Protein AF-0000000067235284 (afdb_homodimer)

Nearest PDB structures (foldseek):
  8w0r-assembly1_A  TM=9.542E-01  e=2.509E-15  Homo sapiens
  6oht-assembly1_A  TM=9.502E-01  e=1.059E-13  Homo sapiens
  8w0r-assembly1_A  TM=9.568E-01  e=3.722E-15  Homo sapiens
  6oht-assembly1_A  TM=9.506E-01  e=4.409E-14  Homo sapiens

InterPro domains:
  IPR007905 Emopamil-binding protein [PTHR14207] (1-215)
  IPR033118 EXPERA domain [PF05241] (91-200)
  IPR033118 EXPERA domain [PS51751] (54-198)

Sequence (436 aa):
MAKHPYFPLDLELPGFVPNIIPYETILTVFFGSSALVVIFMFLLTGRFKYLSSVERLWAGWWMVTGIIHFVIEGTVVANANFYKDTTGNILNEIWKEYAKADSRYATRDAFIVQMEGVTAFIWGPICFAIVYGILHRKAWRFTAMLLVSLGQLYGDVLYYLTCFHIGVEKHTRPEPLYFWGYFVGANAIWIVVPVTCIIYCARHVNSAVAATGKVKSHMAKHPYFPLDLELPGFVPNIIPYETILTVFFGSSALVVIFMFLLTGRFKYLSSVERLWAGWWMVTGIIHFVIEGTVVANANFYKDTTGNILNEIWKEYAKADSRYATRDAFIVQMEGVTAFIWGPICFAIVYGILHRKAWRFTAMLLVSLGQLYGDVLYYLTCFHIGVEKHTRPEPLYFWGYFVGANAIWIVVPVTCIIYCARHVNSAVAATGKVKSH

Organism: Chlamydomonas reinhardtii (NCBI:txid3055)

Radius of gyration: 24.0 Å; Cα contacts (8 Å, |Δi|>4): 581; chains: 2; bounding box: 70×70×41 Å

Secondary structure (DSSP, 8-state):
-PPP-PSSTT---TT----SS-HHHHHHHHHHHHHHHHHHHHHHHTT-TT--HHHHHHHHHHHHHHHIIIIIIHHHHH-TTGGG--S--HHHHHHHHHTTT-TTTTTT-HHHHHHHHHIIIIIHHHHHHHHHHHHTT-TTHHHHHHHHHHHHHHHHHHHHHHHHHH-GGGTS--SHIIIIIIIIIIHHHHHHHHHHHHHHHHHHHHHHHHHHHHHHT-/-PPP-PSSTT---TT----SS-HHHHHHHHHHHHHHHHHHHHHHHTT-TT--HHHHHHHHHHHHHHHIIIIIIHHHHH-TTGGG--S--HHHHHHHHHTTT-TTTTTT-HHHHHHHHHIIIIIHHHHHHHHHHHHTT-TTHHHHHHHHHHHHHHHHHHHHHHHHHH-GGGTS--SHIIIIIIIIIIHHHHHHHHHHHHHHHHHHHHHHHHHHHHHTT-

Solvent-accessible surface area (backbone atoms only — not comparable to full-atom values): 22177 Å² total; per-residue (Å²): 129,64,81,70,86,36,29,43,79,83,62,88,60,88,66,42,41,75,76,76,64,56,68,69,56,50,49,46,52,55,52,48,51,44,49,49,46,30,52,50,35,43,58,58,43,64,72,44,84,84,59,51,73,67,55,32,51,48,37,14,50,28,46,39,48,16,47,44,23,37,54,56,39,30,44,57,56,74,35,79,60,38,45,46,52,84,80,59,50,65,69,38,44,46,49,51,57,50,22,29,22,36,20,48,67,68,71,56,33,42,60,59,43,48,54,36,39,48,39,12,69,51,46,8,59,49,22,52,53,40,32,53,19,59,78,66,64,41,46,52,28,44,58,53,48,36,51,46,23,48,52,46,28,52,53,48,50,50,52,52,48,27,38,59,65,75,36,53,73,54,27,25,34,81,53,60,62,31,32,52,43,44,48,44,48,65,46,44,55,42,44,53,52,26,52,53,46,34,54,56,32,45,53,55,50,26,50,24,38,44,60,54,59,62,56,71,76,108,130,65,81,70,85,34,29,42,79,83,63,86,59,88,66,42,41,76,75,75,63,58,69,69,58,49,50,47,50,55,53,48,50,46,50,50,46,30,52,49,35,43,58,57,43,64,72,43,88,85,59,51,72,67,54,32,51,49,38,15,50,29,45,38,49,16,48,44,23,38,53,57,39,31,44,56,54,74,36,79,59,38,46,46,50,86,80,60,50,65,70,38,46,45,49,52,57,50,21,29,23,36,20,47,66,69,72,56,33,43,60,59,42,46,53,37,40,47,40,12,70,50,44,8,59,48,21,52,54,38,32,53,20,58,78,65,64,40,46,52,28,44,57,52,49,37,52,45,22,48,52,46,27,52,52,48,49,50,55,53,48,27,38,60,64,76,36,52,72,54,25,24,36,81,54,59,62,30,31,52,42,44,50,45,47,64,46,45,53,43,44,53,53,25,51,52,47,35,54,56,32,46,53,55,50,25,49,24,39,45,60,54,60,60,58,72,75,106

Foldseek 3Di:
DDQALWFPSPDDDPLFDAAPDDVVVLVCVLVVVLVVQLVVLLVVLVVQVVADPVLSNLLSVLVSQLCCLAPLLVCLLVDLNLRNDPPNDSSSSNCSVLQQAFVCSNVVPPLSSVLSVCSRPPLNVLSVVLSVCSSVVPPCNLVSLLVSLVSLQVSLVCVVVVCVVVDSNRTHDPDCCSHVVRVPNVSVCSNPVSVVSNVVSCVVVVVVVVVVVVVVVD/DDQALWFPSPDDDPLFDAAPDDVVVLVCVLVVVLVVQLVVLLVVLVVQPVADPVLSNLLSVLRSQLCCLAPLLVCLLVDLNLRNDPPNDSSSSNCSVLQQLFVCSNVVPPLSSVLSVCSRPPLNVLSVVLSVCSSVVPPCNLVSLLVSLVSLQVSLVCVVVVCVVVDSNRTHDPDCCSHVVRVPNVSVCSNPPSVVSNVVSCVVVVVVVVVVVVVVVD

pLDDT: mean 95.55, std 8.22, range [36.69, 98.94]

Structure (mmCIF, N/CA/C/O backbone):
data_AF-0000000067235284-model_v1
#
loop_
_entity.id
_entity.type
_entity.pdbx_description
1 polymer 'EXPERA domain-containing protein'
#
loop_
_atom_site.group_PDB
_atom_site.id
_atom_site.type_symbol
_atom_site.label_atom_id
_atom_site.label_alt_id
_atom_site.label_comp_id
_atom_site.label_asym_id
_atom_site.label_entity_id
_atom_site.label_seq_id
_atom_site.pdbx_PDB_ins_code
_atom_site.Cartn_x
_atom_site.Cartn_y
_atom_site.Cartn_z
_atom_site.occupancy
_atom_site.B_iso_or_equiv
_atom_site.auth_seq_id
_atom_site.auth_comp_id
_atom_site.auth_asym_id
_atom_site.auth_atom_id
_atom_site.pdbx_PDB_model_num
ATOM 1 N N . MET A 1 1 ? 2.615 -37.188 -13.602 1 55.91 1 MET A N 1
ATOM 2 C CA . MET A 1 1 ? 2.166 -35.969 -12.914 1 55.91 1 MET A CA 1
ATOM 3 C C . MET A 1 1 ? 1.512 -35 -13.891 1 55.91 1 MET A C 1
ATOM 5 O O . MET A 1 1 ? 1.953 -34.875 -15.039 1 55.91 1 MET A O 1
ATOM 9 N N . ALA A 1 2 ? 0.292 -34.531 -13.547 1 69.56 2 ALA A N 1
ATOM 10 C CA . ALA A 1 2 ? -0.451 -33.719 -14.508 1 69.56 2 ALA A CA 1
ATOM 11 C C . ALA A 1 2 ? 0.281 -32.438 -14.812 1 69.56 2 ALA A C 1
ATOM 13 O O . ALA A 1 2 ? 0.866 -31.812 -13.922 1 69.56 2 ALA A O 1
ATOM 14 N N . LYS A 1 3 ? 0.324 -32.156 -16 1 88.62 3 LYS A N 1
ATOM 15 C CA . LYS A 1 3 ? 0.87 -30.875 -16.438 1 88.62 3 LYS A CA 1
ATOM 16 C C . LYS A 1 3 ? 0.008 -29.703 -15.961 1 88.62 3 LYS A C 1
ATOM 18 O O . LYS A 1 3 ? -1.219 -29.75 -16.078 1 88.62 3 LYS A O 1
ATOM 23 N N . HIS A 1 4 ? 0.563 -28.812 -15.312 1 93.31 4 HIS A N 1
ATOM 24 C CA . HIS A 1 4 ? -0.187 -27.672 -14.789 1 93.31 4 HIS A CA 1
ATOM 25 C C . HIS A 1 4 ? -0.547 -26.688 -15.906 1 93.31 4 HIS A C 1
ATOM 27 O O . HIS A 1 4 ? 0.115 -26.656 -16.938 1 93.31 4 HIS A O 1
ATOM 33 N N . PRO A 1 5 ? -1.598 -25.953 -15.727 1 95.06 5 PRO A N 1
ATOM 34 C CA . PRO A 1 5 ? -2.066 -25.016 -16.75 1 95.06 5 PRO A CA 1
ATOM 35 C C . PRO A 1 5 ? -1.488 -23.609 -16.578 1 95.06 5 PRO A C 1
ATOM 37 O O . PRO A 1 5 ? -1.899 -22.688 -17.281 1 95.06 5 PRO A O 1
ATOM 40 N N . TYR A 1 6 ? -0.539 -23.375 -15.711 1 95.69 6 TYR A N 1
ATOM 41 C CA . TYR A 1 6 ? -0.061 -22.047 -15.367 1 95.69 6 TYR A CA 1
ATOM 42 C C . TYR A 1 6 ? 1.092 -21.625 -16.266 1 95.69 6 TYR A C 1
ATOM 44 O O . TYR A 1 6 ? 1.742 -22.469 -16.891 1 95.69 6 TYR A O 1
ATOM 52 N N . PHE A 1 7 ? 1.291 -20.297 -16.438 1 94.69 7 PHE A N 1
ATOM 53 C CA . PHE A 1 7 ? 2.424 -19.75 -17.172 1 94.69 7 PHE A CA 1
ATOM 54 C C . PHE A 1 7 ? 3.549 -19.359 -16.219 1 94.69 7 PHE A C 1
ATOM 56 O O . PHE A 1 7 ? 3.295 -18.859 -15.117 1 94.69 7 PHE A O 1
ATOM 63 N N . PRO A 1 8 ? 4.742 -19.5 -16.656 1 93.25 8 PRO A N 1
ATOM 64 C CA . PRO A 1 8 ? 5.121 -20.156 -17.922 1 93.25 8 PRO A CA 1
ATOM 65 C C . PRO A 1 8 ? 4.875 -21.656 -17.891 1 93.25 8 PRO A C 1
ATOM 67 O O . PRO A 1 8 ? 4.809 -22.266 -16.812 1 93.25 8 PRO A O 1
ATOM 70 N N . LEU A 1 9 ? 4.891 -22.219 -19.031 1 92.81 9 LEU A N 1
ATOM 71 C CA . LEU A 1 9 ? 4.477 -23.609 -19.156 1 92.81 9 LEU A CA 1
ATOM 72 C C . LEU A 1 9 ? 5.539 -24.547 -18.578 1 92.81 9 LEU A C 1
ATOM 74 O O . LEU A 1 9 ? 5.25 -25.703 -18.266 1 92.81 9 LEU A O 1
ATOM 78 N N . ASP A 1 10 ? 6.762 -24.109 -18.375 1 92 10 ASP A N 1
ATOM 79 C CA . ASP A 1 10 ? 7.844 -24.938 -17.844 1 92 10 ASP A CA 1
ATOM 80 C C . ASP A 1 10 ? 8 -24.75 -16.344 1 92 10 ASP A C 1
ATOM 82 O O . ASP A 1 10 ? 8.969 -25.219 -15.75 1 92 10 ASP A O 1
ATOM 86 N N . LEU A 1 11 ? 7.031 -24.016 -15.789 1 92.06 11 LEU A N 1
ATOM 87 C CA . LEU A 1 11 ? 7.027 -23.828 -14.344 1 92.06 11 LEU A CA 1
ATOM 88 C C . LEU A 1 11 ? 7.008 -25.172 -13.617 1 92.06 11 LEU A C 1
ATOM 90 O O . LEU A 1 11 ? 6.285 -26.094 -14.016 1 92.06 11 LEU A O 1
ATOM 94 N N . GLU A 1 12 ? 7.812 -25.344 -12.562 1 91.81 12 GLU A N 1
ATOM 95 C CA . GLU A 1 12 ? 7.836 -26.562 -11.766 1 91.81 12 GLU A CA 1
ATOM 96 C C . GLU A 1 12 ? 6.891 -26.469 -10.57 1 91.81 12 GLU A C 1
ATOM 98 O O . GLU A 1 12 ? 7.113 -25.656 -9.664 1 91.81 12 GLU A O 1
ATOM 103 N N . LEU A 1 13 ? 5.914 -27.219 -10.594 1 94.19 13 LEU A N 1
ATOM 104 C CA . LEU A 1 13 ? 4.938 -27.297 -9.508 1 94.19 13 LEU A CA 1
ATOM 105 C C . LEU A 1 13 ? 4.652 -28.75 -9.148 1 94.19 13 LEU A C 1
ATOM 107 O O . LEU A 1 13 ? 3.576 -29.281 -9.461 1 94.19 13 LEU A O 1
ATOM 111 N N . PRO A 1 14 ? 5.609 -29.328 -8.453 1 93.44 14 PRO A N 1
ATOM 112 C CA . PRO A 1 14 ? 5.438 -30.734 -8.117 1 93.44 14 PRO A CA 1
ATOM 113 C C . PRO A 1 14 ? 4.172 -31 -7.301 1 93.44 14 PRO A C 1
ATOM 115 O O . PRO A 1 14 ? 3.873 -30.266 -6.363 1 93.44 14 PRO A O 1
ATOM 118 N N . GLY A 1 15 ? 3.434 -31.984 -7.707 1 95.12 15 GLY A N 1
ATOM 119 C CA . GLY A 1 15 ? 2.258 -32.406 -6.965 1 95.12 15 GLY A CA 1
ATOM 120 C C . GLY A 1 15 ? 0.993 -31.672 -7.383 1 95.12 15 GLY A C 1
ATOM 121 O O . GLY A 1 15 ? -0.044 -31.797 -6.727 1 95.12 15 GLY A O 1
ATOM 122 N N . PHE A 1 16 ? 1.082 -31 -8.469 1 96.62 16 PHE A N 1
ATOM 123 C CA . PHE A 1 16 ? -0.088 -30.281 -8.953 1 96.62 16 PHE A CA 1
ATOM 124 C C . PHE A 1 16 ? -1.24 -31.25 -9.227 1 96.62 16 PHE A C 1
ATOM 126 O O . PHE A 1 16 ? -1.045 -32.312 -9.82 1 96.62 16 PHE A O 1
ATOM 133 N N . VAL A 1 17 ? -2.445 -30.812 -8.773 1 97.19 17 VAL A N 1
ATOM 134 C CA . VAL A 1 17 ? -3.697 -31.516 -9.031 1 97.19 17 VAL A CA 1
ATOM 135 C C . VAL A 1 17 ? -4.664 -30.594 -9.766 1 97.19 17 VAL A C 1
ATOM 137 O O . VAL A 1 17 ? -4.973 -29.5 -9.289 1 97.19 17 VAL A O 1
ATOM 140 N N . PRO A 1 18 ? -5.137 -31.062 -10.953 1 96.31 18 PRO A N 1
ATOM 141 C CA . PRO A 1 18 ? -6.086 -30.219 -11.695 1 96.31 18 PRO A CA 1
ATOM 142 C C . PRO A 1 18 ? -7.391 -30 -10.938 1 96.31 18 PRO A C 1
ATOM 144 O O . PRO A 1 18 ? -7.715 -30.75 -10.016 1 96.31 18 PRO A O 1
ATOM 147 N N . ASN A 1 19 ? -8.125 -28.969 -11.359 1 97.31 19 ASN A N 1
ATOM 148 C CA . ASN A 1 19 ? -9.438 -28.672 -10.789 1 97.31 19 ASN A CA 1
ATOM 149 C C . ASN A 1 19 ? -10.375 -29.875 -10.914 1 97.31 19 ASN A C 1
ATOM 151 O O . ASN A 1 19 ? -10.508 -30.453 -11.992 1 97.31 19 ASN A O 1
ATOM 155 N N . ILE A 1 20 ? -10.977 -30.156 -9.844 1 96.62 20 ILE A N 1
ATOM 156 C CA . ILE A 1 20 ? -12.008 -31.188 -9.805 1 96.62 20 ILE A CA 1
ATOM 157 C C . ILE A 1 20 ? -13.367 -30.578 -10.156 1 96.62 20 ILE A C 1
ATOM 159 O O . ILE A 1 20 ? -14.156 -31.188 -10.883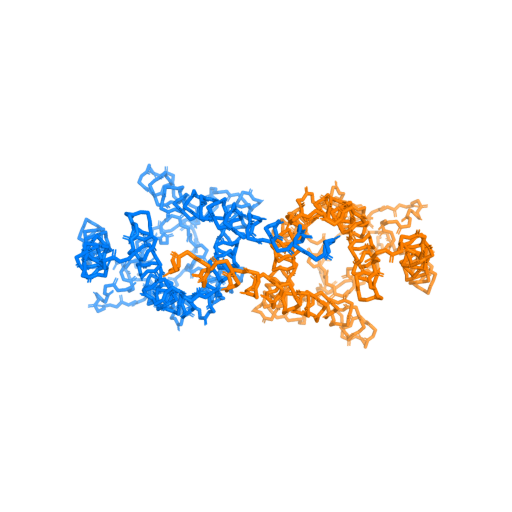 1 96.62 20 ILE A O 1
ATOM 163 N N . ILE A 1 21 ? -13.594 -29.422 -9.664 1 97.5 21 ILE A N 1
ATOM 164 C CA . ILE A 1 21 ? -14.828 -28.672 -9.898 1 97.5 21 ILE A CA 1
ATOM 165 C C . ILE A 1 21 ? -14.695 -27.844 -11.18 1 97.5 21 ILE A C 1
ATOM 167 O O . ILE A 1 21 ? -13.688 -27.172 -11.383 1 97.5 21 ILE A O 1
ATOM 171 N N . PRO A 1 22 ? -15.719 -27.969 -12.094 1 97.5 22 PRO A N 1
ATOM 172 C CA . PRO A 1 22 ? -15.664 -27.141 -13.305 1 97.5 22 PRO A CA 1
ATOM 173 C C . PRO A 1 22 ? -15.594 -25.656 -13 1 97.5 22 PRO A C 1
ATOM 175 O O . PRO A 1 22 ? -16.156 -25.203 -12 1 97.5 22 PRO A O 1
ATOM 178 N N . TYR A 1 23 ? -14.914 -24.859 -13.906 1 96.44 23 TYR A N 1
ATOM 179 C CA . TYR A 1 23 ? -14.688 -23.453 -13.625 1 96.44 23 TYR A CA 1
ATOM 180 C C . TYR A 1 23 ? -16.016 -22.688 -13.57 1 96.44 23 TYR A C 1
ATOM 182 O O . TYR A 1 23 ? -16.141 -21.719 -12.82 1 96.44 23 TYR A O 1
ATOM 190 N N . GLU A 1 24 ? -17.047 -23.141 -14.32 1 97.62 24 GLU A N 1
ATOM 191 C CA . GLU A 1 24 ? -18.344 -22.484 -14.281 1 97.62 24 GLU A CA 1
ATOM 192 C C . GLU A 1 24 ? -18.953 -22.562 -12.883 1 97.62 24 GLU A C 1
ATOM 194 O O . GLU A 1 24 ? -19.562 -21.594 -12.414 1 97.62 24 GLU A O 1
ATOM 199 N N . THR A 1 25 ? -18.828 -23.703 -12.312 1 98.25 25 THR A N 1
ATOM 200 C CA . THR A 1 25 ? -19.344 -23.891 -10.961 1 98.25 25 THR A CA 1
ATOM 201 C C . THR A 1 25 ? -18.562 -23.031 -9.969 1 98.25 25 THR A C 1
ATOM 203 O O . THR A 1 25 ? -19.156 -22.438 -9.062 1 98.25 25 THR A O 1
ATOM 206 N N . ILE A 1 26 ? -17.297 -22.953 -10.102 1 98.19 26 ILE A N 1
ATOM 207 C CA . ILE A 1 26 ? -16.453 -22.141 -9.234 1 98.19 26 ILE A CA 1
ATOM 208 C C . ILE A 1 26 ? -16.891 -20.688 -9.312 1 98.19 26 ILE A C 1
ATOM 210 O O . ILE A 1 26 ? -17.078 -20.031 -8.281 1 98.19 26 ILE A O 1
ATOM 214 N N . LEU A 1 27 ? -17.109 -20.188 -10.492 1 97.69 27 LEU A N 1
ATOM 215 C CA . LEU A 1 27 ? -17.516 -18.797 -10.703 1 97.69 27 LEU A CA 1
ATOM 216 C C . LEU A 1 27 ? -18.906 -18.547 -10.125 1 97.69 27 LEU A C 1
ATOM 218 O O . LEU A 1 27 ? -19.141 -17.516 -9.516 1 97.69 27 LEU A O 1
ATOM 222 N N . THR A 1 28 ? -19.75 -19.516 -10.32 1 98.12 28 THR A N 1
ATOM 223 C CA . THR A 1 28 ? -21.109 -19.391 -9.805 1 98.12 28 THR A CA 1
ATOM 224 C C . THR A 1 28 ? -21.094 -19.312 -8.281 1 98.12 28 THR A C 1
ATOM 226 O O . THR A 1 28 ? -21.828 -18.516 -7.688 1 98.12 28 THR A O 1
ATOM 229 N N . VAL A 1 29 ? -20.344 -20.141 -7.707 1 97.88 29 VAL A N 1
ATOM 230 C CA . VAL A 1 29 ? -20.266 -20.141 -6.25 1 97.88 29 VAL A CA 1
ATOM 231 C C . VAL A 1 29 ? -19.672 -18.812 -5.77 1 97.88 29 VAL A C 1
ATOM 233 O O . VAL A 1 29 ? -20.203 -18.188 -4.848 1 97.88 29 VAL A O 1
ATOM 236 N N . PHE A 1 30 ? -18.594 -18.375 -6.375 1 97.56 30 PHE A N 1
ATOM 237 C CA . PHE A 1 30 ? -17.922 -17.141 -5.961 1 97.56 30 PHE A CA 1
ATOM 238 C C . PHE A 1 30 ? -18.844 -15.938 -6.141 1 97.56 30 PHE A C 1
ATOM 240 O O . PHE A 1 30 ? -19.109 -15.211 -5.184 1 97.56 30 PHE A O 1
ATOM 247 N N . PHE A 1 31 ? -19.344 -15.742 -7.285 1 97 31 PHE A N 1
ATOM 248 C CA . PHE A 1 31 ? -20.141 -14.562 -7.598 1 97 31 PHE A CA 1
ATOM 249 C C . PHE A 1 31 ? -21.531 -14.68 -6.988 1 97 31 PHE A C 1
ATOM 251 O O . PHE A 1 31 ? -22.109 -13.68 -6.562 1 97 31 PHE A O 1
ATOM 258 N N . GLY A 1 32 ? -22.031 -15.883 -7 1 97.81 32 GLY A N 1
ATOM 259 C CA . GLY A 1 32 ? -23.328 -16.094 -6.387 1 97.81 32 GLY A CA 1
ATOM 260 C C . GLY A 1 32 ? -23.344 -15.812 -4.895 1 97.81 32 GLY A C 1
ATOM 261 O O . GLY A 1 32 ? -24.234 -15.133 -4.395 1 97.81 32 GLY A O 1
ATOM 262 N N . SER A 1 33 ? -22.344 -16.312 -4.199 1 97.94 33 SER A N 1
ATOM 263 C CA . SER A 1 33 ? -22.25 -16.062 -2.764 1 97.94 33 SER A CA 1
ATOM 264 C C . SER A 1 33 ? -22.016 -14.586 -2.477 1 97.94 33 SER A C 1
ATOM 266 O O . SER A 1 33 ? -22.578 -14.039 -1.519 1 97.94 33 SER A O 1
ATOM 268 N N . SER A 1 34 ? -21.203 -13.945 -3.24 1 97.38 34 SER A N 1
ATOM 269 C CA . SER A 1 34 ? -20.969 -12.516 -3.08 1 97.38 34 SER A CA 1
ATOM 270 C C . SER A 1 34 ? -22.25 -11.719 -3.275 1 97.38 34 SER A C 1
ATOM 272 O O . SER A 1 34 ? -22.562 -10.82 -2.49 1 97.38 34 SER A O 1
ATOM 274 N N . ALA A 1 35 ? -22.969 -12.062 -4.309 1 97.31 35 ALA A N 1
ATOM 275 C CA . ALA A 1 35 ? -24.234 -11.398 -4.582 1 97.31 35 ALA A CA 1
ATOM 276 C C . ALA A 1 35 ? -25.219 -11.609 -3.443 1 97.31 35 ALA A C 1
ATOM 278 O O . ALA A 1 35 ? -25.953 -10.688 -3.062 1 97.31 35 ALA A O 1
ATOM 279 N N . LEU A 1 36 ? -25.266 -12.789 -2.936 1 97.88 36 LEU A N 1
ATOM 280 C CA . LEU A 1 36 ? -26.172 -13.102 -1.834 1 97.88 36 LEU A CA 1
ATOM 281 C C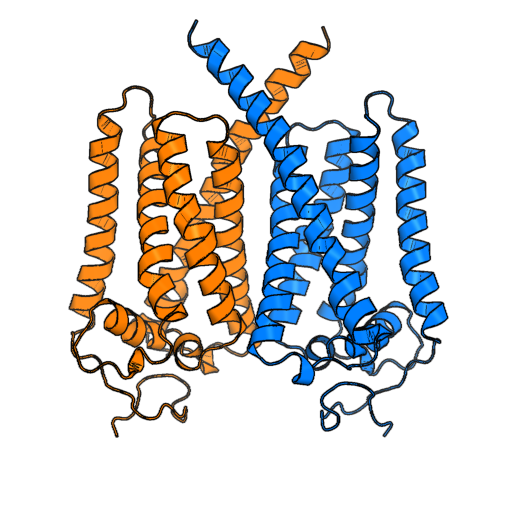 . LEU A 1 36 ? -25.828 -12.273 -0.602 1 97.88 36 LEU A C 1
ATOM 283 O O . LEU A 1 36 ? -26.734 -11.82 0.114 1 97.88 36 LEU A O 1
ATOM 287 N N . VAL A 1 37 ? -24.547 -12.07 -0.333 1 98 37 VAL A N 1
ATOM 288 C CA . VAL A 1 37 ? -24.125 -11.258 0.801 1 98 37 VAL A CA 1
ATOM 289 C C . VAL A 1 37 ? -24.594 -9.82 0.609 1 98 37 VAL A C 1
ATOM 291 O O . VAL A 1 37 ? -25.109 -9.195 1.541 1 98 37 VAL A O 1
ATOM 294 N N . VAL A 1 38 ? -24.438 -9.312 -0.538 1 96.5 38 VAL A N 1
ATOM 295 C CA . VAL A 1 38 ? -24.844 -7.938 -0.824 1 96.5 38 VAL A CA 1
ATOM 296 C C . VAL A 1 38 ? -26.344 -7.797 -0.671 1 96.5 38 VAL A C 1
ATOM 298 O O . VAL A 1 38 ? -26.828 -6.828 -0.081 1 96.5 38 VAL A O 1
ATOM 301 N N . ILE A 1 39 ? -27.078 -8.773 -1.23 1 96.38 39 ILE A N 1
ATOM 302 C CA . ILE A 1 39 ? -28.531 -8.758 -1.136 1 96.38 39 ILE A CA 1
ATOM 303 C C . ILE A 1 39 ? -28.953 -8.82 0.331 1 96.38 39 ILE A C 1
ATOM 305 O O . ILE A 1 39 ? -29.828 -8.07 0.766 1 96.38 39 ILE A O 1
ATOM 309 N N . PHE A 1 40 ? -28.344 -9.688 1.059 1 97.56 40 PHE A N 1
ATOM 310 C CA . PHE A 1 40 ? -28.625 -9.82 2.482 1 97.56 40 PHE A CA 1
ATOM 311 C C . PHE A 1 40 ? -28.391 -8.5 3.205 1 97.56 40 PHE A C 1
ATOM 313 O O . PHE A 1 40 ? -29.219 -8.047 3.994 1 97.56 40 PHE A O 1
ATOM 320 N N . MET A 1 41 ? -27.266 -7.871 2.932 1 97.56 41 MET A N 1
ATOM 321 C CA . MET A 1 41 ? -26.922 -6.617 3.592 1 97.56 41 MET A CA 1
ATOM 322 C C . MET A 1 41 ? -27.891 -5.512 3.199 1 97.56 41 MET A C 1
ATOM 324 O O . MET A 1 41 ? -28.266 -4.672 4.027 1 97.56 41 MET A O 1
ATOM 328 N N . PHE A 1 42 ? -28.281 -5.578 1.969 1 94.88 42 PHE A N 1
ATOM 329 C CA . PHE A 1 42 ? -29.234 -4.57 1.517 1 94.88 42 PHE A CA 1
ATOM 330 C C . PHE A 1 42 ? -30.562 -4.727 2.24 1 94.88 42 PHE A C 1
ATOM 332 O O . PHE A 1 42 ? -31.172 -3.732 2.639 1 94.88 42 PHE A O 1
ATOM 339 N N . LEU A 1 43 ? -31.047 -5.93 2.469 1 95.5 43 LEU A N 1
ATOM 340 C CA . LEU A 1 43 ? -32.281 -6.191 3.205 1 95.5 43 LEU A CA 1
ATOM 341 C C . LEU A 1 43 ? -32.125 -5.84 4.68 1 95.5 43 LEU A C 1
ATOM 343 O O . LEU A 1 43 ? -33 -5.23 5.277 1 95.5 43 LEU A O 1
ATOM 347 N N . LEU A 1 44 ? -31.031 -6.215 5.215 1 96.38 44 LEU A N 1
ATOM 348 C CA . LEU A 1 44 ? -30.75 -5.938 6.621 1 96.38 44 LEU A CA 1
ATOM 349 C C . LEU A 1 44 ? -30.719 -4.434 6.883 1 96.38 44 LEU A C 1
ATOM 351 O O . LEU A 1 44 ? -31.328 -3.955 7.848 1 96.38 44 LEU A O 1
ATOM 355 N N . THR A 1 45 ? -30.047 -3.721 6.023 1 96.12 45 THR A N 1
ATOM 356 C CA . THR A 1 45 ? -29.859 -2.291 6.246 1 96.12 45 THR A CA 1
ATOM 357 C C . THR A 1 45 ? -31.156 -1.525 5.988 1 96.12 45 THR A C 1
ATOM 359 O O . THR A 1 45 ? -31.297 -0.375 6.41 1 96.12 45 THR A O 1
ATOM 362 N N . GLY A 1 46 ? -32.094 -2.137 5.293 1 93.31 46 GLY A N 1
ATOM 363 C CA . GLY A 1 46 ? -33.406 -1.547 5.105 1 93.31 46 GLY A CA 1
ATOM 364 C C . GLY A 1 46 ? -34.156 -1.344 6.406 1 93.31 46 GLY A C 1
ATOM 365 O O . GLY A 1 46 ? -35.094 -0.526 6.477 1 93.31 46 GLY A O 1
ATOM 366 N N . ARG A 1 47 ? -33.719 -1.977 7.391 1 91.81 47 ARG A N 1
ATOM 367 C CA . ARG A 1 47 ? -34.375 -1.873 8.703 1 91.81 47 ARG A CA 1
ATOM 368 C C . ARG A 1 47 ? -33.844 -0.663 9.469 1 91.81 47 ARG A C 1
ATOM 370 O O . ARG A 1 47 ? -34.406 -0.278 10.492 1 91.81 47 ARG A O 1
ATOM 377 N N . PHE A 1 48 ? -32.812 -0.138 9.016 1 90.62 48 PHE A N 1
ATOM 378 C CA . PHE A 1 48 ? -32.219 1.039 9.641 1 90.62 48 PHE A CA 1
ATOM 379 C C . PHE A 1 48 ? -32.688 2.312 8.945 1 90.62 48 PHE A C 1
ATOM 381 O O . PHE A 1 48 ? -32.219 2.641 7.852 1 90.62 48 PHE A O 1
ATOM 388 N N . LYS A 1 49 ? -33.594 3.041 9.508 1 86.62 49 LYS A N 1
ATOM 389 C CA . LYS A 1 49 ? -34.312 4.148 8.883 1 86.62 49 LYS A CA 1
ATOM 390 C C . LYS A 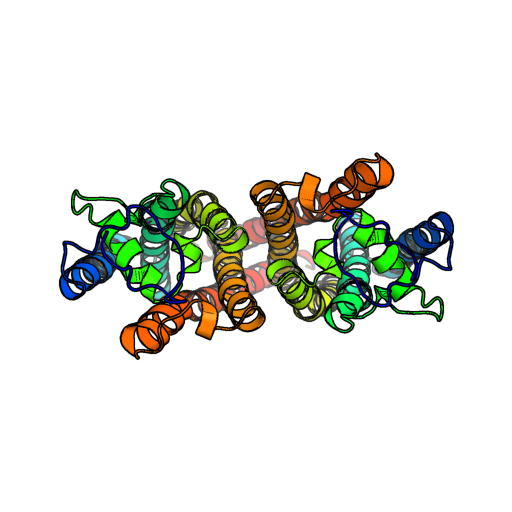1 49 ? -33.406 5.355 8.688 1 86.62 49 LYS A C 1
ATOM 392 O O . LYS A 1 49 ? -33.719 6.246 7.891 1 86.62 49 LYS A O 1
ATOM 397 N N . TYR A 1 50 ? -32.281 5.355 9.195 1 90.25 50 TYR A N 1
ATOM 398 C CA . TYR A 1 50 ? -31.438 6.543 9.133 1 90.25 50 TYR A CA 1
ATOM 399 C C . TYR A 1 50 ? -30.391 6.402 8.031 1 90.25 50 TYR A C 1
ATOM 401 O O . TYR A 1 50 ? -29.703 7.371 7.695 1 90.25 50 TYR A O 1
ATOM 409 N N . LEU A 1 51 ? -30.297 5.281 7.352 1 94.56 51 LEU A N 1
ATOM 410 C CA . LEU A 1 51 ? -29.266 5.059 6.348 1 94.56 51 LEU A CA 1
ATOM 411 C C . LEU A 1 51 ? -29.766 5.422 4.957 1 94.56 51 LEU A C 1
ATOM 413 O O . LEU A 1 51 ? -30.875 5.031 4.57 1 94.56 51 LEU A O 1
ATOM 417 N N . SER A 1 52 ? -29 6.168 4.246 1 94.56 52 SER A N 1
ATOM 418 C CA . SER A 1 52 ? -29.281 6.441 2.84 1 94.56 52 SER A CA 1
ATOM 419 C C . SER A 1 52 ? -29 5.219 1.975 1 94.56 52 SER A C 1
ATOM 421 O O . SER A 1 52 ? -28.359 4.266 2.428 1 94.56 52 SER A O 1
ATOM 423 N N . SER A 1 53 ? -29.438 5.238 0.705 1 94.12 53 SER A N 1
ATOM 424 C CA . SER A 1 53 ? -29.203 4.137 -0.223 1 94.12 53 SER A CA 1
ATOM 425 C C . SER A 1 53 ? -27.703 3.93 -0.457 1 94.12 53 SER A C 1
ATOM 427 O O . SER A 1 53 ? -27.25 2.793 -0.587 1 94.12 53 SER A O 1
ATOM 429 N N . VAL A 1 54 ? -27.016 5.047 -0.528 1 95.88 54 VAL A N 1
ATOM 430 C CA . VAL A 1 54 ? -25.578 4.973 -0.767 1 95.88 54 VAL A CA 1
ATOM 431 C C . VAL A 1 54 ? -24.891 4.316 0.427 1 95.88 54 VAL A C 1
ATOM 433 O O . VAL A 1 54 ? -24 3.469 0.254 1 95.88 54 VAL A O 1
ATOM 436 N N . GLU A 1 55 ? -25.297 4.68 1.554 1 97 55 GLU A N 1
ATOM 437 C CA . GLU A 1 55 ? -24.719 4.082 2.756 1 97 55 GLU A CA 1
ATOM 438 C C . GLU A 1 55 ? -25.031 2.588 2.826 1 97 55 GLU A C 1
ATOM 440 O O . GLU A 1 55 ? -24.203 1.798 3.281 1 97 55 GLU A O 1
ATOM 445 N N . ARG A 1 56 ? -26.219 2.236 2.42 1 96.88 56 ARG A N 1
ATOM 446 C CA . ARG A 1 56 ? -26.594 0.831 2.398 1 96.88 56 ARG A CA 1
ATOM 447 C C . ARG A 1 56 ? -25.75 0.042 1.412 1 96.88 56 ARG A C 1
ATOM 449 O O . ARG A 1 56 ? -25.344 -1.09 1.693 1 96.88 56 ARG A O 1
ATOM 456 N N . LEU A 1 57 ? -25.469 0.617 0.292 1 96.25 57 LEU A N 1
ATOM 457 C CA . LEU A 1 57 ? -24.609 -0.019 -0.693 1 96.25 57 LEU A CA 1
ATOM 458 C C . LEU A 1 57 ? -23.188 -0.174 -0.149 1 96.25 57 LEU A C 1
ATOM 460 O O . LEU A 1 57 ? -22.547 -1.204 -0.365 1 96.25 57 LEU A O 1
ATOM 464 N N . TRP A 1 58 ? -22.734 0.868 0.552 1 98.06 58 TRP A N 1
ATOM 465 C CA . TRP A 1 58 ? -21.406 0.78 1.162 1 98.06 58 TRP A CA 1
ATOM 466 C C . TRP A 1 58 ? -21.359 -0.352 2.184 1 98.06 58 TRP A C 1
ATOM 468 O O . TRP A 1 58 ? -20.375 -1.092 2.248 1 98.06 58 TRP A O 1
ATOM 478 N N . ALA A 1 59 ? -22.375 -0.462 2.967 1 98.31 59 ALA A N 1
ATOM 479 C CA . ALA A 1 59 ? -22.422 -1.552 3.938 1 98.31 59 ALA A CA 1
ATOM 480 C C . ALA A 1 59 ? -22.297 -2.906 3.246 1 98.31 59 ALA A C 1
ATOM 482 O O . ALA A 1 59 ? -21.578 -3.793 3.725 1 98.31 59 ALA A O 1
ATOM 483 N N . GLY A 1 60 ? -22.969 -3.047 2.152 1 98.19 60 GLY A N 1
ATOM 484 C CA . GLY A 1 60 ? -22.875 -4.273 1.373 1 98.19 60 GLY A CA 1
ATOM 485 C C . GLY A 1 60 ? -21.484 -4.527 0.835 1 98.19 60 GLY A C 1
ATOM 486 O O . GLY A 1 60 ? -20.969 -5.648 0.909 1 98.19 60 GLY A O 1
ATOM 487 N N . TRP A 1 61 ? -20.844 -3.523 0.3 1 98.19 61 TRP A N 1
ATOM 488 C CA . TRP A 1 61 ? -19.484 -3.625 -0.226 1 98.19 61 TRP A CA 1
ATOM 489 C C . TRP A 1 61 ? -18.516 -4.07 0.86 1 98.19 61 TRP A C 1
ATOM 491 O O . TRP A 1 61 ? -17.703 -4.98 0.646 1 98.19 61 TRP A O 1
ATOM 501 N N . TRP A 1 62 ? -18.609 -3.455 1.971 1 98.88 62 TRP A N 1
ATOM 502 C CA . TRP A 1 62 ? -17.641 -3.719 3.039 1 98.88 62 TRP A CA 1
ATOM 503 C C . TRP A 1 62 ? -17.844 -5.121 3.607 1 98.88 62 TRP A C 1
ATOM 505 O O . TRP A 1 62 ? -16.875 -5.777 3.994 1 98.88 62 TRP A O 1
ATOM 515 N N . MET A 1 63 ? -19.078 -5.539 3.648 1 98.81 63 MET A N 1
ATOM 516 C CA . MET A 1 63 ? -19.297 -6.906 4.113 1 98.81 63 MET A CA 1
ATOM 517 C C . MET A 1 63 ? -18.719 -7.918 3.135 1 98.81 63 MET A C 1
ATOM 519 O O . MET A 1 63 ? -17.969 -8.812 3.537 1 98.81 63 MET A O 1
ATOM 523 N N . VAL A 1 64 ? -19.031 -7.738 1.925 1 98.44 64 VAL A N 1
ATOM 524 C CA . VAL A 1 64 ? -18.562 -8.695 0.92 1 98.44 64 VAL A CA 1
ATOM 525 C C . VAL A 1 64 ? -17.047 -8.648 0.817 1 98.44 64 VAL A C 1
ATOM 527 O O . VAL A 1 64 ? -16.391 -9.695 0.736 1 98.44 64 VAL A O 1
ATOM 530 N N . THR A 1 65 ? -16.516 -7.508 0.81 1 98.31 65 THR A N 1
ATOM 531 C CA . THR A 1 65 ? -15.062 -7.375 0.694 1 98.31 65 THR A CA 1
ATOM 532 C C . THR A 1 65 ? -14.375 -7.938 1.932 1 98.31 65 THR A C 1
ATOM 534 O O . THR A 1 65 ? -13.297 -8.539 1.829 1 98.31 65 THR A O 1
ATOM 537 N N . GLY A 1 66 ? -14.953 -7.699 3.09 1 98.75 66 GLY A N 1
ATOM 538 C CA . GLY A 1 66 ? -14.406 -8.312 4.289 1 98.75 66 GLY A CA 1
ATOM 539 C C . GLY A 1 66 ? -14.344 -9.828 4.211 1 98.75 66 GLY A C 1
ATOM 540 O O . GLY A 1 66 ? -13.328 -10.422 4.574 1 98.75 66 GLY A O 1
ATOM 541 N N . ILE A 1 67 ? -15.383 -10.414 3.711 1 98.75 67 ILE A N 1
ATOM 542 C CA . ILE A 1 67 ? -15.453 -11.867 3.592 1 98.75 67 ILE A CA 1
ATOM 543 C C . ILE A 1 67 ? -14.445 -12.352 2.549 1 98.75 67 ILE A C 1
ATOM 545 O O . ILE A 1 67 ? -13.711 -13.312 2.785 1 98.75 67 ILE A O 1
ATOM 549 N N . ILE A 1 68 ? -14.391 -11.703 1.465 1 98.5 68 ILE A N 1
ATOM 550 C CA . ILE A 1 68 ? -13.461 -12.094 0.412 1 98.5 68 ILE A CA 1
ATOM 551 C C . ILE A 1 68 ? -12.023 -12.008 0.934 1 98.5 68 ILE A C 1
ATOM 553 O O . ILE A 1 68 ? -11.242 -12.945 0.775 1 98.5 68 ILE A O 1
ATOM 557 N N . HIS A 1 69 ? -11.664 -10.906 1.579 1 98.69 69 HIS A N 1
ATOM 558 C CA . HIS A 1 69 ? -10.305 -10.711 2.086 1 98.69 69 HIS A CA 1
ATOM 559 C C . HIS A 1 69 ? -9.969 -11.742 3.158 1 98.69 69 HIS A C 1
ATOM 561 O O . HIS A 1 69 ? -8.969 -12.453 3.049 1 98.69 69 HIS A O 1
ATOM 567 N N . PHE A 1 70 ? -10.836 -11.867 4.074 1 98.69 70 PHE A N 1
ATOM 568 C CA . PHE A 1 70 ? -10.516 -12.664 5.254 1 98.69 70 PHE A CA 1
ATOM 569 C C . PHE A 1 70 ? -10.57 -14.148 4.934 1 98.69 70 PHE A C 1
ATOM 571 O O . PHE A 1 70 ? -9.672 -14.906 5.305 1 98.69 70 PHE A O 1
ATOM 578 N N . VAL A 1 71 ? -11.555 -14.57 4.188 1 98.19 71 VAL A N 1
ATOM 579 C CA . VAL A 1 71 ? -11.773 -16 3.971 1 98.19 71 VAL A CA 1
ATOM 580 C C . VAL A 1 71 ? -11.055 -16.453 2.699 1 98.19 71 VAL A C 1
ATOM 582 O O . VAL A 1 71 ? -10.156 -17.281 2.752 1 98.19 71 VAL A O 1
ATOM 585 N N . ILE A 1 72 ? -11.375 -15.844 1.584 1 97.94 72 ILE A N 1
ATOM 586 C CA . ILE A 1 72 ? -10.836 -16.312 0.311 1 97.94 72 ILE A CA 1
ATOM 587 C C . ILE A 1 72 ? -9.344 -15.977 0.233 1 97.94 72 ILE A C 1
ATOM 589 O O . ILE A 1 72 ? -8.516 -16.875 0.055 1 97.94 72 ILE A O 1
ATOM 593 N N . GLU A 1 73 ? -9.008 -14.773 0.444 1 97.94 73 GLU A N 1
ATOM 594 C CA . GLU A 1 73 ? -7.602 -14.383 0.332 1 97.94 73 GLU A CA 1
ATOM 595 C C . GLU A 1 73 ? -6.789 -14.898 1.513 1 97.94 73 GLU A C 1
ATOM 597 O O . GLU A 1 73 ? -5.609 -15.234 1.364 1 97.94 73 GLU A O 1
ATOM 602 N N . GLY A 1 74 ? -7.434 -14.969 2.674 1 98.44 74 GLY A N 1
ATOM 603 C CA . GLY A 1 74 ? -6.758 -15.594 3.797 1 98.44 74 GLY A CA 1
ATOM 604 C C . GLY A 1 74 ? -6.344 -17.031 3.52 1 98.44 74 GLY A C 1
ATOM 605 O O . GLY A 1 74 ? -5.328 -17.5 4.031 1 98.44 74 GLY A O 1
ATOM 606 N N . THR A 1 75 ? -7.059 -17.734 2.693 1 98.12 75 THR A N 1
ATOM 607 C CA . THR A 1 75 ? -6.805 -19.125 2.389 1 98.12 75 THR A CA 1
ATOM 608 C C . THR A 1 75 ? -5.504 -19.281 1.605 1 98.12 75 THR A C 1
ATOM 610 O O . THR A 1 75 ? -4.684 -20.156 1.923 1 98.12 75 THR A O 1
ATOM 613 N N . VAL A 1 76 ? -5.301 -18.453 0.643 1 97.25 76 VAL A N 1
ATOM 614 C CA . VAL A 1 76 ? -4.105 -18.609 -0.18 1 97.25 76 VAL A CA 1
ATOM 615 C C . VAL A 1 76 ? -2.871 -18.203 0.62 1 97.25 76 VAL A C 1
ATOM 617 O O . VAL A 1 76 ? -1.782 -18.75 0.409 1 97.25 76 VAL A O 1
ATOM 620 N N . VAL A 1 77 ? -3.045 -17.25 1.518 1 98.06 77 VAL A N 1
ATOM 621 C CA . VAL A 1 77 ? -1.929 -16.844 2.367 1 98.06 77 VAL A CA 1
ATOM 622 C C . VAL A 1 77 ? -1.569 -17.984 3.32 1 98.06 77 VAL A C 1
ATOM 624 O O . VAL A 1 77 ? -0.393 -18.312 3.488 1 98.06 77 VAL A O 1
ATOM 627 N N . ALA A 1 78 ? -2.535 -18.672 3.834 1 97.31 78 ALA A N 1
ATOM 628 C CA . ALA A 1 78 ? -2.342 -19.688 4.875 1 97.31 78 ALA A CA 1
ATOM 629 C C . ALA A 1 78 ? -1.946 -21.031 4.273 1 97.31 78 ALA A C 1
ATOM 631 O O . ALA A 1 78 ? -1.337 -21.859 4.945 1 97.31 78 ALA A O 1
ATOM 632 N N . ASN A 1 79 ? -2.328 -21.25 3.033 1 97.31 79 ASN A N 1
ATOM 633 C CA . ASN A 1 79 ? -2.109 -22.547 2.418 1 97.31 79 ASN A CA 1
ATOM 634 C C . ASN A 1 79 ? -1.283 -22.438 1.139 1 97.31 79 ASN A C 1
ATOM 636 O O . ASN A 1 79 ? -1.838 -22.281 0.048 1 97.31 79 ASN A O 1
ATOM 640 N N . ALA A 1 80 ? -0.034 -22.734 1.244 1 94.12 80 ALA A N 1
ATOM 641 C CA . ALA A 1 80 ? 0.889 -22.625 0.116 1 94.12 80 ALA A CA 1
ATOM 642 C C . ALA A 1 80 ? 0.703 -23.797 -0.845 1 94.12 80 ALA A C 1
ATOM 644 O O . ALA A 1 80 ? 1.147 -23.75 -1.994 1 94.12 80 ALA A O 1
ATOM 645 N N . ASN A 1 81 ? 0.066 -24.844 -0.426 1 95.75 81 ASN A N 1
ATOM 646 C CA . ASN A 1 81 ? -0.059 -26.062 -1.222 1 95.75 81 ASN A CA 1
ATOM 647 C C . ASN A 1 81 ? -1.484 -26.25 -1.731 1 95.75 81 ASN A C 1
ATOM 649 O O . ASN A 1 81 ? -1.935 -27.375 -1.918 1 95.75 81 ASN A O 1
ATOM 653 N N . PHE A 1 82 ? -2.145 -25.109 -1.853 1 97.06 82 PHE A N 1
ATOM 654 C CA . PHE A 1 82 ? -3.533 -25.203 -2.285 1 97.06 82 PHE A CA 1
ATOM 655 C C . PHE A 1 82 ? -3.645 -26 -3.582 1 97.06 82 PHE A C 1
ATOM 657 O O . PHE A 1 82 ? -4.633 -26.703 -3.805 1 97.06 82 PHE A O 1
ATOM 664 N N . TYR A 1 83 ? -2.68 -25.922 -4.535 1 96.5 83 TYR 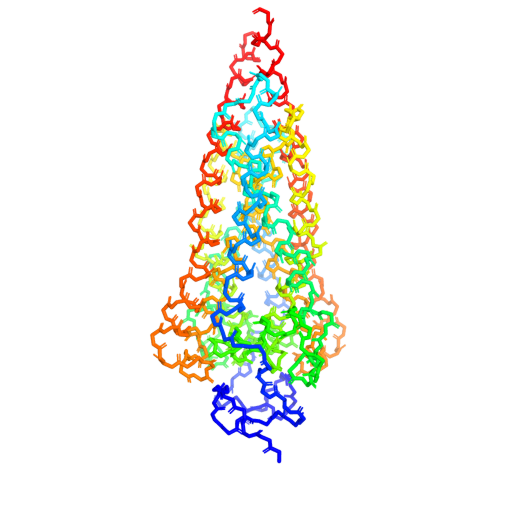A N 1
ATOM 665 C CA . TYR A 1 83 ? -2.754 -26.516 -5.867 1 96.5 83 TYR A CA 1
ATOM 666 C C . TYR A 1 83 ? -2.596 -28.031 -5.801 1 96.5 83 TYR A C 1
ATOM 668 O O . TYR A 1 83 ? -2.83 -28.719 -6.789 1 96.5 83 TYR A O 1
ATOM 676 N N . LYS A 1 84 ? -2.264 -28.547 -4.609 1 96.88 84 LYS A N 1
ATOM 677 C CA . LYS A 1 84 ? -2.098 -29.984 -4.426 1 96.88 84 LYS A CA 1
ATOM 678 C C . LYS A 1 84 ? -3.373 -30.625 -3.883 1 96.88 84 LYS A C 1
ATOM 680 O O . LYS A 1 84 ? -3.451 -31.844 -3.742 1 96.88 84 LYS A O 1
ATOM 685 N N . ASP A 1 85 ? -4.312 -29.828 -3.588 1 97.19 85 ASP A N 1
ATOM 686 C CA . ASP A 1 85 ? -5.527 -30.297 -2.93 1 97.19 85 ASP A CA 1
ATOM 687 C C . ASP A 1 85 ? -6.281 -31.281 -3.818 1 97.19 85 ASP A C 1
ATOM 689 O O . ASP A 1 85 ? -6.547 -31 -4.988 1 97.19 85 ASP A O 1
ATOM 693 N N . THR A 1 86 ? -6.641 -32.469 -3.285 1 96.88 86 THR A N 1
ATOM 694 C CA . THR A 1 86 ? -7.34 -33.531 -4.027 1 96.88 86 THR A CA 1
ATOM 695 C C . THR A 1 86 ? -8.789 -33.625 -3.564 1 96.88 86 THR A C 1
ATOM 697 O O . THR A 1 86 ? -9.531 -34.5 -4.031 1 96.88 86 THR A O 1
ATOM 700 N N . THR A 1 87 ? -9.25 -32.781 -2.686 1 96.75 87 THR A N 1
ATOM 701 C CA . THR A 1 87 ? -10.523 -33 -2.012 1 96.75 87 THR A CA 1
ATOM 702 C C . THR A 1 87 ? -11.641 -32.219 -2.732 1 96.75 87 THR A C 1
ATOM 704 O O . THR A 1 87 ? -12.82 -32.5 -2.508 1 96.75 87 THR A O 1
ATOM 707 N N . GLY A 1 88 ? -11.289 -31.281 -3.514 1 96.62 88 GLY A N 1
ATOM 708 C CA . GLY A 1 88 ? -12.297 -30.438 -4.129 1 96.62 88 GLY A CA 1
ATOM 709 C C . GLY A 1 88 ? -12.766 -29.312 -3.221 1 96.62 88 GLY A C 1
ATOM 710 O O . GLY A 1 88 ? -13.875 -28.812 -3.381 1 96.62 88 GLY A O 1
ATOM 711 N N . ASN A 1 89 ? -12 -29.031 -2.244 1 97.62 89 ASN A N 1
ATOM 712 C CA . ASN A 1 89 ? -12.305 -27.875 -1.396 1 97.62 89 ASN A CA 1
ATOM 713 C C . ASN A 1 89 ? -12.492 -26.609 -2.219 1 97.62 89 ASN A C 1
ATOM 715 O O . ASN A 1 89 ? -11.586 -26.188 -2.947 1 97.62 89 ASN A O 1
ATOM 719 N N . ILE A 1 90 ? -13.625 -25.984 -2.084 1 98.25 90 ILE A N 1
ATOM 720 C CA . ILE A 1 90 ? -14.031 -24.891 -2.969 1 98.25 90 ILE A CA 1
ATOM 721 C C . ILE A 1 90 ? -13.039 -23.734 -2.867 1 98.25 90 ILE A C 1
ATOM 723 O O . ILE A 1 90 ? -12.758 -23.062 -3.861 1 98.25 90 ILE A O 1
ATOM 727 N N . LEU A 1 91 ? -12.492 -23.469 -1.74 1 98.38 91 LEU A N 1
ATOM 728 C CA . LEU A 1 91 ? -11.539 -22.375 -1.566 1 98.38 91 LEU A CA 1
ATOM 729 C C . LEU A 1 91 ? -10.25 -22.656 -2.326 1 98.38 91 LEU A C 1
ATOM 731 O O . LEU A 1 91 ? -9.711 -21.766 -2.988 1 98.38 91 LEU A O 1
ATOM 735 N N . ASN A 1 92 ? -9.758 -23.859 -2.25 1 98.25 92 ASN A N 1
ATOM 736 C CA . ASN A 1 92 ? -8.562 -24.234 -3 1 98.25 92 ASN A CA 1
ATOM 737 C C . ASN A 1 92 ? -8.836 -24.266 -4.5 1 98.25 92 ASN A C 1
ATOM 739 O O . ASN A 1 92 ? -7.973 -23.891 -5.301 1 98.25 92 ASN A O 1
ATOM 743 N N . GLU A 1 93 ? -10.062 -24.719 -4.852 1 98.5 93 GLU A N 1
ATOM 744 C CA . GLU A 1 93 ? -10.438 -24.766 -6.258 1 98.5 93 GLU A CA 1
ATOM 745 C C . GLU A 1 93 ? -10.484 -23.375 -6.871 1 98.5 93 GLU A C 1
ATOM 747 O O . GLU A 1 93 ? -10.117 -23.188 -8.031 1 98.5 93 GLU A O 1
ATOM 752 N N . ILE A 1 94 ? -10.914 -22.438 -6.074 1 98.31 94 ILE A N 1
ATOM 753 C CA . ILE A 1 94 ? -10.945 -21.047 -6.523 1 98.31 94 ILE A CA 1
ATOM 754 C C . ILE A 1 94 ? -9.531 -20.578 -6.852 1 98.31 94 ILE A C 1
ATOM 756 O O . ILE A 1 94 ? -9.297 -19.969 -7.898 1 98.31 94 ILE A O 1
ATOM 760 N N . TRP A 1 95 ? -8.602 -20.906 -6.059 1 98.12 95 TRP A N 1
ATOM 761 C CA . TRP A 1 95 ? -7.242 -20.406 -6.246 1 98.12 95 TRP A CA 1
ATOM 762 C C . TRP A 1 95 ? -6.531 -21.172 -7.359 1 98.12 95 TRP A C 1
ATOM 764 O O . TRP A 1 95 ? -5.711 -20.594 -8.086 1 98.12 95 TRP A O 1
ATOM 774 N N . LYS A 1 96 ? -6.836 -22.484 -7.504 1 97.81 96 LYS A N 1
ATOM 775 C CA . LYS A 1 96 ? -6.32 -23.203 -8.664 1 97.81 96 LYS A CA 1
ATOM 776 C C . LYS A 1 96 ? -6.785 -22.547 -9.969 1 97.81 96 LYS A C 1
ATOM 778 O O . LYS A 1 96 ? -6.004 -22.406 -10.914 1 97.81 96 LYS A O 1
ATOM 783 N N . GLU A 1 97 ? -8.008 -22.188 -9.961 1 97.94 97 GLU A N 1
ATOM 784 C CA . GLU A 1 97 ? -8.578 -21.531 -11.141 1 97.94 97 GLU A CA 1
ATOM 785 C C . GLU A 1 97 ? -7.992 -20.141 -11.352 1 97.94 97 GLU A C 1
ATOM 787 O O . GLU A 1 97 ? -7.562 -19.812 -12.453 1 97.94 97 GLU A O 1
ATOM 792 N N . TYR A 1 98 ? -7.891 -19.391 -10.297 1 97.69 98 TYR A N 1
ATOM 793 C CA . TYR A 1 98 ? -7.461 -18 -10.398 1 97.69 98 TYR A CA 1
ATOM 794 C C . TYR A 1 98 ? -5.977 -17.922 -10.734 1 97.69 98 TYR A C 1
ATOM 796 O O . TYR A 1 98 ? -5.535 -16.969 -11.391 1 97.69 98 TYR A O 1
ATOM 804 N N . ALA A 1 99 ? -5.227 -18.875 -10.336 1 97.56 99 ALA A N 1
ATOM 805 C CA . ALA A 1 99 ? -3.787 -18.875 -10.594 1 97.56 99 ALA A CA 1
ATOM 806 C C . ALA A 1 99 ? -3.492 -19 -12.086 1 97.56 99 ALA A C 1
ATOM 808 O O . ALA A 1 99 ? -2.369 -18.75 -12.523 1 97.56 99 ALA A O 1
ATOM 809 N N . LYS A 1 100 ? -4.484 -19.328 -12.852 1 97.19 100 LYS A N 1
ATOM 810 C CA . LYS A 1 100 ? -4.344 -19.312 -14.305 1 97.19 100 LYS A CA 1
ATOM 811 C C . LYS A 1 100 ? -4.172 -17.891 -14.82 1 97.19 100 LYS A C 1
ATOM 813 O O . LYS A 1 100 ? -3.553 -17.672 -15.867 1 97.19 100 LYS A O 1
ATOM 818 N N . ALA A 1 101 ? -4.719 -16.969 -14.086 1 96.94 101 ALA A N 1
ATOM 819 C CA . ALA A 1 101 ? -4.605 -15.562 -14.445 1 96.94 101 ALA A CA 1
ATOM 820 C C . ALA A 1 101 ? -3.289 -14.977 -13.945 1 96.94 101 ALA A C 1
ATOM 822 O O . ALA A 1 101 ? -2.77 -14.023 -14.531 1 96.94 101 ALA A O 1
ATOM 823 N N . ASP A 1 102 ? -2.795 -15.555 -12.867 1 97.56 102 ASP A N 1
ATOM 824 C CA . ASP A 1 102 ? -1.552 -15.062 -12.281 1 97.56 102 ASP A CA 1
ATOM 825 C C . ASP A 1 102 ? -0.854 -16.156 -11.477 1 97.56 102 ASP A C 1
ATOM 827 O O . ASP A 1 102 ? -1.175 -16.375 -10.305 1 97.56 102 ASP A O 1
ATOM 831 N N . SER A 1 103 ? 0.126 -16.734 -12.055 1 97.19 103 SER A N 1
ATOM 832 C CA . SER A 1 103 ? 0.805 -17.891 -11.477 1 97.19 103 SER A CA 1
ATOM 833 C C . SER A 1 103 ? 1.68 -17.484 -10.289 1 97.19 103 SER A C 1
ATOM 835 O O . SER A 1 103 ? 2.186 -18.344 -9.562 1 97.19 103 SER A O 1
ATOM 837 N N . ARG A 1 104 ? 1.851 -16.188 -10.023 1 97.19 104 ARG A N 1
ATOM 838 C CA . ARG A 1 104 ? 2.611 -15.703 -8.875 1 97.19 104 ARG A CA 1
ATOM 839 C C . ARG A 1 104 ? 1.981 -16.172 -7.57 1 97.19 104 ARG A C 1
ATOM 841 O O . ARG A 1 104 ? 2.662 -16.281 -6.547 1 97.19 104 ARG A O 1
ATOM 848 N N . TYR A 1 105 ? 0.667 -16.5 -7.605 1 97.69 105 TYR A N 1
ATOM 849 C CA . TYR A 1 105 ? 0.015 -17.078 -6.438 1 97.69 105 TYR A CA 1
ATOM 850 C C . TYR A 1 105 ? 0.516 -18.5 -6.184 1 97.69 105 TYR A C 1
ATOM 852 O O . TYR A 1 105 ? 0.778 -18.875 -5.039 1 97.69 105 TYR A O 1
ATOM 860 N N . ALA A 1 106 ? 0.69 -19.234 -7.23 1 95.94 106 ALA A N 1
ATOM 861 C CA . ALA A 1 106 ? 1.127 -20.625 -7.113 1 95.94 106 ALA A CA 1
ATOM 862 C C . ALA A 1 106 ? 2.605 -20.703 -6.742 1 95.94 106 ALA A C 1
ATOM 864 O O . ALA A 1 106 ? 3.018 -21.594 -6 1 95.94 106 ALA A O 1
ATOM 865 N N . THR A 1 107 ? 3.389 -19.797 -7.262 1 95.12 107 THR A N 1
ATOM 866 C CA . THR A 1 107 ? 4.828 -19.844 -7.035 1 95.12 107 THR A CA 1
ATOM 867 C C . THR A 1 107 ? 5.188 -19.141 -5.727 1 95.12 107 THR A C 1
ATOM 869 O O . THR A 1 107 ? 6.363 -19.062 -5.359 1 95.12 107 THR A O 1
ATOM 872 N N . ARG A 1 108 ? 4.199 -18.516 -5.051 1 96.5 108 ARG A N 1
ATOM 873 C CA . ARG A 1 108 ? 4.383 -17.844 -3.764 1 96.5 108 ARG A CA 1
ATOM 874 C C . ARG A 1 108 ? 5.316 -16.656 -3.895 1 96.5 108 ARG A C 1
ATOM 876 O O . ARG A 1 108 ? 6.273 -16.516 -3.129 1 96.5 108 ARG A O 1
ATOM 883 N N . ASP A 1 109 ? 5.031 -15.906 -4.898 1 97.12 109 ASP A N 1
ATOM 884 C CA . ASP A 1 109 ? 5.754 -14.648 -5.055 1 97.12 109 ASP A CA 1
ATOM 885 C C . ASP A 1 109 ? 5.727 -13.836 -3.762 1 97.12 109 ASP A C 1
ATOM 887 O O . ASP A 1 109 ? 4.676 -13.688 -3.137 1 97.12 109 ASP A O 1
ATOM 891 N N . ALA A 1 110 ? 6.848 -13.273 -3.365 1 97.69 110 ALA A N 1
ATOM 892 C CA . ALA A 1 110 ? 6.996 -12.633 -2.059 1 97.69 110 ALA A CA 1
ATOM 893 C C . ALA A 1 110 ? 6.047 -11.445 -1.916 1 97.69 110 ALA A C 1
ATOM 895 O O . ALA A 1 110 ? 5.383 -11.297 -0.888 1 97.69 110 ALA A O 1
ATOM 896 N N . PHE A 1 111 ? 6.004 -10.578 -2.926 1 98.56 111 PHE A N 1
ATOM 897 C CA . PHE A 1 111 ? 5.125 -9.414 -2.846 1 98.56 111 PHE A CA 1
ATOM 898 C C . PHE A 1 111 ? 3.664 -9.844 -2.793 1 98.56 111 PHE A C 1
ATOM 900 O O . PHE A 1 111 ? 2.896 -9.352 -1.963 1 98.56 111 PHE A O 1
ATOM 907 N N . ILE A 1 112 ? 3.248 -10.742 -3.641 1 98.38 112 ILE A N 1
ATOM 908 C CA . ILE A 1 112 ? 1.854 -11.156 -3.756 1 98.38 112 ILE A CA 1
ATOM 909 C C . ILE A 1 112 ? 1.381 -11.742 -2.428 1 98.38 112 ILE A C 1
ATOM 911 O O . ILE A 1 112 ? 0.343 -11.336 -1.897 1 98.38 112 ILE A O 1
ATOM 915 N N . VAL A 1 113 ? 2.176 -12.633 -1.879 1 98.06 113 VAL A N 1
ATOM 916 C CA . VAL A 1 113 ? 1.763 -13.336 -0.667 1 98.06 113 VAL A CA 1
ATOM 917 C C . VAL A 1 113 ? 1.688 -12.352 0.498 1 98.06 113 VAL A C 1
ATOM 919 O O . VAL A 1 113 ? 0.752 -12.398 1.302 1 98.06 113 VAL A O 1
ATOM 922 N N . GLN A 1 114 ? 2.623 -11.484 0.568 1 98.62 114 GLN A N 1
ATOM 923 C CA . GLN A 1 114 ? 2.643 -10.555 1.694 1 98.62 114 GLN A CA 1
ATOM 924 C C . GLN A 1 114 ? 1.555 -9.492 1.555 1 98.62 114 GLN A C 1
ATOM 926 O O . GLN A 1 114 ? 0.919 -9.117 2.541 1 98.62 114 GLN A O 1
ATOM 931 N N . MET A 1 115 ? 1.371 -8.953 0.349 1 98.69 115 MET A N 1
ATOM 932 C CA . MET A 1 115 ? 0.272 -8.023 0.1 1 98.69 115 MET A CA 1
ATOM 933 C C . MET A 1 115 ? -1.07 -8.672 0.425 1 98.69 115 MET A C 1
ATOM 935 O O . MET A 1 115 ? -1.919 -8.055 1.073 1 98.69 115 MET A O 1
ATOM 939 N N . GLU A 1 116 ? -1.265 -9.945 0.047 1 98.56 116 GLU A N 1
ATOM 940 C CA . GLU A 1 116 ? -2.48 -10.68 0.386 1 98.56 116 GLU A CA 1
ATOM 941 C C . GLU A 1 116 ? -2.604 -10.883 1.895 1 98.56 116 GLU A C 1
ATOM 943 O O . GLU A 1 116 ? -3.711 -10.883 2.438 1 98.56 116 GLU A O 1
ATOM 948 N N . GLY A 1 117 ? -1.485 -11.086 2.488 1 98.69 117 GLY A N 1
ATOM 949 C CA . GLY A 1 117 ? -1.5 -11.242 3.936 1 98.69 117 GLY A CA 1
ATOM 950 C C . GLY A 1 117 ? -2.037 -10.016 4.656 1 98.69 117 GLY A C 1
ATOM 951 O O . GLY A 1 117 ? -2.908 -10.133 5.52 1 98.69 117 GLY A O 1
ATOM 952 N N . VAL A 1 118 ? -1.501 -8.859 4.309 1 98.81 118 VAL A N 1
ATOM 953 C CA . VAL A 1 118 ? -1.977 -7.613 4.906 1 98.81 118 VAL A CA 1
ATOM 954 C C . VAL A 1 118 ? -3.457 -7.418 4.586 1 98.81 118 VAL A C 1
ATOM 956 O O . VAL A 1 118 ? -4.242 -7.047 5.461 1 98.81 118 VAL A O 1
ATOM 959 N N . THR A 1 119 ? -3.824 -7.66 3.363 1 98.75 119 THR A N 1
ATOM 960 C CA . THR A 1 119 ? -5.207 -7.512 2.93 1 98.75 119 THR A CA 1
ATOM 961 C C . THR A 1 119 ? -6.129 -8.422 3.732 1 98.75 119 THR A C 1
ATOM 963 O O . THR A 1 119 ? -7.156 -7.98 4.25 1 98.75 119 THR A O 1
ATOM 966 N N . ALA A 1 120 ? -5.742 -9.641 3.893 1 98.69 120 ALA A N 1
ATOM 967 C CA . ALA A 1 120 ? -6.582 -10.656 4.523 1 98.69 120 ALA A CA 1
ATOM 968 C C . ALA A 1 120 ? -6.711 -10.406 6.023 1 98.69 120 ALA A C 1
ATOM 970 O O . ALA A 1 120 ? -7.805 -10.5 6.582 1 98.69 120 ALA A O 1
ATOM 971 N N . PHE A 1 121 ? -5.648 -9.977 6.656 1 98.56 121 PHE A N 1
ATOM 972 C CA . PHE A 1 121 ? -5.66 -10.086 8.109 1 98.56 121 PHE A CA 1
ATOM 973 C C . PHE A 1 121 ? -5.684 -8.703 8.75 1 98.56 121 PHE A C 1
ATOM 975 O O . PHE A 1 121 ? -5.855 -8.578 9.969 1 98.56 121 PHE A O 1
ATOM 982 N N . ILE A 1 122 ? -5.441 -7.66 7.949 1 98.69 122 ILE A N 1
ATOM 983 C CA . ILE A 1 122 ? -5.582 -6.309 8.484 1 98.69 122 ILE A CA 1
ATOM 984 C C . ILE A 1 122 ? -6.812 -5.641 7.879 1 98.69 122 ILE A C 1
ATOM 986 O O . ILE A 1 122 ? -7.777 -5.34 8.594 1 98.69 122 ILE A O 1
ATOM 990 N N . TRP A 1 123 ? -6.867 -5.5 6.523 1 98.56 123 TRP A N 1
ATOM 991 C CA . TRP A 1 123 ? -8.023 -4.871 5.895 1 98.56 123 TRP A CA 1
ATOM 992 C C . TRP A 1 123 ? -9.289 -5.703 6.117 1 98.56 123 TRP A C 1
ATOM 994 O O . TRP A 1 123 ? -10.359 -5.156 6.379 1 98.56 123 TRP A O 1
ATOM 1004 N N . GLY A 1 124 ? -9.156 -7.062 5.965 1 98.62 124 GLY A N 1
ATOM 1005 C CA . GLY A 1 124 ? -10.297 -7.961 6.094 1 98.62 124 GLY A CA 1
ATOM 1006 C C . GLY A 1 124 ? -11.094 -7.73 7.359 1 98.62 124 GLY A C 1
ATOM 1007 O O . GLY A 1 124 ? -12.258 -7.328 7.301 1 98.62 124 GLY A O 1
ATOM 1008 N N . PRO A 1 125 ? -10.469 -7.891 8.5 1 98.75 125 PRO A N 1
ATOM 1009 C CA . PRO A 1 125 ? -11.188 -7.699 9.766 1 98.75 125 PRO A CA 1
ATOM 1010 C C . PRO A 1 125 ? -11.727 -6.277 9.922 1 98.75 125 PRO A C 1
ATOM 1012 O O . PRO A 1 125 ? -12.812 -6.086 10.477 1 98.75 125 PRO A O 1
ATOM 1015 N N . ILE A 1 126 ? -11.039 -5.27 9.484 1 98.88 126 ILE A N 1
ATOM 1016 C CA . ILE A 1 126 ? -11.469 -3.885 9.648 1 98.88 126 ILE A CA 1
ATOM 1017 C C . ILE A 1 126 ? -12.734 -3.633 8.844 1 98.88 126 ILE A C 1
ATOM 1019 O O . ILE A 1 126 ? -13.562 -2.803 9.219 1 98.88 126 ILE A O 1
ATOM 1023 N N . CYS A 1 127 ? -12.922 -4.379 7.738 1 98.88 127 CYS A N 1
ATOM 1024 C CA . CYS A 1 127 ? -14.125 -4.234 6.93 1 98.88 127 CYS A CA 1
ATOM 1025 C C . CYS A 1 127 ? -15.375 -4.527 7.75 1 98.88 127 CYS A C 1
ATOM 1027 O O . CYS A 1 127 ? -16.391 -3.85 7.602 1 98.88 127 CYS A O 1
ATOM 1029 N N . PHE A 1 128 ? -15.312 -5.504 8.602 1 98.81 128 PHE A N 1
ATOM 1030 C CA . PHE A 1 128 ? -16.469 -5.828 9.445 1 98.81 128 PHE A CA 1
ATOM 1031 C C . PHE A 1 128 ? -16.719 -4.719 10.453 1 98.81 128 PHE A C 1
ATOM 1033 O O . PHE A 1 128 ? -17.875 -4.406 10.766 1 98.81 128 PHE A O 1
ATOM 1040 N N . ALA A 1 129 ? -15.648 -4.152 11 1 98.88 129 ALA A N 1
ATOM 1041 C CA . ALA A 1 129 ? -15.797 -3.002 11.891 1 98.88 129 ALA A CA 1
ATOM 1042 C C . ALA A 1 129 ? -16.453 -1.828 11.164 1 98.88 129 ALA A C 1
ATOM 1044 O O . ALA A 1 129 ? -17.266 -1.109 11.742 1 98.88 129 ALA A O 1
ATOM 1045 N N . ILE A 1 130 ? -16.094 -1.627 9.945 1 98.88 130 ILE A N 1
ATOM 1046 C CA . ILE A 1 130 ? -16.656 -0.542 9.148 1 98.88 130 ILE A CA 1
ATOM 1047 C C . ILE A 1 130 ? -18.156 -0.749 8.984 1 98.88 130 ILE A C 1
ATOM 1049 O O . ILE A 1 130 ? -18.938 0.204 9.086 1 98.88 130 ILE A O 1
ATOM 1053 N N . VAL A 1 131 ? -18.547 -1.978 8.672 1 98.69 131 VAL A N 1
ATOM 1054 C CA . VAL A 1 131 ? -19.984 -2.266 8.578 1 98.69 131 VAL A CA 1
ATOM 1055 C C . VAL A 1 131 ? -20.672 -1.846 9.867 1 98.69 131 VAL A C 1
ATOM 1057 O O . VAL A 1 131 ? -21.719 -1.18 9.828 1 98.69 131 VAL A O 1
ATOM 1060 N N . TYR A 1 132 ? -20.125 -2.227 11.008 1 98.31 132 TYR A N 1
ATOM 1061 C CA . TYR A 1 132 ? -20.672 -1.812 12.297 1 98.31 132 TYR A CA 1
ATOM 1062 C C . TYR A 1 132 ? -20.75 -0.293 12.391 1 98.31 132 TYR A C 1
ATOM 1064 O O . TYR A 1 132 ? -21.75 0.258 12.852 1 98.31 132 TYR A O 1
ATOM 1072 N N . GLY A 1 133 ? -19.672 0.358 11.969 1 98.12 133 GLY A N 1
ATOM 1073 C CA . GLY A 1 133 ? -19.641 1.812 11.992 1 98.12 133 GLY A CA 1
ATOM 1074 C C . GLY A 1 133 ? -20.719 2.447 11.141 1 98.12 133 GLY A C 1
ATOM 1075 O O . GLY A 1 133 ? -21.312 3.457 11.523 1 98.12 133 GLY A O 1
ATOM 1076 N N . ILE A 1 134 ? -20.938 1.921 10.008 1 98 134 ILE A N 1
ATOM 1077 C CA . ILE A 1 134 ? -21.969 2.439 9.109 1 98 134 ILE A CA 1
ATOM 1078 C C . ILE A 1 134 ? -23.344 2.246 9.734 1 98 134 ILE A C 1
ATOM 1080 O O . ILE A 1 134 ? -24.141 3.184 9.797 1 98 134 ILE A O 1
ATOM 1084 N N . LEU A 1 135 ? -23.641 1.029 10.258 1 96.81 135 LEU A N 1
ATOM 1085 C CA . LEU A 1 135 ? -24.953 0.688 10.797 1 96.81 135 LEU A CA 1
ATOM 1086 C C . LEU A 1 135 ? -25.281 1.562 12.008 1 96.81 135 LEU A C 1
ATOM 1088 O O . LEU A 1 135 ? -26.453 1.891 12.234 1 96.81 135 LEU A O 1
ATOM 1092 N N . HIS A 1 136 ? -24.281 1.989 12.727 1 95.62 136 HIS A N 1
ATOM 1093 C CA . HIS A 1 136 ? -24.531 2.746 13.953 1 95.62 136 HIS A CA 1
ATOM 1094 C C . HIS A 1 136 ? -24.078 4.191 13.805 1 95.62 136 HIS A C 1
ATOM 1096 O O . HIS A 1 136 ? -23.938 4.91 14.797 1 95.62 136 HIS A O 1
ATOM 1102 N N . ARG A 1 137 ? -23.688 4.531 12.68 1 95.38 137 ARG A N 1
ATOM 1103 C CA . ARG A 1 137 ? -23.328 5.895 12.312 1 95.38 137 ARG A CA 1
ATOM 1104 C C . ARG A 1 137 ? -22.219 6.438 13.211 1 95.38 137 ARG A C 1
ATOM 1106 O O . ARG A 1 137 ? -22.328 7.543 13.734 1 95.38 137 ARG A O 1
ATOM 1113 N N . LYS A 1 138 ? -21.25 5.594 13.367 1 97.69 138 LYS A N 1
ATOM 1114 C CA . LYS A 1 138 ? -20.094 6.02 14.148 1 97.69 138 LYS A CA 1
ATOM 1115 C C . LYS A 1 138 ? -19.281 7.078 13.414 1 97.69 138 LYS A C 1
ATOM 1117 O O . LYS A 1 138 ? -19.141 7.016 12.188 1 97.69 138 LYS A O 1
ATOM 1122 N N . ALA A 1 139 ? -18.75 8.031 14.148 1 98.06 139 ALA A N 1
ATOM 1123 C CA . ALA A 1 139 ? -18 9.141 13.555 1 98.06 139 ALA A CA 1
ATOM 1124 C C . ALA A 1 139 ? -16.766 8.633 12.82 1 98.06 139 ALA A C 1
ATOM 1126 O O . ALA A 1 139 ? -16.359 9.219 11.812 1 98.06 139 ALA A O 1
ATOM 1127 N N . TRP A 1 140 ? -16.203 7.562 13.242 1 98.62 140 TRP A N 1
ATOM 1128 C CA . TRP A 1 140 ? -14.93 7.094 12.734 1 98.62 140 TRP A CA 1
ATOM 1129 C C . TRP A 1 140 ? -15.109 6.297 11.445 1 98.62 140 TRP A C 1
ATOM 1131 O O . TRP A 1 140 ? -14.125 5.859 10.836 1 98.62 140 TRP A O 1
ATOM 1141 N N . ARG A 1 141 ? -16.312 6.086 10.992 1 98.5 141 ARG A N 1
ATOM 1142 C CA . ARG A 1 141 ? -16.547 5.203 9.852 1 98.5 141 ARG A CA 1
ATOM 1143 C C . ARG A 1 141 ? -15.891 5.754 8.586 1 98.5 141 ARG A C 1
ATOM 1145 O O . ARG A 1 141 ? -15.359 4.992 7.781 1 98.5 141 ARG A O 1
ATOM 1152 N N . PHE A 1 142 ? -15.906 7.094 8.438 1 98.75 142 PHE A N 1
ATOM 1153 C CA . PHE A 1 142 ? -15.32 7.695 7.242 1 98.75 142 PHE A CA 1
ATOM 1154 C C . PHE A 1 142 ? -13.805 7.547 7.242 1 98.75 142 PHE A C 1
ATOM 1156 O O . PHE A 1 142 ? -13.203 7.262 6.207 1 98.75 142 PHE A O 1
ATOM 1163 N N . THR A 1 143 ? -13.219 7.742 8.422 1 98.88 143 THR A N 1
ATOM 1164 C CA . THR A 1 143 ? -11.773 7.578 8.531 1 98.88 143 THR A CA 1
ATOM 1165 C C . THR A 1 143 ? -11.367 6.145 8.211 1 98.88 143 THR A C 1
ATOM 1167 O O . THR A 1 143 ? -10.422 5.914 7.449 1 98.88 143 THR A O 1
ATOM 1170 N N . ALA A 1 144 ? -12.07 5.207 8.75 1 98.88 144 ALA A N 1
ATOM 1171 C CA . ALA A 1 144 ? -11.773 3.799 8.516 1 98.88 144 ALA A CA 1
ATOM 1172 C C . ALA A 1 144 ? -11.969 3.439 7.043 1 98.88 144 ALA A C 1
ATOM 1174 O O . ALA A 1 144 ? -11.141 2.742 6.453 1 98.88 144 ALA A O 1
ATOM 1175 N N . MET A 1 145 ? -13.047 3.924 6.461 1 98.94 145 MET A N 1
ATOM 1176 C CA . MET A 1 145 ? -13.32 3.648 5.055 1 98.94 145 MET A CA 1
ATOM 1177 C C . MET A 1 145 ? -12.25 4.262 4.16 1 98.94 145 MET A C 1
ATOM 1179 O O . MET A 1 145 ? -11.836 3.652 3.174 1 98.94 145 MET A O 1
ATOM 1183 N N . LEU A 1 146 ? -11.789 5.473 4.484 1 98.94 146 LEU A N 1
ATOM 1184 C CA . LEU A 1 146 ? -10.719 6.117 3.73 1 98.94 146 LEU A CA 1
ATOM 1185 C C . LEU A 1 146 ? -9.453 5.266 3.75 1 98.94 146 LEU A C 1
ATOM 1187 O O . LEU A 1 146 ? -8.867 4.996 2.699 1 98.94 146 LEU A O 1
ATOM 1191 N N . LEU A 1 147 ? -9.109 4.793 4.895 1 98.94 147 LEU A N 1
ATOM 1192 C CA . LEU A 1 147 ? -7.84 4.094 5.078 1 98.94 147 LEU A CA 1
ATOM 1193 C C . LEU A 1 147 ? -7.871 2.723 4.41 1 98.94 147 LEU A C 1
ATOM 1195 O O . LEU A 1 147 ? -6.961 2.373 3.658 1 98.94 147 LEU A O 1
ATOM 1199 N N . VAL A 1 148 ? -8.906 1.971 4.621 1 98.94 148 VAL A N 1
ATOM 1200 C CA . VAL A 1 148 ? -8.977 0.629 4.051 1 98.94 148 VAL A CA 1
ATOM 1201 C C . VAL A 1 148 ? -9.117 0.72 2.535 1 98.94 148 VAL A C 1
ATOM 1203 O O . VAL A 1 148 ? -8.555 -0.097 1.802 1 98.94 148 VAL A O 1
ATOM 1206 N N . SER A 1 149 ? -9.883 1.715 2.059 1 98.94 149 SER A N 1
ATOM 1207 C CA . SER A 1 149 ? -10.016 1.904 0.618 1 98.94 149 SER A CA 1
ATOM 1208 C C . SER A 1 149 ? -8.664 2.197 -0.024 1 98.94 149 SER A C 1
ATOM 1210 O O . SER A 1 149 ? -8.336 1.642 -1.075 1 98.94 149 SER A O 1
ATOM 1212 N N . LEU A 1 150 ? -7.887 3.049 0.573 1 98.94 150 LEU A N 1
ATOM 1213 C CA . LEU A 1 150 ? -6.562 3.307 0.018 1 98.94 150 LEU A CA 1
ATOM 1214 C C . LEU A 1 150 ? -5.699 2.053 0.066 1 98.94 150 LEU A C 1
ATOM 1216 O O . LEU A 1 150 ? -4.918 1.796 -0.854 1 98.94 150 LEU A O 1
ATOM 1220 N N . GLY A 1 151 ? -5.797 1.355 1.18 1 98.75 151 GLY A N 1
ATOM 1221 C CA . GLY A 1 151 ? -5.078 0.095 1.255 1 98.75 151 GLY A CA 1
ATOM 1222 C C . GLY A 1 151 ? -5.402 -0.847 0.111 1 98.75 151 GLY A C 1
ATOM 1223 O O . GLY A 1 151 ? -4.5 -1.427 -0.498 1 98.75 151 GLY A O 1
ATOM 1224 N N . GLN A 1 152 ? -6.676 -1.004 -0.172 1 98.69 152 GLN A N 1
ATOM 1225 C CA . GLN A 1 152 ? -7.117 -1.859 -1.27 1 98.69 152 GLN A CA 1
ATOM 1226 C C . GLN A 1 152 ? -6.613 -1.333 -2.611 1 98.69 152 GLN A C 1
ATOM 1228 O O . GLN A 1 152 ? -6.074 -2.092 -3.418 1 98.69 152 GLN A O 1
ATOM 1233 N N . LEU A 1 153 ? -6.797 -0.045 -2.777 1 98.81 153 LEU A N 1
ATOM 1234 C CA . LEU A 1 153 ? -6.406 0.603 -4.023 1 98.81 153 LEU A CA 1
ATOM 1235 C C . LEU A 1 153 ? -4.906 0.472 -4.258 1 98.81 153 LEU A C 1
ATOM 1237 O O . LEU A 1 153 ? -4.473 0.061 -5.336 1 98.81 153 LEU A O 1
ATOM 1241 N N . TYR A 1 154 ? -4.121 0.792 -3.271 1 98.88 154 TYR A N 1
ATOM 1242 C CA . TYR A 1 154 ? -2.666 0.789 -3.381 1 98.88 154 TYR A CA 1
ATOM 1243 C C . TYR A 1 154 ? -2.141 -0.62 -3.625 1 98.88 154 TYR A C 1
ATOM 1245 O O . TYR A 1 154 ? -1.268 -0.826 -4.469 1 98.88 154 TYR A O 1
ATOM 1253 N N . GLY A 1 155 ? -2.676 -1.612 -2.891 1 98.5 155 GLY A N 1
ATOM 1254 C CA . GLY A 1 155 ? -2.299 -2.996 -3.135 1 98.5 155 GLY A CA 1
ATOM 1255 C C . GLY A 1 155 ? -2.553 -3.439 -4.562 1 98.5 155 GLY A C 1
ATOM 1256 O O . GLY A 1 155 ? -1.711 -4.102 -5.172 1 98.5 155 GLY A O 1
ATOM 1257 N N . ASP A 1 156 ? -3.682 -3.061 -5.082 1 98.5 156 ASP A N 1
ATOM 1258 C CA . ASP A 1 156 ? -4.055 -3.463 -6.434 1 98.5 156 ASP A CA 1
ATOM 1259 C C . ASP A 1 156 ? -3.195 -2.754 -7.477 1 98.5 156 ASP A C 1
ATOM 1261 O O . ASP A 1 156 ? -2.83 -3.348 -8.492 1 98.5 156 ASP A O 1
ATOM 1265 N N . VAL A 1 157 ? -2.881 -1.501 -7.23 1 98.69 157 VAL A N 1
ATOM 1266 C CA . VAL A 1 157 ? -2.01 -0.755 -8.133 1 98.69 157 VAL A CA 1
ATOM 1267 C C . VAL A 1 157 ? -0.636 -1.421 -8.188 1 98.69 157 VAL A C 1
ATOM 1269 O O . VAL A 1 157 ? -0.098 -1.65 -9.273 1 98.69 157 VAL A O 1
ATOM 1272 N N . LEU A 1 158 ? -0.092 -1.755 -7.074 1 98.75 158 LEU A N 1
ATOM 1273 C CA . LEU A 1 158 ? 1.206 -2.42 -7.039 1 98.75 158 LEU A CA 1
ATOM 1274 C C . LEU A 1 158 ? 1.123 -3.805 -7.672 1 98.75 158 LEU A C 1
ATOM 1276 O O . LEU A 1 158 ? 2.082 -4.266 -8.297 1 98.75 158 LEU A O 1
ATOM 1280 N N . TYR A 1 159 ? -0.058 -4.484 -7.477 1 98.38 159 TYR A N 1
ATOM 1281 C CA . TYR A 1 159 ? -0.29 -5.781 -8.102 1 98.38 159 TYR A CA 1
ATOM 1282 C C . TYR A 1 159 ? -0.115 -5.695 -9.617 1 98.38 159 TYR A C 1
ATOM 1284 O O . TYR A 1 159 ? 0.65 -6.465 -10.203 1 98.38 159 TYR A O 1
ATOM 1292 N N . TYR A 1 160 ? -0.741 -4.715 -10.211 1 98.25 160 TYR A N 1
ATOM 1293 C CA . TYR A 1 160 ? -0.647 -4.523 -11.656 1 98.25 160 TYR A CA 1
ATOM 1294 C C . TYR A 1 160 ? 0.752 -4.07 -12.055 1 98.25 160 TYR A C 1
ATOM 1296 O O . TYR A 1 160 ? 1.34 -4.613 -12.992 1 98.25 160 TYR A O 1
ATOM 1304 N N . LEU A 1 161 ? 1.316 -3.125 -11.359 1 98.25 161 LEU A N 1
ATOM 1305 C CA . LEU A 1 161 ? 2.582 -2.514 -11.75 1 98.25 161 LEU A CA 1
ATOM 1306 C C . LEU A 1 161 ? 3.717 -3.531 -11.695 1 98.25 161 LEU A C 1
ATOM 1308 O O . LEU A 1 161 ? 4.602 -3.527 -12.547 1 98.25 161 LEU A O 1
ATOM 1312 N N . THR A 1 162 ? 3.695 -4.379 -10.695 1 98.19 162 THR A N 1
ATOM 1313 C CA . THR A 1 162 ? 4.762 -5.367 -10.586 1 98.19 162 THR A CA 1
ATOM 1314 C C . THR A 1 162 ? 4.652 -6.41 -11.695 1 98.19 162 THR A C 1
ATOM 1316 O O . THR A 1 162 ? 5.664 -6.867 -12.227 1 98.19 162 THR A O 1
ATOM 1319 N N . CYS A 1 163 ? 3.434 -6.758 -12.031 1 97 163 CYS A N 1
ATOM 1320 C CA . CYS A 1 163 ? 3.242 -7.688 -13.141 1 97 163 CYS A CA 1
ATOM 1321 C C . CYS A 1 163 ? 3.746 -7.086 -14.445 1 97 163 CYS A C 1
ATOM 1323 O O . CYS A 1 163 ? 4.422 -7.762 -15.227 1 97 163 CYS A O 1
ATOM 1325 N N . PHE A 1 164 ? 3.463 -5.836 -14.656 1 96.25 164 PHE A N 1
ATOM 1326 C CA . PHE A 1 164 ? 3.93 -5.152 -15.852 1 96.25 164 PHE A CA 1
ATOM 1327 C C . PHE A 1 164 ? 5.449 -5.051 -15.859 1 96.25 164 PHE A C 1
ATOM 1329 O O . PHE A 1 164 ? 6.082 -5.207 -16.906 1 96.25 164 PHE A O 1
ATOM 1336 N N . HIS A 1 165 ? 6.035 -4.875 -14.75 1 96.69 165 HIS A N 1
ATOM 1337 C CA . HIS A 1 165 ? 7.48 -4.758 -14.602 1 96.69 165 HIS A CA 1
ATOM 1338 C C . HIS A 1 165 ? 8.18 -6.062 -14.977 1 96.69 165 HIS A C 1
ATOM 1340 O O . HIS A 1 165 ? 9.188 -6.051 -15.688 1 96.69 165 HIS A O 1
ATOM 1346 N N . ILE A 1 166 ? 7.617 -7.137 -14.531 1 95.56 166 ILE A N 1
ATOM 1347 C CA . ILE A 1 166 ? 8.234 -8.445 -14.727 1 95.56 166 ILE A CA 1
ATOM 1348 C C . ILE A 1 166 ? 7.926 -8.945 -16.141 1 95.56 166 ILE A C 1
ATOM 1350 O O . ILE A 1 166 ? 8.75 -9.617 -16.75 1 95.56 166 ILE A O 1
ATOM 1354 N N . GLY A 1 167 ? 6.746 -8.547 -16.656 1 95.62 167 GLY A N 1
ATOM 1355 C CA . GLY A 1 167 ? 6.227 -9.047 -17.922 1 95.62 167 GLY A CA 1
ATOM 1356 C C . GLY A 1 167 ? 4.973 -9.883 -17.766 1 95.62 167 GLY A C 1
ATOM 1357 O O . GLY A 1 167 ? 5.027 -11 -17.234 1 95.62 167 GLY A O 1
ATOM 1358 N N . VAL A 1 168 ? 3.91 -9.43 -18.188 1 93.5 168 VAL A N 1
ATOM 1359 C CA . VAL A 1 168 ? 2.588 -10.023 -18.016 1 93.5 168 VAL A CA 1
ATOM 1360 C C . VAL A 1 168 ? 2.568 -11.43 -18.609 1 93.5 168 VAL A C 1
ATOM 1362 O O . VAL A 1 168 ? 1.942 -12.336 -18.047 1 93.5 168 VAL A O 1
ATOM 1365 N N . GLU A 1 169 ? 3.287 -11.625 -19.656 1 92.44 169 GLU A N 1
ATOM 1366 C CA . GLU A 1 169 ? 3.268 -12.891 -20.391 1 92.44 169 GLU A CA 1
ATOM 1367 C C . GLU A 1 169 ? 3.975 -13.992 -19.609 1 92.44 169 GLU A C 1
ATOM 1369 O O . GLU A 1 169 ? 3.793 -15.18 -19.891 1 92.44 169 GLU A O 1
ATOM 1374 N N . LYS A 1 170 ? 4.719 -13.57 -18.641 1 93.69 170 LYS A N 1
ATOM 1375 C CA . LYS A 1 170 ? 5.496 -14.547 -17.875 1 93.69 170 LYS A CA 1
ATOM 1376 C C . LYS A 1 170 ? 4.621 -15.266 -16.859 1 93.69 170 LYS A C 1
ATOM 1378 O O . LYS A 1 170 ? 4.953 -16.359 -16.422 1 93.69 170 LYS A O 1
ATOM 1383 N N . HIS A 1 171 ? 3.461 -14.609 -16.5 1 94 171 HIS A N 1
ATOM 1384 C CA . HIS A 1 171 ? 2.748 -15.18 -15.359 1 94 171 HIS A CA 1
ATOM 1385 C C . HIS A 1 171 ? 1.262 -15.336 -15.664 1 94 171 HIS A C 1
ATOM 1387 O O . HIS A 1 171 ? 0.517 -15.898 -14.859 1 94 171 HIS A O 1
ATOM 1393 N N . THR A 1 172 ? 0.833 -14.859 -16.797 1 95.5 172 THR A N 1
ATOM 1394 C CA . THR A 1 172 ? -0.596 -14.82 -17.078 1 95.5 172 THR A CA 1
ATOM 1395 C C . THR A 1 172 ? -0.905 -15.57 -18.375 1 95.5 172 THR A C 1
ATOM 1397 O O . THR A 1 172 ? -0.218 -15.391 -19.375 1 95.5 172 THR A O 1
ATOM 1400 N N . ARG A 1 173 ? -1.945 -16.344 -18.344 1 95.62 173 ARG A N 1
ATOM 1401 C CA . ARG A 1 173 ? -2.447 -16.953 -19.578 1 95.62 173 ARG A CA 1
ATOM 1402 C C . ARG A 1 173 ? -3.113 -15.922 -20.469 1 95.62 173 ARG A C 1
ATOM 1404 O O . ARG A 1 173 ? -3.812 -15.031 -20 1 95.62 173 ARG A O 1
ATOM 1411 N N . PRO A 1 174 ? -2.979 -16.109 -21.797 1 94.19 174 PRO A N 1
ATOM 1412 C CA . PRO A 1 174 ? -3.412 -15.055 -22.719 1 94.19 174 PRO A CA 1
ATOM 1413 C C . PRO A 1 174 ? -4.898 -15.148 -23.062 1 94.19 174 PRO A C 1
ATOM 1415 O O . PRO A 1 174 ? -5.465 -14.211 -23.625 1 94.19 174 PRO A O 1
ATOM 1418 N N . GLU A 1 175 ? -5.516 -16.312 -22.812 1 96.06 175 GLU A N 1
ATOM 1419 C CA . GLU A 1 175 ? -6.918 -16.469 -23.188 1 96.06 175 GLU A CA 1
ATOM 1420 C C . GLU A 1 175 ? -7.789 -15.383 -22.562 1 96.06 175 GLU A C 1
ATOM 1422 O O . GLU A 1 175 ? -7.574 -14.992 -21.422 1 96.06 175 GLU A O 1
ATOM 1427 N N . PRO A 1 176 ? -8.797 -14.945 -23.203 1 96.69 176 PRO A N 1
ATOM 1428 C CA . PRO A 1 176 ? -9.609 -13.797 -22.781 1 96.69 176 PRO A CA 1
ATOM 1429 C C . PRO A 1 176 ? -10.195 -13.977 -21.391 1 96.69 176 PRO A C 1
ATOM 1431 O O . PRO A 1 176 ? -10.227 -13.023 -20.609 1 96.69 176 PRO A O 1
ATOM 1434 N N . LEU A 1 177 ? -10.617 -15.109 -21.047 1 96 177 LEU A N 1
ATOM 1435 C CA . LEU A 1 177 ? -11.188 -15.32 -19.719 1 96 177 LEU A CA 1
ATOM 1436 C C . LEU A 1 177 ? -10.156 -15.055 -18.641 1 96 177 LEU A C 1
ATOM 1438 O O . LEU A 1 177 ? -10.445 -14.367 -17.656 1 96 177 LEU A O 1
ATOM 1442 N N . TYR A 1 178 ? -8.984 -15.57 -18.844 1 96.44 178 TYR A N 1
ATOM 1443 C CA . TYR A 1 178 ? -7.969 -15.5 -17.797 1 96.44 178 TYR A CA 1
ATOM 1444 C C . TYR A 1 178 ? -7.344 -14.109 -17.75 1 96.44 178 TYR A C 1
ATOM 1446 O O . TYR A 1 178 ? -7.207 -13.531 -16.672 1 96.44 178 TYR A O 1
ATOM 1454 N N . PHE A 1 179 ? -7.047 -13.594 -18.922 1 96.56 179 PHE A N 1
ATOM 1455 C CA . PHE A 1 179 ? -6.371 -12.297 -18.922 1 96.56 179 PHE A CA 1
ATOM 1456 C C . PHE A 1 179 ? -7.367 -11.172 -18.672 1 96.56 179 PHE A C 1
ATOM 1458 O O . PHE A 1 179 ? -7.262 -10.445 -17.688 1 96.56 179 PHE A O 1
ATOM 1465 N N . TRP A 1 180 ? -8.391 -10.984 -19.453 1 97 180 TRP A N 1
ATOM 1466 C CA . TRP A 1 180 ? -9.312 -9.859 -19.359 1 97 180 TRP A CA 1
ATOM 1467 C C . TRP A 1 180 ? -10.328 -10.086 -18.25 1 97 180 TRP A C 1
ATOM 1469 O O . TRP A 1 180 ? -10.703 -9.141 -17.547 1 97 180 TRP A O 1
ATOM 1479 N N . GLY A 1 181 ? -10.766 -11.281 -18.141 1 96.56 181 GLY A N 1
ATOM 1480 C CA . GLY A 1 181 ? -11.766 -11.594 -17.125 1 96.56 181 GLY A CA 1
ATOM 1481 C C . GLY A 1 181 ? -11.211 -11.602 -15.719 1 96.56 181 GLY A C 1
ATOM 1482 O O . GLY A 1 181 ? -11.648 -10.828 -14.867 1 96.56 181 GLY A O 1
ATOM 1483 N N . TYR A 1 182 ? -10.219 -12.461 -15.5 1 96.56 182 TYR A N 1
ATOM 1484 C CA . TYR A 1 182 ? -9.688 -12.656 -14.156 1 96.56 182 TYR A CA 1
ATOM 1485 C C . TYR A 1 182 ? -8.641 -11.602 -13.828 1 96.56 182 TYR A C 1
ATOM 1487 O O . TYR A 1 182 ? -8.805 -10.828 -12.883 1 96.56 182 TYR A O 1
ATOM 1495 N N . PHE A 1 183 ? -7.625 -11.539 -14.602 1 97.44 183 PHE A N 1
ATOM 1496 C CA . PHE A 1 183 ? -6.48 -10.695 -14.289 1 97.44 183 PHE A CA 1
ATOM 1497 C C . PHE A 1 183 ? -6.875 -9.219 -14.289 1 97.44 183 PHE A C 1
ATOM 1499 O O . PHE A 1 183 ? -6.582 -8.5 -13.336 1 97.44 183 PHE A O 1
ATOM 1506 N N . VAL A 1 184 ? -7.555 -8.734 -15.305 1 97.25 184 VAL A N 1
ATOM 1507 C CA . VAL A 1 184 ? -7.902 -7.324 -15.414 1 97.25 184 VAL A CA 1
ATOM 1508 C C . VAL A 1 184 ? -9.234 -7.062 -14.719 1 97.25 184 VAL A C 1
ATOM 1510 O O . VAL A 1 184 ? -9.312 -6.234 -13.805 1 97.25 184 VAL A O 1
ATOM 1513 N N . GLY A 1 185 ? -10.273 -7.773 -15.102 1 96.19 185 GLY A N 1
ATOM 1514 C CA . GLY A 1 185 ? -11.641 -7.492 -14.68 1 96.19 185 GLY A CA 1
ATOM 1515 C C . GLY A 1 185 ? -11.867 -7.727 -13.203 1 96.19 185 GLY A C 1
ATOM 1516 O O . GLY A 1 185 ? -12.398 -6.859 -12.5 1 96.19 185 GLY A O 1
ATOM 1517 N N . ALA A 1 186 ? -11.508 -8.859 -12.711 1 93.88 186 ALA A N 1
ATOM 1518 C CA . ALA A 1 186 ? -11.766 -9.219 -11.32 1 93.88 186 ALA A CA 1
ATOM 1519 C C . ALA A 1 186 ? -10.969 -8.328 -10.367 1 93.88 186 ALA A C 1
ATOM 1521 O O . ALA A 1 186 ? -11.367 -8.133 -9.219 1 93.88 186 ALA A O 1
ATOM 1522 N N . ASN A 1 187 ? -9.891 -7.773 -10.852 1 96.44 187 ASN A N 1
ATOM 1523 C CA . ASN A 1 187 ? -9.062 -6.91 -10.016 1 96.44 187 ASN A CA 1
ATOM 1524 C C . ASN A 1 187 ? -9.438 -5.441 -10.188 1 96.44 187 ASN A C 1
ATOM 1526 O O . ASN A 1 187 ? -9.289 -4.645 -9.258 1 96.44 187 ASN A O 1
ATOM 1530 N N . ALA A 1 188 ? -9.992 -5.062 -11.305 1 97.44 188 ALA A N 1
ATOM 1531 C CA . ALA A 1 188 ? -10.312 -3.67 -11.609 1 97.44 188 ALA A CA 1
ATOM 1532 C C . ALA A 1 188 ? -11.352 -3.125 -10.641 1 97.44 188 ALA A C 1
ATOM 1534 O O . ALA A 1 188 ? -11.367 -1.928 -10.344 1 97.44 188 ALA A O 1
ATOM 1535 N N . ILE A 1 189 ? -12.18 -4.008 -10.141 1 96.31 189 ILE A N 1
ATOM 1536 C CA . ILE A 1 189 ? -13.219 -3.598 -9.195 1 96.31 189 ILE A CA 1
ATOM 1537 C C . ILE A 1 189 ? -12.562 -3.002 -7.945 1 96.31 189 ILE A C 1
ATOM 1539 O O . ILE A 1 189 ? -13.109 -2.074 -7.34 1 96.31 189 ILE A O 1
ATOM 1543 N N . TRP A 1 190 ? -11.367 -3.453 -7.586 1 97.25 190 TRP A N 1
ATOM 1544 C CA . TRP A 1 190 ? -10.648 -2.986 -6.402 1 97.25 190 TRP A CA 1
ATOM 1545 C C . TRP A 1 190 ? -9.898 -1.689 -6.695 1 97.25 190 TRP A C 1
ATOM 1547 O O . TRP A 1 190 ? -9.219 -1.146 -5.82 1 97.25 190 TRP A O 1
ATOM 1557 N N . ILE A 1 191 ? -9.984 -1.207 -7.848 1 98.31 191 ILE A N 1
ATOM 1558 C CA . ILE A 1 191 ? -9.523 0.132 -8.195 1 98.31 191 ILE A CA 1
ATOM 1559 C C . ILE A 1 191 ? -10.703 1.103 -8.195 1 98.31 191 ILE A C 1
ATOM 1561 O O . ILE A 1 191 ? -10.656 2.143 -7.531 1 98.31 191 ILE A O 1
ATOM 1565 N N . VAL A 1 192 ? -11.75 0.726 -8.82 1 98.5 192 VAL A N 1
ATOM 1566 C CA . VAL A 1 192 ? -12.867 1.625 -9.086 1 98.5 192 VAL A CA 1
ATOM 1567 C C . VAL A 1 192 ? -13.617 1.912 -7.789 1 98.5 192 VAL A C 1
ATOM 1569 O O . VAL A 1 192 ? -13.82 3.072 -7.422 1 98.5 192 VAL A O 1
ATOM 1572 N N . VAL A 1 193 ? -14 0.898 -7.098 1 98.5 193 VAL A N 1
ATOM 1573 C CA . VAL A 1 193 ? -14.883 1.072 -5.945 1 98.5 193 VAL A CA 1
ATOM 1574 C C . VAL A 1 193 ? -14.133 1.795 -4.828 1 98.5 193 VAL A C 1
ATOM 1576 O O . VAL A 1 193 ? -14.641 2.76 -4.254 1 98.5 193 VAL A O 1
ATOM 1579 N N . PRO A 1 194 ? -12.906 1.422 -4.508 1 98.81 194 PRO A N 1
ATOM 1580 C CA . PRO A 1 194 ? -12.164 2.154 -3.473 1 98.81 194 PRO A CA 1
ATOM 1581 C C . PRO A 1 194 ? -11.953 3.623 -3.832 1 98.81 194 PRO A C 1
ATOM 1583 O O . PRO A 1 194 ? -12.008 4.492 -2.955 1 98.81 194 PRO A O 1
ATOM 1586 N N . VAL A 1 195 ? -11.703 3.896 -5.086 1 98.88 195 VAL A N 1
ATOM 1587 C CA . VAL A 1 195 ? -11.539 5.285 -5.5 1 98.88 195 VAL A CA 1
ATOM 1588 C C . VAL A 1 195 ? -12.828 6.059 -5.23 1 98.88 195 VAL A C 1
ATOM 1590 O O . VAL A 1 195 ? -12.797 7.168 -4.691 1 98.88 195 VAL A O 1
ATOM 1593 N N . THR A 1 196 ? -13.945 5.461 -5.609 1 98.75 196 THR A N 1
ATOM 1594 C CA . THR A 1 196 ? -15.242 6.094 -5.371 1 98.75 196 THR A CA 1
ATOM 1595 C C . THR A 1 196 ? -15.484 6.27 -3.875 1 98.75 196 THR A C 1
ATOM 1597 O O . THR A 1 196 ? -16.047 7.281 -3.449 1 98.75 196 THR A O 1
ATOM 1600 N N . CYS A 1 197 ? -15.102 5.312 -3.102 1 98.81 197 CYS A N 1
ATOM 1601 C CA . CYS A 1 197 ? -15.258 5.395 -1.653 1 98.81 197 CYS A CA 1
ATOM 1602 C C . CYS A 1 197 ? -14.414 6.523 -1.075 1 98.81 197 CYS A C 1
ATOM 1604 O O . CYS A 1 197 ? -14.867 7.262 -0.198 1 98.81 197 CYS A O 1
ATOM 1606 N N . ILE A 1 198 ? -13.211 6.648 -1.526 1 98.88 198 ILE A N 1
ATOM 1607 C CA . ILE A 1 198 ? -12.312 7.695 -1.058 1 98.88 198 ILE A CA 1
ATOM 1608 C C . ILE A 1 198 ? -12.914 9.07 -1.353 1 98.88 198 ILE A C 1
ATOM 1610 O O . ILE A 1 198 ? -12.938 9.945 -0.485 1 98.88 198 ILE A O 1
ATOM 1614 N N . ILE A 1 199 ? -13.445 9.242 -2.52 1 98.81 199 ILE A N 1
ATOM 1615 C CA . ILE A 1 199 ? -14.062 10.516 -2.898 1 98.81 199 ILE A CA 1
ATOM 1616 C C . ILE A 1 199 ? -15.273 10.789 -2.01 1 98.81 199 ILE A C 1
ATOM 1618 O O . ILE A 1 199 ? -15.422 11.891 -1.484 1 98.81 199 ILE A O 1
ATOM 1622 N N . TYR A 1 200 ? -16.109 9.789 -1.833 1 98.62 200 TYR A N 1
ATOM 1623 C CA . TYR A 1 200 ? -17.297 9.891 -0.997 1 98.62 200 TYR A CA 1
ATOM 1624 C C . TYR A 1 200 ? -16.938 10.312 0.422 1 98.62 200 TYR A C 1
ATOM 1626 O O . TYR A 1 200 ? -17.5 11.266 0.958 1 98.62 200 TYR A O 1
ATOM 1634 N N . CYS A 1 201 ? -15.992 9.625 0.988 1 98.81 201 CYS A N 1
ATOM 1635 C CA . CYS A 1 201 ? -15.617 9.867 2.375 1 98.81 201 CYS A CA 1
ATOM 1636 C C . CYS A 1 201 ? -14.898 11.203 2.52 1 98.81 201 CYS A C 1
ATOM 1638 O O . CYS A 1 201 ? -15.102 11.922 3.498 1 98.81 201 CYS A O 1
ATOM 1640 N N . ALA A 1 202 ? -14.031 11.516 1.562 1 98.81 202 ALA A N 1
ATOM 1641 C CA . ALA A 1 202 ? -13.305 12.781 1.602 1 98.81 202 ALA A CA 1
ATOM 1642 C C . ALA A 1 202 ? -14.273 13.961 1.595 1 98.81 202 ALA A C 1
ATOM 1644 O O . ALA A 1 202 ? -14.07 14.938 2.32 1 98.81 202 ALA A O 1
ATOM 1645 N N . ARG A 1 203 ? -15.258 13.914 0.809 1 98.56 203 ARG A N 1
ATOM 1646 C CA . ARG A 1 203 ? -16.234 15 0.741 1 98.56 203 ARG A CA 1
ATOM 1647 C C . ARG A 1 203 ? -16.938 15.188 2.08 1 98.56 203 ARG A C 1
ATOM 1649 O O . ARG A 1 203 ? -17.109 16.312 2.543 1 98.56 203 ARG A O 1
ATOM 1656 N N . HIS A 1 204 ? -17.328 14.133 2.707 1 97.81 204 HIS A N 1
ATOM 1657 C CA . HIS A 1 204 ? -18.016 14.203 3.992 1 97.81 204 HIS A CA 1
ATOM 1658 C C . HIS A 1 204 ? -17.094 14.734 5.082 1 97.81 204 HIS A C 1
ATOM 1660 O O . HIS A 1 204 ? -17.484 15.609 5.863 1 97.81 204 HIS A O 1
ATOM 1666 N N . VAL A 1 205 ? -15.906 14.195 5.098 1 98.44 205 VAL A N 1
ATOM 1667 C CA . VAL A 1 205 ? -14.93 14.57 6.113 1 98.44 205 VAL A CA 1
ATOM 1668 C C . VAL A 1 205 ? -14.555 16.047 5.949 1 98.44 205 VAL A C 1
ATOM 1670 O O . VAL A 1 205 ? -14.555 16.797 6.922 1 98.44 205 VAL A O 1
ATOM 1673 N N . ASN A 1 206 ? -14.234 16.406 4.707 1 98.56 206 ASN A N 1
ATOM 1674 C CA . ASN A 1 206 ? -13.82 17.797 4.457 1 98.56 206 ASN A CA 1
ATOM 1675 C C . ASN A 1 206 ? -14.93 18.781 4.793 1 98.56 206 ASN A C 1
ATOM 1677 O O . ASN A 1 206 ? -14.664 19.859 5.336 1 98.56 206 ASN A O 1
ATOM 1681 N N . SER A 1 207 ? -16.141 18.453 4.496 1 98.12 207 SER A N 1
ATOM 1682 C CA . SER A 1 207 ? -17.281 19.297 4.84 1 98.12 207 SER A CA 1
ATOM 1683 C C . SER A 1 207 ? -17.438 19.438 6.352 1 98.12 207 SER A C 1
ATOM 1685 O O . SER A 1 207 ? -17.688 20.531 6.855 1 98.12 207 SER A O 1
ATOM 1687 N N . ALA A 1 208 ? -17.312 18.359 7.035 1 97.75 208 ALA A N 1
ATOM 1688 C CA . ALA A 1 208 ? -17.438 18.391 8.492 1 97.75 208 ALA A CA 1
ATOM 1689 C C . ALA A 1 208 ? -16.344 19.25 9.117 1 97.75 208 ALA A C 1
ATOM 1691 O O . ALA A 1 208 ? -16.609 20.047 10.023 1 97.75 208 ALA A O 1
ATOM 1692 N N . VAL A 1 209 ? -15.117 19.062 8.656 1 97.69 209 VAL A N 1
ATOM 1693 C CA . VAL A 1 209 ? -13.984 19.828 9.172 1 97.69 209 VAL A CA 1
ATOM 1694 C C . VAL A 1 209 ? -14.18 21.312 8.875 1 97.69 209 VAL A C 1
ATOM 1696 O O . VAL A 1 209 ? -13.93 22.156 9.734 1 97.69 209 VAL A O 1
ATOM 1699 N N . ALA A 1 210 ? -14.641 21.625 7.688 1 97 210 ALA A N 1
ATOM 1700 C CA . ALA A 1 210 ? -14.898 23.016 7.312 1 97 210 ALA A CA 1
ATOM 1701 C C . ALA A 1 210 ? -15.977 23.625 8.203 1 97 210 ALA A C 1
ATOM 1703 O O . ALA A 1 210 ? -15.883 24.797 8.578 1 97 210 ALA A O 1
ATOM 1704 N N . ALA A 1 211 ? -16.938 22.891 8.5 1 94.69 211 ALA A N 1
ATOM 1705 C CA . ALA A 1 211 ? -18.062 23.359 9.312 1 94.69 211 ALA A CA 1
ATOM 1706 C C . ALA A 1 211 ? -17.594 23.672 10.734 1 94.69 211 ALA A C 1
ATOM 1708 O O . ALA A 1 211 ? -18.125 24.594 11.375 1 94.69 211 ALA A O 1
ATOM 1709 N N . THR A 1 212 ? -16.672 22.984 11.266 1 89.94 212 THR A N 1
ATOM 1710 C CA . THR A 1 212 ? -16.203 23.172 12.633 1 89.94 212 THR A CA 1
ATOM 1711 C C . THR A 1 212 ? -15.195 24.312 12.695 1 89.94 212 THR A C 1
ATOM 1713 O O . THR A 1 212 ? -15.008 24.938 13.75 1 89.94 212 THR A O 1
ATOM 1716 N N . GLY A 1 213 ? -14.336 24.625 11.727 1 78.75 213 GLY A N 1
ATOM 1717 C CA . GLY A 1 213 ? -13.406 25.75 11.68 1 78.75 213 GLY A CA 1
ATOM 1718 C C . GLY A 1 213 ? -14.094 27.094 11.609 1 78.75 213 GLY A C 1
ATOM 1719 O O . GLY A 1 213 ? -13.562 28.094 12.117 1 78.75 213 GLY A O 1
ATOM 1720 N N . LYS A 1 214 ? -15.164 27.281 11.039 1 67.12 214 LYS A N 1
ATOM 1721 C CA . LYS A 1 214 ? -15.953 28.5 10.969 1 67.12 214 LYS A CA 1
ATOM 1722 C C . LYS A 1 214 ? -16.547 28.875 12.328 1 67.12 214 LYS A C 1
ATOM 1724 O O . LYS A 1 214 ? -16.656 30.047 12.656 1 67.12 214 LYS A O 1
ATOM 1729 N N . VAL A 1 215 ? -16.812 27.969 13.078 1 51.81 215 VAL A N 1
ATOM 1730 C CA . VAL A 1 215 ? -17.438 28.281 14.359 1 51.81 215 VAL A CA 1
ATOM 1731 C C . VAL A 1 215 ? -16.391 28.828 15.328 1 51.81 215 VAL A C 1
ATOM 1733 O O . VAL A 1 215 ? -16.688 29.688 16.156 1 51.81 215 VAL A O 1
ATOM 1736 N N . LYS A 1 216 ? -15.164 28.453 15.328 1 52.06 216 LYS A N 1
ATOM 1737 C CA . LYS A 1 216 ? -14.211 28.906 16.344 1 52.06 216 LYS A CA 1
ATOM 1738 C C . LYS A 1 216 ? -13.734 30.328 16.062 1 52.06 216 LYS A C 1
ATOM 1740 O O . LYS A 1 216 ? -13.078 30.938 16.906 1 52.06 216 LYS A O 1
ATOM 1745 N N . SER A 1 217 ? -13.906 30.922 14.938 1 43.06 217 SER A N 1
ATOM 1746 C CA . SER A 1 217 ? -13.5 32.312 14.742 1 43.06 217 SER A CA 1
ATOM 1747 C C . SER A 1 217 ? -14.57 33.281 15.234 1 43.06 217 SER A C 1
ATOM 1749 O O . SER A 1 217 ? -14.383 34.5 15.172 1 43.06 217 SER A O 1
ATOM 1751 N N . HIS A 1 218 ? -15.766 32.875 15.625 1 37.56 218 HIS A N 1
ATOM 1752 C CA . HIS A 1 218 ? -16.594 33.906 16.234 1 37.56 218 HIS A CA 1
ATOM 1753 C C . HIS A 1 218 ? -16.422 33.938 17.75 1 37.56 218 HIS A C 1
ATOM 1755 O O . HIS A 1 218 ? -16.312 32.906 18.391 1 37.56 218 HIS A O 1
ATOM 1761 N N . MET B 1 1 ? 37.188 -5.211 -13.195 1 55.5 1 MET B N 1
ATOM 1762 C CA . MET B 1 1 ? 35.938 -4.605 -12.742 1 55.5 1 MET B CA 1
ATOM 1763 C C . MET B 1 1 ? 35.781 -4.738 -11.234 1 55.5 1 MET B C 1
ATOM 1765 O O . MET B 1 1 ? 36.156 -5.758 -10.656 1 55.5 1 MET B O 1
ATOM 1769 N N . ALA B 1 2 ? 35.531 -3.596 -10.547 1 69.19 2 ALA B N 1
ATOM 1770 C CA . ALA B 1 2 ? 35.531 -3.631 -9.086 1 69.19 2 ALA B CA 1
ATOM 1771 C C . ALA B 1 2 ? 34.438 -4.555 -8.555 1 69.19 2 ALA B C 1
ATOM 1773 O O . ALA B 1 2 ? 33.312 -4.602 -9.109 1 69.19 2 ALA B O 1
ATOM 1774 N N . LYS B 1 3 ? 34.812 -5.297 -7.66 1 88.56 3 LYS B N 1
ATOM 1775 C CA . LYS B 1 3 ? 33.844 -6.141 -6.949 1 88.56 3 LYS B CA 1
ATOM 1776 C C . LYS B 1 3 ? 32.844 -5.297 -6.176 1 88.56 3 LYS B C 1
ATOM 1778 O O . LYS B 1 3 ? 33.219 -4.348 -5.484 1 88.56 3 LYS B O 1
ATOM 1783 N N . HIS B 1 4 ? 31.625 -5.496 -6.391 1 93.19 4 HIS B N 1
ATOM 1784 C CA . HIS B 1 4 ? 30.594 -4.715 -5.715 1 93.19 4 HIS B CA 1
ATOM 1785 C C . HIS B 1 4 ? 30.438 -5.152 -4.262 1 93.19 4 HIS B C 1
ATOM 1787 O O . HIS B 1 4 ? 30.797 -6.281 -3.906 1 93.19 4 HIS B O 1
ATOM 1793 N N . PRO B 1 5 ? 29.969 -4.277 -3.43 1 94.94 5 PRO B N 1
ATOM 1794 C CA . PRO B 1 5 ? 29.828 -4.574 -2.002 1 94.94 5 PRO B CA 1
ATOM 1795 C C . PRO B 1 5 ? 28.453 -5.113 -1.641 1 94.94 5 PRO B C 1
ATOM 1797 O O . PRO B 1 5 ? 28.141 -5.277 -0.458 1 94.94 5 PRO B O 1
ATOM 1800 N N . TYR B 1 6 ? 27.609 -5.438 -2.578 1 95.5 6 TYR B N 1
ATOM 1801 C CA . TYR B 1 6 ? 26.219 -5.789 -2.318 1 95.5 6 TYR B CA 1
ATOM 1802 C C . TYR B 1 6 ? 26.062 -7.289 -2.098 1 95.5 6 TYR B C 1
ATOM 1804 O O . TYR B 1 6 ? 26.922 -8.07 -2.516 1 95.5 6 TYR B O 1
ATOM 1812 N N . PHE B 1 7 ? 25 -7.688 -1.354 1 94.5 7 PHE B N 1
ATOM 1813 C CA . PHE B 1 7 ? 24.672 -9.094 -1.159 1 94.5 7 PHE B CA 1
ATOM 1814 C C . PHE B 1 7 ? 23.594 -9.531 -2.148 1 94.5 7 PHE B C 1
ATOM 1816 O O . PHE B 1 7 ? 22.672 -8.773 -2.451 1 94.5 7 PHE B O 1
ATOM 1823 N N . PRO B 1 8 ? 23.656 -10.75 -2.545 1 92.94 8 PRO B N 1
ATOM 1824 C CA . PRO B 1 8 ? 24.75 -11.68 -2.289 1 92.94 8 PRO B CA 1
ATOM 1825 C C . PRO B 1 8 ? 26.031 -11.289 -3.018 1 92.94 8 PRO B C 1
ATOM 1827 O O . PRO B 1 8 ? 25.984 -10.57 -4.02 1 92.94 8 PRO B O 1
ATOM 1830 N N . LEU B 1 9 ? 27.094 -11.867 -2.576 1 92.62 9 LEU B N 1
ATOM 1831 C CA . LEU B 1 9 ? 28.391 -11.43 -3.062 1 92.62 9 LEU B CA 1
ATOM 1832 C C . LEU B 1 9 ? 28.625 -11.883 -4.5 1 92.62 9 LEU B C 1
ATOM 1834 O O . LEU B 1 9 ? 29.484 -11.344 -5.199 1 92.62 9 LEU B O 1
ATOM 1838 N N . ASP B 1 10 ? 27.875 -12.828 -5.02 1 91.81 10 ASP B N 1
ATOM 1839 C CA . ASP B 1 10 ? 28.031 -13.328 -6.379 1 91.81 10 ASP B CA 1
ATOM 1840 C C . ASP B 1 10 ? 27.062 -12.641 -7.34 1 91.81 10 ASP B C 1
ATOM 1842 O O . ASP B 1 10 ? 26.938 -13.047 -8.492 1 91.81 10 ASP B O 1
ATOM 1846 N N . LEU B 1 11 ? 26.406 -11.625 -6.809 1 91.88 11 LEU B N 1
ATOM 1847 C CA . LEU B 1 11 ? 25.5 -10.836 -7.645 1 91.88 11 LEU B CA 1
ATOM 1848 C C . LEU B 1 11 ? 26.234 -10.266 -8.852 1 91.88 11 LEU B C 1
ATOM 1850 O O . LEU B 1 11 ? 27.375 -9.789 -8.727 1 91.88 11 LEU B O 1
ATOM 1854 N N . GLU B 1 12 ? 25.656 -10.328 -10.047 1 91.62 12 GLU B N 1
ATOM 1855 C CA . GLU B 1 12 ? 26.234 -9.758 -11.258 1 91.62 12 GLU B CA 1
ATOM 1856 C C . GLU B 1 12 ? 25.766 -8.32 -11.484 1 91.62 12 GLU B C 1
ATOM 1858 O O . GLU B 1 12 ? 24.594 -8.086 -11.742 1 91.62 12 GLU B O 1
ATOM 1863 N N . LEU B 1 13 ? 26.625 -7.453 -11.367 1 94.06 13 LEU B N 1
ATOM 1864 C CA . LEU B 1 13 ? 26.375 -6.035 -11.594 1 94.06 13 LEU B CA 1
ATOM 1865 C C . LEU B 1 13 ? 27.453 -5.426 -12.484 1 94.06 13 LEU B C 1
ATOM 1867 O O . LEU B 1 13 ? 28.281 -4.648 -12.008 1 94.06 13 LEU B O 1
ATOM 1871 N N . PRO B 1 14 ? 27.344 -5.738 -13.758 1 93.38 14 PRO B N 1
ATOM 1872 C CA . PRO B 1 14 ? 28.375 -5.246 -14.664 1 93.38 14 PRO B CA 1
ATOM 1873 C C . PRO B 1 14 ? 28.469 -3.723 -14.688 1 93.38 14 PRO B C 1
ATOM 1875 O O . PRO B 1 14 ? 27.438 -3.041 -14.734 1 93.38 14 PRO B O 1
ATOM 1878 N N . GLY B 1 15 ? 29.656 -3.211 -14.578 1 95.06 15 GLY B N 1
ATOM 1879 C CA . GLY B 1 15 ? 29.891 -1.782 -14.688 1 95.06 15 GLY B CA 1
ATOM 1880 C C . GLY B 1 15 ? 29.812 -1.062 -13.352 1 95.06 15 GLY B C 1
ATOM 1881 O O . GLY B 1 15 ? 29.812 0.17 -13.305 1 95.06 15 GLY B O 1
ATOM 1882 N N . PHE B 1 16 ? 29.781 -1.825 -12.328 1 96.5 16 PHE B N 1
ATOM 1883 C CA . PHE B 1 16 ? 29.719 -1.223 -11 1 96.5 16 PHE B CA 1
ATOM 1884 C C . PHE B 1 16 ? 30.922 -0.311 -10.758 1 96.5 16 PHE B C 1
ATOM 1886 O O . PHE B 1 16 ? 32.062 -0.679 -11.062 1 96.5 16 PHE B O 1
ATOM 1893 N N . VAL B 1 17 ? 30.609 0.889 -10.18 1 97.12 17 VAL B N 1
ATOM 1894 C CA . VAL B 1 17 ? 31.625 1.855 -9.75 1 97.12 17 VAL B CA 1
ATOM 1895 C C . VAL B 1 17 ? 31.469 2.135 -8.258 1 97.12 17 VAL B C 1
ATOM 1897 O O . VAL B 1 17 ? 30.391 2.523 -7.805 1 97.12 17 VAL B O 1
ATOM 1900 N N . PRO B 1 18 ? 32.562 1.915 -7.496 1 96.31 18 PRO B N 1
ATOM 1901 C CA . PRO B 1 18 ? 32.469 2.186 -6.059 1 96.31 18 PRO B CA 1
ATOM 1902 C C . PRO B 1 18 ? 32.188 3.652 -5.75 1 96.31 18 PRO B C 1
ATOM 1904 O O . PRO B 1 18 ? 32.406 4.52 -6.598 1 96.31 18 PRO B O 1
ATOM 1907 N N . ASN B 1 19 ? 31.734 3.906 -4.531 1 97.31 19 ASN B N 1
ATOM 1908 C CA . ASN B 1 19 ? 31.516 5.27 -4.066 1 97.31 19 ASN B CA 1
ATOM 1909 C C . ASN B 1 19 ? 32.781 6.113 -4.156 1 97.31 19 ASN B C 1
ATOM 1911 O O . ASN B 1 19 ? 33.844 5.688 -3.711 1 97.31 19 ASN B O 1
ATOM 1915 N N . ILE B 1 20 ? 32.594 7.227 -4.688 1 96.62 20 ILE B N 1
ATOM 1916 C CA . ILE B 1 20 ? 33.656 8.227 -4.754 1 96.62 20 ILE B CA 1
ATOM 1917 C C . ILE B 1 20 ? 33.656 9.07 -3.484 1 96.62 20 ILE B C 1
ATOM 1919 O O . ILE B 1 20 ? 34.719 9.383 -2.936 1 96.62 20 ILE B O 1
ATOM 1923 N N . ILE B 1 21 ? 32.5 9.398 -3.035 1 97.5 21 ILE B N 1
ATOM 1924 C CA . ILE B 1 21 ? 32.281 10.188 -1.826 1 97.5 21 ILE B CA 1
ATOM 1925 C C . ILE B 1 21 ? 32.25 9.266 -0.609 1 97.5 21 ILE B C 1
ATOM 1927 O O . ILE B 1 21 ? 31.547 8.242 -0.625 1 97.5 21 ILE B O 1
ATOM 1931 N N . PRO B 1 22 ? 33.062 9.617 0.463 1 97.44 22 PRO B N 1
ATOM 1932 C CA . PRO B 1 22 ? 32.969 8.797 1.675 1 97.44 22 PRO B CA 1
ATOM 1933 C C . PRO B 1 22 ? 31.578 8.734 2.266 1 97.44 22 PRO B C 1
ATOM 1935 O O . PRO B 1 22 ? 30.812 9.695 2.154 1 97.44 22 PRO B O 1
ATOM 1938 N N . TYR B 1 23 ? 31.234 7.586 2.932 1 96.31 23 TYR B N 1
ATOM 1939 C CA . TYR B 1 23 ? 29.875 7.387 3.416 1 96.31 23 TYR B CA 1
ATOM 1940 C C . TYR B 1 23 ? 29.516 8.414 4.484 1 96.31 23 TYR B C 1
ATOM 1942 O O . TYR B 1 23 ? 28.359 8.82 4.602 1 96.31 23 TYR B O 1
ATOM 1950 N N . GLU B 1 24 ? 30.5 8.891 5.266 1 97.56 24 GLU B N 1
ATOM 1951 C CA . GLU B 1 24 ? 30.25 9.906 6.277 1 97.56 24 GLU B CA 1
ATOM 1952 C C . GLU B 1 24 ? 29.719 11.195 5.645 1 97.56 24 GLU B C 1
ATOM 1954 O O . GLU B 1 24 ? 28.828 11.836 6.191 1 97.56 24 GLU B O 1
ATOM 1959 N N . THR B 1 25 ? 30.344 11.547 4.578 1 98.19 25 THR B N 1
ATOM 1960 C CA . THR B 1 25 ? 29.922 12.75 3.865 1 98.19 25 THR B CA 1
ATOM 1961 C C . THR B 1 25 ? 28.516 12.562 3.283 1 98.19 25 THR B C 1
ATOM 1963 O O . THR B 1 25 ? 27.703 13.477 3.334 1 98.19 25 THR B O 1
ATOM 1966 N N . ILE B 1 26 ? 28.234 11.438 2.76 1 98.12 26 ILE B N 1
ATOM 1967 C CA . ILE B 1 26 ? 26.922 11.125 2.207 1 98.12 26 ILE B CA 1
ATOM 1968 C C . ILE B 1 26 ? 25.859 11.273 3.293 1 98.12 26 ILE B C 1
ATOM 1970 O O . ILE B 1 26 ? 24.828 11.922 3.08 1 98.12 26 ILE B O 1
ATOM 1974 N N . LEU B 1 27 ? 26.109 10.727 4.438 1 97.62 27 LEU B N 1
ATOM 1975 C CA . LEU B 1 27 ? 25.172 10.781 5.555 1 97.62 27 LEU B CA 1
ATOM 1976 C C . LEU B 1 27 ? 24.984 12.219 6.035 1 97.62 27 LEU B C 1
ATOM 1978 O O . LEU B 1 27 ? 23.859 12.633 6.34 1 97.62 27 LEU B O 1
ATOM 1982 N N . THR B 1 28 ? 26.078 12.914 6.078 1 98.06 28 THR B N 1
ATOM 1983 C CA . THR B 1 28 ? 26.016 14.305 6.52 1 98.06 28 THR B CA 1
ATOM 1984 C C . THR B 1 28 ? 25.172 15.141 5.562 1 98.06 28 THR B C 1
ATOM 1986 O O . THR B 1 28 ? 24.375 15.977 6 1 98.06 28 THR B O 1
ATOM 1989 N N . VAL B 1 29 ? 25.375 14.93 4.34 1 97.88 29 VAL B N 1
ATOM 1990 C CA . VAL B 1 29 ? 24.609 15.672 3.348 1 97.88 29 VAL B CA 1
ATOM 1991 C C . VAL B 1 29 ? 23.125 15.305 3.461 1 97.88 29 VAL B C 1
ATOM 1993 O O . VAL B 1 29 ? 22.266 16.188 3.486 1 97.88 29 VAL B O 1
ATOM 1996 N N . PHE B 1 30 ? 22.828 14.031 3.533 1 97.5 30 PHE B N 1
ATOM 1997 C CA . PHE B 1 30 ? 21.453 13.57 3.594 1 97.5 30 PHE B CA 1
ATOM 1998 C C . PHE B 1 30 ? 20.766 14.086 4.852 1 97.5 30 PHE B C 1
ATOM 2000 O O . PHE B 1 30 ? 19.719 14.75 4.773 1 97.5 30 PHE B O 1
ATOM 2007 N N . PHE B 1 31 ? 21.297 13.828 5.973 1 96.94 31 PHE B N 1
ATOM 2008 C CA . PHE B 1 31 ? 20.656 14.164 7.242 1 96.94 31 PHE B CA 1
ATOM 2009 C C . PHE B 1 31 ? 20.766 15.664 7.512 1 96.94 31 PHE B C 1
ATOM 2011 O O . PHE B 1 31 ? 19.844 16.266 8.086 1 96.94 31 PHE B O 1
ATOM 2018 N N . GLY B 1 32 ? 21.891 16.219 7.125 1 97.69 32 GLY B N 1
ATOM 2019 C CA . GLY B 1 32 ? 22.047 17.656 7.289 1 97.69 32 GLY B CA 1
ATOM 2020 C C . GLY B 1 32 ? 21.047 18.469 6.473 1 97.69 32 GLY B C 1
ATOM 2021 O O . GLY B 1 32 ? 20.438 19.391 6.988 1 97.69 32 GLY B O 1
ATOM 2022 N N . SER B 1 33 ? 20.875 18.094 5.219 1 97.88 33 SER B N 1
ATOM 2023 C CA . SER B 1 33 ? 19.922 18.781 4.375 1 97.88 33 SER B CA 1
ATOM 2024 C C . SER B 1 33 ? 18.484 18.578 4.879 1 97.88 33 SER B C 1
ATOM 2026 O O . SER B 1 33 ? 17.672 19.5 4.836 1 97.88 33 SER B O 1
ATOM 2028 N N . SER B 1 34 ? 18.172 17.406 5.293 1 97.38 34 SER B N 1
ATOM 2029 C CA . SER B 1 34 ? 16.844 17.141 5.852 1 97.38 34 SER B CA 1
ATOM 2030 C C . SER B 1 34 ? 16.578 17.984 7.086 1 97.38 34 SER B C 1
ATOM 2032 O O . SER B 1 34 ? 15.508 18.578 7.227 1 97.38 34 SER B O 1
ATOM 2034 N N . ALA B 1 35 ? 17.562 18.031 7.957 1 97.31 35 ALA B N 1
ATOM 2035 C CA . ALA B 1 35 ? 17.438 18.844 9.164 1 97.31 35 ALA B CA 1
ATOM 2036 C C . ALA B 1 35 ? 17.266 20.328 8.82 1 97.31 35 ALA B C 1
ATOM 2038 O O . ALA B 1 35 ? 16.469 21.031 9.453 1 97.31 35 ALA B O 1
ATOM 2039 N N . LEU B 1 36 ? 18 20.781 7.852 1 97.88 36 LEU B N 1
ATOM 2040 C CA . LEU B 1 36 ? 17.906 22.172 7.43 1 97.88 36 LEU B CA 1
ATOM 2041 C C . LEU B 1 36 ? 16.5 22.484 6.906 1 97.88 36 LEU B C 1
ATOM 2043 O O . LEU B 1 36 ? 15.969 23.578 7.152 1 97.88 36 LEU B O 1
ATOM 2047 N N . VAL B 1 37 ? 15.906 21.562 6.172 1 98 37 VAL B N 1
ATOM 2048 C CA . VAL B 1 37 ? 14.555 21.75 5.652 1 98 37 VAL B CA 1
ATOM 2049 C C . VAL B 1 37 ? 13.562 21.859 6.812 1 98 37 VAL B C 1
ATOM 2051 O O . VAL B 1 37 ? 12.695 22.734 6.812 1 98 37 VAL B O 1
ATOM 2054 N N . VAL B 1 38 ? 13.688 21.031 7.758 1 96.5 38 VAL B N 1
ATOM 2055 C CA . VAL B 1 38 ? 12.789 21.047 8.906 1 96.5 38 VAL B CA 1
ATOM 2056 C C . VAL B 1 38 ? 12.945 22.359 9.672 1 96.5 38 VAL B C 1
ATOM 2058 O O . VAL B 1 38 ? 11.953 22.969 10.07 1 96.5 38 VAL B O 1
ATOM 2061 N N . ILE B 1 39 ? 14.203 22.75 9.883 1 96.44 39 ILE B N 1
ATOM 2062 C CA . ILE B 1 39 ? 14.477 23.984 10.594 1 96.44 39 ILE B CA 1
ATOM 2063 C C . ILE B 1 39 ? 13.883 25.172 9.82 1 96.44 39 ILE B C 1
ATOM 2065 O O . ILE B 1 39 ? 13.242 26.047 10.398 1 96.44 39 ILE B O 1
ATOM 2069 N N . PHE B 1 40 ? 14.094 25.156 8.547 1 97.62 40 PHE B N 1
ATOM 2070 C CA . PHE B 1 40 ? 13.539 26.203 7.699 1 97.62 40 PHE B CA 1
ATOM 2071 C C . PHE B 1 40 ? 12.023 26.25 7.82 1 97.62 40 PHE B C 1
ATOM 2073 O O . PHE B 1 40 ? 11.438 27.328 7.973 1 97.62 40 PHE B O 1
ATOM 2080 N N . MET B 1 41 ? 11.391 25.125 7.762 1 97.5 41 MET B N 1
ATOM 2081 C CA . MET B 1 41 ? 9.93 25.062 7.84 1 97.5 41 MET B CA 1
ATOM 2082 C C . MET B 1 41 ? 9.438 25.516 9.211 1 97.5 41 MET B C 1
ATOM 2084 O O . MET B 1 41 ? 8.406 26.188 9.32 1 97.5 41 MET B O 1
ATOM 2088 N N . PHE B 1 42 ? 10.211 25.141 10.172 1 94.94 42 PHE B N 1
ATOM 2089 C CA . PHE B 1 42 ? 9.828 25.562 11.516 1 94.94 42 PHE B CA 1
ATOM 2090 C C . PHE B 1 42 ? 9.891 27.078 11.656 1 94.94 42 PHE B C 1
ATOM 2092 O O . PHE B 1 42 ? 9.008 27.688 12.258 1 94.94 42 PHE B O 1
ATOM 2099 N N . LEU B 1 43 ? 10.891 27.734 11.094 1 95.5 43 LEU B N 1
ATOM 2100 C CA . LEU B 1 43 ? 11.023 29.188 11.109 1 95.5 43 LEU B CA 1
ATOM 2101 C C . LEU B 1 43 ? 9.945 29.844 10.258 1 95.5 43 LEU B C 1
ATOM 2103 O O . LEU B 1 43 ? 9.344 30.828 10.656 1 95.5 43 LEU B O 1
ATOM 2107 N N . LEU B 1 44 ? 9.727 29.281 9.133 1 96.25 44 LEU B N 1
ATOM 2108 C CA . LEU B 1 44 ? 8.727 29.812 8.227 1 96.25 44 LEU B CA 1
ATOM 2109 C C . LEU B 1 44 ? 7.336 29.766 8.859 1 96.25 44 LEU B C 1
ATOM 2111 O O . LEU B 1 44 ? 6.59 30.75 8.805 1 96.25 44 LEU B O 1
ATOM 2115 N N . THR B 1 45 ? 7.027 28.656 9.453 1 95.94 45 THR B N 1
ATOM 2116 C CA . THR B 1 45 ? 5.684 28.469 9.992 1 95.94 45 THR B CA 1
ATOM 2117 C C . THR B 1 45 ? 5.484 29.281 11.258 1 95.94 45 THR B C 1
ATOM 2119 O O . THR B 1 45 ? 4.348 29.516 11.688 1 95.94 45 THR B O 1
ATOM 2122 N N . GLY B 1 46 ? 6.57 29.719 11.891 1 93.19 46 GLY B N 1
ATOM 2123 C CA . GLY B 1 46 ? 6.484 30.625 13.023 1 93.19 46 GLY B CA 1
ATOM 2124 C C . GLY B 1 46 ? 5.84 31.953 12.688 1 93.19 46 GLY B C 1
ATOM 2125 O O . GLY B 1 46 ? 5.348 32.656 13.578 1 93.19 46 GLY B O 1
ATOM 2126 N N . ARG B 1 47 ? 5.762 32.219 11.461 1 91.56 47 ARG B N 1
ATOM 2127 C CA . ARG B 1 47 ? 5.164 33.469 11 1 91.56 47 ARG B CA 1
ATOM 2128 C C . ARG B 1 47 ? 3.65 33.344 10.891 1 91.56 47 ARG B C 1
ATOM 2130 O O . ARG B 1 47 ? 2.949 34.375 10.734 1 91.56 47 ARG B O 1
ATOM 2137 N N . PHE B 1 48 ? 3.207 32.156 10.945 1 90.12 48 PHE B N 1
ATOM 2138 C CA . PHE B 1 48 ? 1.772 31.922 10.867 1 90.12 48 PHE B CA 1
ATOM 2139 C C . PHE B 1 48 ? 1.174 31.781 12.266 1 90.12 48 PHE B C 1
ATOM 2141 O O . PHE B 1 48 ? 1.397 30.781 12.945 1 90.12 48 PHE B O 1
ATOM 2148 N N . LYS B 1 49 ? 0.45 32.75 12.766 1 86.56 49 LYS B N 1
ATOM 2149 C CA . LYS B 1 49 ? 0 32.875 14.148 1 86.56 49 LYS B CA 1
ATOM 2150 C C . LYS B 1 49 ? -1.094 31.859 14.461 1 86.56 49 LYS B C 1
ATOM 2152 O O . LYS B 1 49 ? -1.365 31.578 15.633 1 86.56 49 LYS B O 1
ATOM 2157 N N . TYR B 1 50 ? -1.605 31.188 13.539 1 90 50 TYR B N 1
ATOM 2158 C CA . TYR B 1 50 ? -2.746 30.312 13.797 1 90 50 TYR B CA 1
ATOM 2159 C C . TYR B 1 50 ? -2.309 28.859 13.891 1 90 50 TYR B C 1
ATOM 2161 O O . TYR B 1 50 ? -3.098 27.984 14.266 1 90 50 TYR B O 1
ATOM 2169 N N . LEU B 1 51 ? -1.043 28.547 13.672 1 94.56 51 LEU B N 1
ATOM 2170 C CA . LEU B 1 51 ? -0.579 27.156 13.672 1 94.56 51 LEU B CA 1
ATOM 2171 C C . LEU B 1 51 ? -0.046 26.766 15.047 1 94.56 51 LEU B C 1
ATOM 2173 O O . LEU B 1 51 ? 0.727 27.5 15.656 1 94.56 51 LEU B O 1
ATOM 2177 N N . SER B 1 52 ? -0.467 25.656 15.531 1 94.69 52 SER B N 1
ATOM 2178 C CA . SER B 1 52 ? 0.099 25.078 16.734 1 94.69 52 SER B CA 1
ATOM 2179 C C . SER B 1 52 ? 1.49 24.516 16.484 1 94.69 52 SER B C 1
ATOM 2181 O O . SER B 1 52 ? 1.896 24.344 15.328 1 94.69 52 SER B O 1
ATOM 2183 N N . SER B 1 53 ? 2.23 24.172 17.547 1 94.25 53 SER B N 1
ATOM 2184 C CA . SER B 1 53 ? 3.562 23.594 17.422 1 94.25 53 SER B CA 1
ATOM 2185 C C . SER B 1 53 ? 3.51 22.25 16.688 1 94.25 53 SER B C 1
ATOM 2187 O O . SER B 1 53 ? 4.406 21.938 15.906 1 94.25 53 SER B O 1
ATOM 2189 N N . VAL B 1 54 ? 2.467 21.516 17 1 96 54 VAL B N 1
ATOM 2190 C CA . VAL B 1 54 ? 2.316 20.203 16.375 1 96 54 VAL B CA 1
ATOM 2191 C C . VAL B 1 54 ? 2.082 20.375 14.875 1 96 54 VAL B C 1
ATOM 2193 O O . VAL B 1 54 ? 2.67 19.656 14.062 1 96 54 VAL B O 1
ATOM 2196 N N . GLU B 1 55 ? 1.283 21.266 14.547 1 97.12 55 GLU B N 1
ATOM 2197 C CA . GLU B 1 55 ? 1.024 21.531 13.133 1 97.12 55 GLU B CA 1
ATOM 2198 C C . GLU B 1 55 ? 2.289 22 12.422 1 97.12 55 GLU B C 1
ATOM 2200 O O . GLU B 1 55 ? 2.514 21.656 11.258 1 97.12 55 GLU B O 1
ATOM 2205 N N . ARG B 1 56 ? 3.066 22.797 13.102 1 96.94 56 ARG B N 1
ATOM 2206 C CA . ARG B 1 56 ? 4.324 23.281 12.539 1 96.94 56 ARG B CA 1
ATOM 2207 C C . ARG B 1 56 ? 5.289 22.109 12.305 1 96.94 56 ARG B C 1
ATOM 2209 O O . ARG B 1 56 ? 5.984 22.078 11.289 1 96.94 56 ARG B O 1
ATOM 2216 N N . LEU B 1 57 ? 5.324 21.203 13.219 1 96.38 57 LEU B N 1
ATOM 2217 C CA . LEU B 1 57 ? 6.156 20.016 13.062 1 96.38 57 LEU B CA 1
ATOM 2218 C C . LEU B 1 57 ? 5.676 19.156 11.883 1 96.38 57 LEU B C 1
ATOM 2220 O O . LEU B 1 57 ? 6.488 18.625 11.125 1 96.38 57 LEU B O 1
ATOM 2224 N N . TRP B 1 58 ? 4.352 19.047 11.773 1 98.12 58 TRP B N 1
ATOM 2225 C CA . TRP B 1 58 ? 3.805 18.312 10.641 1 98.12 58 TRP B CA 1
ATOM 2226 C C . TRP B 1 58 ? 4.199 18.969 9.32 1 98.12 58 TRP B C 1
ATOM 2228 O O . TRP B 1 58 ? 4.551 18.281 8.359 1 98.12 58 TRP B O 1
ATOM 2238 N N . ALA B 1 59 ? 4.113 20.266 9.281 1 98.38 59 ALA B N 1
ATOM 2239 C CA . ALA B 1 59 ? 4.52 20.953 8.062 1 98.38 59 ALA B CA 1
ATOM 2240 C C . ALA B 1 59 ? 5.969 20.641 7.703 1 98.38 59 ALA B C 1
ATOM 2242 O O . ALA B 1 59 ? 6.289 20.422 6.531 1 98.38 59 ALA B O 1
ATOM 2243 N N . GLY B 1 60 ? 6.805 20.609 8.695 1 98.25 60 GLY B N 1
ATOM 2244 C CA . GLY B 1 60 ? 8.195 20.234 8.477 1 98.25 60 GLY B CA 1
ATOM 2245 C C . GLY B 1 60 ? 8.359 18.828 7.961 1 98.25 60 GLY B C 1
ATOM 2246 O O . GLY B 1 60 ? 9.133 18.578 7.031 1 98.25 60 GLY B O 1
ATOM 2247 N N . TRP B 1 61 ? 7.668 17.875 8.531 1 98.25 61 TRP B N 1
ATOM 2248 C CA . TRP B 1 61 ? 7.707 16.484 8.117 1 98.25 61 TRP B CA 1
ATOM 2249 C C . TRP B 1 61 ? 7.293 16.328 6.656 1 98.25 61 TRP B C 1
ATOM 2251 O O . TRP B 1 61 ? 7.965 15.656 5.875 1 98.25 61 TRP B O 1
ATOM 2261 N N . TRP B 1 62 ? 6.227 16.953 6.32 1 98.88 62 TRP B N 1
ATOM 2262 C CA . TRP B 1 62 ? 5.672 16.781 4.98 1 98.88 62 TRP B CA 1
ATOM 2263 C C . TRP B 1 62 ? 6.578 17.422 3.934 1 98.88 62 TRP B C 1
ATOM 2265 O O . TRP B 1 62 ? 6.691 16.922 2.812 1 98.88 62 TRP B O 1
ATOM 2275 N N . MET B 1 63 ? 7.195 18.516 4.312 1 98.81 63 MET B N 1
ATOM 2276 C CA . MET B 1 63 ? 8.141 19.125 3.373 1 98.81 63 MET B CA 1
ATOM 2277 C C . MET B 1 63 ? 9.336 18.219 3.148 1 98.81 63 MET B C 1
ATOM 2279 O O . MET B 1 63 ? 9.703 17.922 2.006 1 98.81 63 MET B O 1
ATOM 2283 N N . VAL B 1 64 ? 9.883 17.781 4.203 1 98.44 64 VAL B N 1
ATOM 2284 C CA . VAL B 1 64 ? 11.086 16.953 4.094 1 98.44 64 VAL B CA 1
ATOM 2285 C C . VAL B 1 64 ? 10.758 15.641 3.402 1 98.44 64 VAL B C 1
ATOM 2287 O O . VAL B 1 64 ? 11.508 15.18 2.537 1 98.44 64 VAL B O 1
ATOM 2290 N N . THR B 1 65 ? 9.688 15.062 3.768 1 98.31 65 THR B N 1
ATOM 2291 C CA . THR B 1 65 ? 9.312 13.789 3.168 1 98.31 65 THR B CA 1
ATOM 2292 C C . THR B 1 65 ? 8.977 13.969 1.69 1 98.31 65 THR B C 1
ATOM 2294 O O . THR B 1 65 ? 9.273 13.094 0.871 1 98.31 65 THR B O 1
ATOM 2297 N N . GLY B 1 66 ? 8.312 15.055 1.372 1 98.75 66 GLY B N 1
ATOM 2298 C CA . GLY B 1 66 ? 8.062 15.344 -0.032 1 98.75 66 GLY B CA 1
ATOM 2299 C C . GLY B 1 66 ? 9.336 15.422 -0.855 1 98.75 66 GLY B C 1
ATOM 2300 O O . GLY B 1 66 ? 9.414 14.859 -1.95 1 98.75 66 GLY B O 1
ATOM 2301 N N . ILE B 1 67 ? 10.32 16.094 -0.333 1 98.75 67 ILE B N 1
ATOM 2302 C CA . ILE B 1 67 ? 11.594 16.25 -1.024 1 98.75 67 ILE B CA 1
ATOM 2303 C C . ILE B 1 67 ? 12.305 14.906 -1.134 1 98.75 67 ILE B C 1
ATOM 2305 O O . ILE B 1 67 ? 12.812 14.547 -2.201 1 98.75 67 ILE B O 1
ATOM 2309 N N . ILE B 1 68 ? 12.328 14.18 -0.095 1 98.5 68 ILE B N 1
ATOM 2310 C CA . ILE B 1 68 ? 12.977 12.875 -0.108 1 98.5 68 ILE B CA 1
ATOM 2311 C C . ILE B 1 68 ? 12.305 11.969 -1.144 1 98.5 68 ILE B C 1
ATOM 2313 O O . ILE B 1 68 ? 12.984 11.352 -1.966 1 98.5 68 ILE B O 1
ATOM 2317 N N . HIS B 1 69 ? 10.984 11.891 -1.148 1 98.62 69 HIS B N 1
ATOM 2318 C CA . HIS B 1 69 ? 10.25 11.039 -2.076 1 98.62 69 HIS B CA 1
ATOM 2319 C C . HIS B 1 69 ? 10.469 11.477 -3.52 1 98.62 69 HIS B C 1
ATOM 2321 O O . HIS B 1 69 ? 10.875 10.672 -4.363 1 98.62 69 HIS B O 1
ATOM 2327 N N . PHE B 1 70 ? 10.297 12.727 -3.727 1 98.69 70 PHE B N 1
ATOM 2328 C CA . PHE B 1 70 ? 10.273 13.211 -5.102 1 98.69 70 PHE B CA 1
ATOM 2329 C C . PHE B 1 70 ? 11.68 13.25 -5.688 1 98.69 70 PHE B C 1
ATOM 2331 O O . PHE B 1 70 ? 11.906 12.797 -6.812 1 98.69 70 PHE B O 1
ATOM 2338 N N . VAL B 1 71 ? 12.641 13.688 -4.938 1 98.12 71 VAL B N 1
ATOM 2339 C CA . VAL B 1 71 ? 13.984 13.922 -5.469 1 98.12 71 VAL B CA 1
ATOM 2340 C C . VAL B 1 71 ? 14.844 12.672 -5.262 1 98.12 71 VAL B C 1
ATOM 2342 O O . VAL B 1 71 ? 15.297 12.062 -6.227 1 98.12 71 VAL B O 1
ATOM 2345 N N . ILE B 1 72 ? 14.984 12.242 -4.027 1 97.88 72 ILE B N 1
ATOM 2346 C CA . ILE B 1 72 ? 15.898 11.141 -3.734 1 97.88 72 ILE B CA 1
ATOM 2347 C C . ILE B 1 72 ? 15.32 9.836 -4.277 1 97.88 72 ILE B C 1
ATOM 2349 O O . ILE B 1 72 ? 15.953 9.164 -5.086 1 97.88 72 ILE B O 1
ATOM 2353 N N . GLU B 1 73 ? 14.133 9.531 -3.922 1 97.88 73 GLU B N 1
ATOM 2354 C CA . GLU B 1 73 ? 13.547 8.273 -4.363 1 97.88 73 GLU B CA 1
ATOM 2355 C C . GLU B 1 73 ? 13.18 8.32 -5.844 1 97.88 73 GLU B C 1
ATOM 2357 O O . GLU B 1 73 ? 13.258 7.309 -6.543 1 97.88 73 GLU B O 1
ATOM 2362 N N . GLY B 1 74 ? 12.789 9.508 -6.297 1 98.44 74 GLY B N 1
ATOM 2363 C CA . GLY B 1 74 ? 12.57 9.648 -7.727 1 98.44 74 GLY B CA 1
ATOM 2364 C C . GLY B 1 74 ? 13.797 9.32 -8.555 1 98.44 74 GLY B C 1
ATOM 2365 O O . GLY B 1 74 ? 13.688 8.82 -9.672 1 98.44 74 GLY B O 1
ATOM 2366 N N . THR B 1 75 ? 14.969 9.539 -8.047 1 98.12 75 THR B N 1
ATOM 2367 C CA . THR B 1 75 ? 16.219 9.32 -8.75 1 98.12 75 THR B CA 1
ATOM 2368 C C . THR B 1 75 ? 16.453 7.832 -9 1 98.12 75 THR B C 1
ATOM 2370 O O . THR B 1 75 ? 16.812 7.43 -10.109 1 98.12 75 THR B O 1
ATOM 2373 N N . VAL B 1 76 ? 16.219 7.039 -8.008 1 97.19 76 VAL B N 1
ATOM 2374 C CA . VAL B 1 76 ? 16.5 5.617 -8.18 1 97.19 76 VAL B CA 1
ATOM 2375 C C . VAL B 1 76 ? 15.469 4.996 -9.109 1 97.19 76 VAL B C 1
ATOM 2377 O O . VAL B 1 76 ? 15.766 4.043 -9.836 1 97.19 76 VAL B O 1
ATOM 2380 N N . VAL B 1 77 ? 14.25 5.523 -9.078 1 98.06 77 VAL B N 1
ATOM 2381 C CA . VAL B 1 77 ? 13.219 5.023 -9.984 1 98.06 77 VAL B CA 1
ATOM 2382 C C . VAL B 1 77 ? 13.578 5.387 -11.422 1 98.06 77 VAL B C 1
ATOM 2384 O O . VAL B 1 77 ? 13.5 4.547 -12.32 1 98.06 77 VAL B O 1
ATOM 2387 N N . ALA B 1 78 ? 14.109 6.551 -11.641 1 97.31 78 ALA B N 1
ATOM 2388 C CA . ALA B 1 78 ? 14.359 7.082 -12.977 1 97.31 78 ALA B CA 1
ATOM 2389 C C . ALA B 1 78 ? 15.688 6.578 -13.539 1 97.31 78 ALA B C 1
ATOM 2391 O O . ALA B 1 78 ? 15.883 6.539 -14.75 1 97.31 78 ALA B O 1
ATOM 2392 N N . ASN B 1 79 ? 16.609 6.238 -12.648 1 97.25 79 ASN B N 1
ATOM 2393 C CA . ASN B 1 79 ? 17.938 5.867 -13.086 1 97.25 79 ASN B CA 1
ATOM 2394 C C . ASN B 1 79 ? 18.328 4.469 -12.609 1 97.25 79 ASN B C 1
ATOM 2396 O O . ASN B 1 79 ? 18.891 4.305 -11.531 1 97.25 79 ASN B O 1
ATOM 2400 N N . ALA B 1 80 ? 18.219 3.521 -13.477 1 93.94 80 ALA B N 1
ATOM 2401 C CA . ALA B 1 80 ? 18.5 2.127 -13.164 1 93.94 80 ALA B CA 1
ATOM 2402 C C . ALA B 1 80 ? 20.016 1.885 -13.086 1 93.94 80 ALA B C 1
ATOM 2404 O O . ALA B 1 80 ? 20.453 0.879 -12.531 1 93.94 80 ALA B O 1
ATOM 2405 N N . ASN B 1 81 ? 20.797 2.764 -13.633 1 95.62 81 ASN B N 1
ATOM 2406 C CA . ASN B 1 81 ? 22.234 2.568 -13.727 1 95.62 81 ASN B CA 1
ATOM 2407 C C . ASN B 1 81 ? 22.984 3.48 -12.758 1 95.62 81 ASN B C 1
ATOM 2409 O O . ASN B 1 81 ? 24.125 3.879 -13.031 1 95.62 81 ASN B O 1
ATOM 2413 N N . PHE B 1 82 ? 22.266 3.828 -11.695 1 96.94 82 PHE B N 1
ATOM 2414 C CA . PHE B 1 82 ? 22.891 4.738 -10.742 1 96.94 82 PHE B CA 1
ATOM 2415 C C . PHE B 1 82 ? 24.234 4.191 -10.281 1 96.94 82 PHE B C 1
ATOM 2417 O O . PHE B 1 82 ? 25.172 4.961 -10.016 1 96.94 82 PHE B O 1
ATOM 2424 N N . TYR B 1 83 ? 24.438 2.863 -10.125 1 96.38 83 TYR B N 1
ATOM 2425 C CA . TYR B 1 83 ? 25.625 2.242 -9.547 1 96.38 83 TYR B CA 1
ATOM 2426 C C . TYR B 1 83 ? 26.797 2.328 -10.508 1 96.38 83 TYR B C 1
ATOM 2428 O O . TYR B 1 83 ? 27.938 2.051 -10.125 1 96.38 83 TYR B O 1
ATOM 2436 N N . LYS B 1 84 ? 26.547 2.783 -11.734 1 96.75 84 LYS B N 1
ATOM 2437 C CA . LYS B 1 84 ? 27.609 2.916 -12.734 1 96.75 84 LYS B CA 1
ATOM 2438 C C . LYS B 1 84 ? 28.156 4.34 -12.773 1 96.75 84 LYS B C 1
ATOM 2440 O O . LYS B 1 84 ? 29.109 4.625 -13.492 1 96.75 84 LYS B O 1
ATOM 2445 N N . ASP B 1 85 ? 27.562 5.184 -12.047 1 97.12 85 ASP B N 1
ATOM 2446 C CA . ASP B 1 85 ? 27.891 6.602 -12.109 1 97.12 85 ASP B CA 1
ATOM 2447 C C . ASP B 1 85 ? 29.328 6.844 -11.688 1 97.12 85 ASP B C 1
ATOM 2449 O O . ASP B 1 85 ? 29.766 6.383 -10.625 1 97.12 85 ASP B O 1
ATOM 2453 N N . THR B 1 86 ? 30.125 7.578 -12.5 1 96.81 86 THR B N 1
ATOM 2454 C CA . THR B 1 86 ? 31.531 7.863 -12.227 1 96.81 86 THR B CA 1
ATOM 2455 C C . THR B 1 86 ? 31.719 9.328 -11.828 1 96.81 86 THR B C 1
ATOM 2457 O O . THR B 1 86 ? 32.844 9.773 -11.609 1 96.81 86 THR B O 1
ATOM 2460 N N . THR B 1 87 ? 30.688 10.109 -11.711 1 96.81 87 THR B N 1
ATOM 2461 C CA . THR B 1 87 ? 30.797 11.555 -11.586 1 96.81 87 THR B CA 1
ATOM 2462 C C . THR B 1 87 ? 30.797 11.977 -10.117 1 96.81 87 THR B C 1
ATOM 2464 O O . THR B 1 87 ? 31.172 13.109 -9.797 1 96.81 87 THR B O 1
ATOM 2467 N N . GLY B 1 88 ? 30.359 11.141 -9.273 1 96.56 88 GLY B N 1
ATOM 2468 C CA . GLY B 1 88 ? 30.203 11.523 -7.883 1 96.56 88 GLY B CA 1
ATOM 2469 C C . GLY B 1 88 ? 28.922 12.289 -7.613 1 96.56 88 GLY B C 1
ATOM 2470 O O . GLY B 1 88 ? 28.844 13.055 -6.652 1 96.56 88 GLY B O 1
ATOM 2471 N N . ASN B 1 89 ? 27.984 12.156 -8.477 1 97.62 89 ASN B N 1
ATOM 2472 C CA . ASN B 1 89 ? 26.672 12.742 -8.242 1 97.62 89 ASN B CA 1
ATOM 2473 C C . ASN B 1 89 ? 26.094 12.297 -6.902 1 97.62 89 ASN B C 1
ATOM 2475 O O . ASN B 1 89 ? 25.906 11.102 -6.672 1 97.62 89 ASN B O 1
ATOM 2479 N N . ILE B 1 90 ? 25.766 13.234 -6.059 1 98.25 90 ILE B N 1
ATOM 2480 C CA . ILE B 1 90 ? 25.422 12.953 -4.668 1 98.25 90 ILE B CA 1
ATOM 2481 C C . ILE B 1 90 ? 24.188 12.055 -4.617 1 98.25 90 ILE B C 1
ATOM 2483 O O . ILE B 1 90 ? 24.078 11.195 -3.744 1 98.25 90 ILE B O 1
ATOM 2487 N N . LEU B 1 91 ? 23.266 12.195 -5.496 1 98.31 91 LEU B N 1
ATOM 2488 C CA . LEU B 1 91 ? 22.047 11.383 -5.5 1 98.31 91 LEU B CA 1
ATOM 2489 C C . LEU B 1 91 ? 22.375 9.93 -5.828 1 98.31 91 LEU B C 1
ATOM 2491 O O . LEU B 1 91 ? 21.859 9.008 -5.188 1 98.31 91 LEU B O 1
ATOM 2495 N N . ASN B 1 92 ? 23.203 9.703 -6.797 1 98.25 92 ASN B N 1
ATOM 2496 C CA . ASN B 1 92 ? 23.625 8.352 -7.137 1 98.25 92 ASN B CA 1
ATOM 2497 C C . ASN B 1 92 ? 24.484 7.738 -6.035 1 98.25 92 ASN B C 1
ATOM 2499 O O . ASN B 1 92 ? 24.391 6.543 -5.754 1 98.25 92 ASN B O 1
ATOM 2503 N N . GLU B 1 93 ? 25.312 8.617 -5.414 1 98.44 93 GLU B N 1
ATOM 2504 C CA . GLU B 1 93 ? 26.172 8.141 -4.328 1 98.44 93 GLU B CA 1
ATOM 2505 C C . GLU B 1 93 ? 25.344 7.68 -3.135 1 98.44 93 GLU B C 1
ATOM 2507 O O . GLU B 1 93 ? 25.703 6.707 -2.465 1 98.44 93 GLU B O 1
ATOM 2512 N N . ILE B 1 94 ? 24.266 8.352 -2.914 1 98.31 94 ILE B N 1
ATOM 2513 C CA . ILE B 1 94 ? 23.344 7.969 -1.842 1 98.31 94 ILE B CA 1
ATOM 2514 C C . ILE B 1 94 ? 22.812 6.566 -2.107 1 98.31 94 ILE B C 1
ATOM 2516 O O . ILE B 1 94 ? 22.781 5.719 -1.211 1 98.31 94 ILE B O 1
ATOM 2520 N N . TRP B 1 95 ? 22.453 6.285 -3.285 1 98.12 95 TRP B N 1
ATOM 2521 C CA . TRP B 1 95 ? 21.828 5.008 -3.594 1 98.12 95 TRP B CA 1
ATOM 2522 C C . TRP B 1 95 ? 22.859 3.891 -3.658 1 98.12 95 TRP B C 1
ATOM 2524 O O . TRP B 1 95 ? 22.578 2.746 -3.301 1 98.12 95 TRP B O 1
ATOM 2534 N N . LYS B 1 96 ? 24.094 4.219 -4.133 1 97.75 96 LYS B N 1
ATOM 2535 C CA . LYS B 1 96 ? 25.172 3.232 -4.039 1 97.75 96 LYS B CA 1
ATOM 2536 C C . LYS B 1 96 ? 25.406 2.814 -2.592 1 97.75 96 LYS B C 1
ATOM 2538 O O . LYS B 1 96 ? 25.594 1.63 -2.307 1 97.75 96 LYS B O 1
ATOM 2543 N N . GLU B 1 97 ? 25.391 3.77 -1.753 1 97.88 97 GLU B N 1
ATOM 2544 C CA . GLU B 1 97 ? 25.594 3.51 -0.333 1 97.88 97 GLU B CA 1
ATOM 2545 C C . GLU B 1 97 ? 24.422 2.746 0.269 1 97.88 97 GLU B C 1
ATOM 2547 O O . GLU B 1 97 ? 24.609 1.737 0.95 1 97.88 97 GLU B O 1
ATOM 2552 N N . TYR B 1 98 ? 23.25 3.152 -0.058 1 97.62 98 TYR B N 1
ATOM 2553 C CA . TYR B 1 98 ? 22.047 2.578 0.554 1 97.62 98 TYR B CA 1
ATOM 2554 C C . TYR B 1 98 ? 21.797 1.162 0.048 1 97.62 98 TYR B C 1
ATOM 2556 O O . TYR B 1 98 ? 21.266 0.321 0.773 1 97.62 98 TYR B O 1
ATOM 2564 N N . ALA B 1 99 ? 22.219 0.884 -1.125 1 97.44 99 ALA B N 1
ATOM 2565 C CA . ALA B 1 99 ? 22.016 -0.441 -1.705 1 97.44 99 ALA B CA 1
ATOM 2566 C C . ALA B 1 99 ? 22.812 -1.5 -0.955 1 97.44 99 ALA B C 1
ATOM 2568 O O . ALA B 1 99 ? 22.578 -2.699 -1.111 1 97.44 99 ALA B O 1
ATOM 2569 N N . LYS B 1 100 ? 23.719 -1.073 -0.126 1 97.12 100 LYS B N 1
ATOM 2570 C CA . LYS B 1 100 ? 24.422 -2 0.76 1 97.12 100 LYS B CA 1
ATOM 2571 C C . LYS B 1 100 ? 23.469 -2.59 1.799 1 97.12 100 LYS B C 1
ATOM 2573 O O . LYS B 1 100 ? 23.672 -3.705 2.277 1 97.12 100 LYS B O 1
ATOM 2578 N N . ALA B 1 101 ? 22.469 -1.834 2.102 1 96.88 101 ALA B N 1
ATOM 2579 C CA . ALA B 1 101 ? 21.453 -2.287 3.059 1 96.88 101 ALA B CA 1
ATOM 2580 C C . ALA B 1 101 ? 20.406 -3.162 2.379 1 96.88 101 ALA B C 1
ATOM 2582 O O . ALA B 1 101 ? 19.812 -4.031 3.018 1 96.88 101 ALA B O 1
ATOM 2583 N N . ASP B 1 102 ? 20.203 -2.9 1.1 1 97.5 102 ASP B N 1
ATOM 2584 C CA . ASP B 1 102 ? 19.219 -3.65 0.342 1 97.5 102 ASP B CA 1
ATOM 2585 C C . ASP B 1 102 ? 19.547 -3.648 -1.149 1 97.5 102 ASP B C 1
ATOM 2587 O O . ASP B 1 102 ? 19.203 -2.701 -1.863 1 97.5 102 ASP B O 1
ATOM 2591 N N . SER B 1 103 ? 20.078 -4.715 -1.6 1 97.06 103 SER B N 1
ATOM 2592 C CA . SER B 1 103 ? 20.578 -4.816 -2.967 1 97.06 103 SER B CA 1
ATOM 2593 C C . SER B 1 103 ? 19.438 -4.922 -3.969 1 97.06 103 SER B C 1
ATOM 2595 O O . SER B 1 103 ? 19.641 -4.832 -5.18 1 97.06 103 SER B O 1
ATOM 2597 N N . ARG B 1 104 ? 18.188 -5.039 -3.502 1 97.25 104 ARG B N 1
ATOM 2598 C CA . ARG B 1 104 ? 17.031 -5.078 -4.387 1 97.25 104 ARG B CA 1
ATOM 2599 C C . ARG B 1 104 ? 16.891 -3.775 -5.172 1 97.25 104 ARG B C 1
ATOM 2601 O O . ARG B 1 104 ? 16.297 -3.754 -6.25 1 97.25 104 ARG B O 1
ATOM 2608 N N . TYR B 1 105 ? 17.469 -2.693 -4.648 1 97.56 105 TYR B N 1
ATOM 2609 C CA . TYR B 1 105 ? 17.5 -1.44 -5.395 1 97.56 105 TYR B CA 1
ATOM 2610 C C . TYR B 1 105 ? 18.422 -1.548 -6.602 1 97.56 105 TYR B C 1
ATOM 2612 O O . TYR B 1 105 ? 18.078 -1.084 -7.691 1 97.56 105 TYR B O 1
ATOM 2620 N N . ALA B 1 106 ? 19.516 -2.193 -6.43 1 95.69 106 ALA B N 1
ATOM 2621 C CA . ALA B 1 106 ? 20.516 -2.324 -7.5 1 95.69 106 ALA B CA 1
ATOM 2622 C C . ALA B 1 106 ? 20.047 -3.326 -8.555 1 95.69 106 ALA B C 1
ATOM 2624 O O . ALA B 1 106 ? 20.312 -3.148 -9.742 1 95.69 106 ALA B O 1
ATOM 2625 N N . THR B 1 107 ? 19.375 -4.359 -8.125 1 94.94 107 THR B N 1
ATOM 2626 C CA . THR B 1 107 ? 18.969 -5.418 -9.039 1 94.94 107 THR B CA 1
ATOM 2627 C C . THR B 1 107 ? 17.625 -5.074 -9.688 1 94.94 107 THR B C 1
ATOM 2629 O O . THR B 1 107 ? 17.094 -5.852 -10.492 1 94.94 107 THR B O 1
ATOM 2632 N N . ARG B 1 108 ? 16.984 -3.965 -9.266 1 96.38 108 ARG B N 1
ATOM 2633 C CA . ARG B 1 108 ? 15.734 -3.484 -9.82 1 96.38 108 ARG B CA 1
ATOM 2634 C C . ARG B 1 108 ? 14.602 -4.473 -9.555 1 96.38 108 ARG B C 1
ATOM 2636 O O . ARG B 1 108 ? 13.875 -4.855 -10.477 1 96.38 108 ARG B O 1
ATOM 2643 N N . ASP B 1 109 ? 14.57 -4.875 -8.344 1 97.06 109 ASP B N 1
ATOM 2644 C CA . ASP B 1 109 ? 13.445 -5.703 -7.91 1 97.06 109 ASP B CA 1
ATOM 2645 C C . ASP B 1 109 ? 12.117 -5.062 -8.297 1 97.06 109 ASP B C 1
ATOM 2647 O O . ASP B 1 109 ? 11.914 -3.865 -8.07 1 97.06 109 ASP B O 1
ATOM 2651 N N . ALA B 1 110 ? 11.188 -5.82 -8.82 1 97.62 110 ALA B N 1
ATOM 2652 C CA . ALA B 1 110 ? 9.953 -5.293 -9.398 1 97.62 110 ALA B CA 1
ATOM 2653 C C . ALA B 1 110 ? 9.117 -4.57 -8.344 1 97.62 110 ALA B C 1
ATOM 2655 O O . ALA B 1 110 ? 8.617 -3.469 -8.586 1 97.62 110 ALA B O 1
ATOM 2656 N N . PHE B 1 111 ? 8.922 -5.191 -7.176 1 98.56 111 PHE B N 1
ATOM 2657 C CA . PHE B 1 111 ? 8.125 -4.562 -6.129 1 98.56 111 PHE B CA 1
ATOM 2658 C C . PHE B 1 111 ? 8.789 -3.279 -5.645 1 98.56 111 PHE B C 1
ATOM 2660 O O . PHE B 1 111 ? 8.133 -2.244 -5.512 1 98.56 111 PHE B O 1
ATOM 2667 N N . ILE B 1 112 ? 10.078 -3.301 -5.375 1 98.38 112 ILE B N 1
ATOM 2668 C CA . ILE B 1 112 ? 10.805 -2.17 -4.805 1 98.38 112 ILE B CA 1
ATOM 2669 C C . ILE B 1 112 ? 10.711 -0.973 -5.75 1 98.38 112 ILE B C 1
ATOM 2671 O O . ILE B 1 112 ? 10.344 0.129 -5.332 1 98.38 112 ILE B O 1
ATOM 2675 N N . VAL B 1 113 ? 10.977 -1.222 -7.012 1 98 113 VAL B N 1
ATOM 2676 C CA . VAL B 1 113 ? 11.023 -0.126 -7.977 1 98 113 VAL B CA 1
ATOM 2677 C C . VAL B 1 113 ? 9.625 0.469 -8.148 1 98 113 VAL B C 1
ATOM 2679 O O . VAL B 1 113 ? 9.469 1.69 -8.219 1 98 113 VAL B O 1
ATOM 2682 N N . GLN B 1 114 ? 8.648 -0.365 -8.203 1 98.62 114 GLN B N 1
ATOM 2683 C CA . GLN B 1 114 ? 7.301 0.137 -8.438 1 98.62 114 GLN B CA 1
ATOM 2684 C C . GLN B 1 114 ? 6.75 0.833 -7.195 1 98.62 114 GLN B C 1
ATOM 2686 O O . GLN B 1 114 ? 6.074 1.86 -7.301 1 98.62 114 GLN B O 1
ATOM 2691 N N . MET B 1 115 ? 6.965 0.254 -6.008 1 98.69 115 MET B N 1
ATOM 2692 C CA . MET B 1 115 ? 6.582 0.912 -4.762 1 98.69 115 MET B CA 1
ATOM 2693 C C . MET B 1 115 ? 7.258 2.273 -4.637 1 98.69 115 MET B C 1
ATOM 2695 O O . MET B 1 115 ? 6.617 3.26 -4.277 1 98.69 115 MET B O 1
ATOM 2699 N N . GLU B 1 116 ? 8.562 2.371 -4.996 1 98.56 116 GLU B N 1
ATOM 2700 C CA . GLU B 1 116 ? 9.273 3.646 -4.992 1 98.56 116 GLU B CA 1
ATOM 2701 C C . GLU B 1 116 ? 8.688 4.609 -6.023 1 98.56 116 GLU B C 1
ATOM 2703 O O . GLU B 1 116 ? 8.672 5.82 -5.805 1 98.56 116 GLU B O 1
ATOM 2708 N N . GLY B 1 117 ? 8.297 4.047 -7.105 1 98.69 117 GLY B N 1
ATOM 2709 C CA . GLY B 1 117 ? 7.68 4.879 -8.125 1 98.69 117 GLY B CA 1
ATOM 2710 C C . GLY B 1 117 ? 6.426 5.582 -7.645 1 98.69 117 GLY B C 1
ATOM 2711 O O . GLY B 1 117 ? 6.281 6.793 -7.824 1 98.69 117 GLY B O 1
ATOM 2712 N N . VAL B 1 118 ? 5.523 4.812 -7.047 1 98.75 118 VAL B N 1
ATOM 2713 C CA . VAL B 1 118 ? 4.301 5.395 -6.508 1 98.75 118 VAL B CA 1
ATOM 2714 C C . VAL B 1 118 ? 4.648 6.414 -5.422 1 98.75 118 VAL B C 1
ATOM 2716 O O . VAL B 1 118 ? 4.074 7.504 -5.379 1 98.75 118 VAL B O 1
ATOM 2719 N N . THR B 1 119 ? 5.566 6.062 -4.574 1 98.75 119 THR B N 1
ATOM 2720 C CA . THR B 1 119 ? 5.988 6.945 -3.488 1 98.75 119 THR B CA 1
ATOM 2721 C C . THR B 1 119 ? 6.543 8.258 -4.039 1 98.75 119 THR B C 1
ATOM 2723 O O . THR B 1 119 ? 6.152 9.336 -3.596 1 98.75 119 THR B O 1
ATOM 2726 N N . ALA B 1 120 ? 7.371 8.172 -5.02 1 98.69 120 ALA B N 1
ATOM 2727 C CA . ALA B 1 120 ? 8.078 9.328 -5.559 1 98.69 120 ALA B CA 1
ATOM 2728 C C . ALA B 1 120 ? 7.129 10.242 -6.332 1 98.69 120 ALA B C 1
ATOM 2730 O O . ALA B 1 120 ? 7.164 11.461 -6.176 1 98.69 120 ALA B O 1
ATOM 2731 N N . PHE B 1 121 ? 6.207 9.664 -7.062 1 98.56 121 PHE B N 1
ATOM 2732 C CA . PHE B 1 121 ? 5.543 10.492 -8.062 1 98.56 121 PHE B CA 1
ATOM 2733 C C . PHE B 1 121 ? 4.078 10.703 -7.707 1 98.56 121 PHE B C 1
ATOM 2735 O O . PHE B 1 121 ? 3.389 11.508 -8.336 1 98.56 121 PHE B O 1
ATOM 2742 N N . ILE B 1 122 ? 3.57 9.938 -6.73 1 98.69 122 ILE B N 1
ATOM 2743 C CA . ILE B 1 122 ? 2.211 10.188 -6.266 1 98.69 122 ILE B CA 1
ATOM 2744 C C . ILE B 1 122 ? 2.25 10.789 -4.863 1 98.69 122 ILE B C 1
ATOM 2746 O O . ILE B 1 122 ? 1.86 11.945 -4.66 1 98.69 122 ILE B O 1
ATOM 2750 N N . TRP B 1 123 ? 2.848 10.062 -3.865 1 98.56 123 TRP B N 1
ATOM 2751 C CA . TRP B 1 123 ? 2.916 10.594 -2.508 1 98.56 123 TRP B CA 1
ATOM 2752 C C . TRP B 1 123 ? 3.779 11.852 -2.459 1 98.56 123 TRP B C 1
ATOM 2754 O O . TRP B 1 123 ? 3.445 12.812 -1.765 1 98.56 123 TRP B O 1
ATOM 2764 N N . GLY B 1 124 ? 4.949 11.828 -3.176 1 98.62 124 GLY B N 1
ATOM 2765 C CA . GLY B 1 124 ? 5.887 12.945 -3.17 1 98.62 124 GLY B CA 1
ATOM 2766 C C . GLY B 1 124 ? 5.227 14.281 -3.455 1 98.62 124 GLY B C 1
ATOM 2767 O O . GLY B 1 124 ? 5.188 15.156 -2.588 1 98.62 124 GLY B O 1
ATOM 2768 N N . PRO B 1 125 ? 4.637 14.414 -4.602 1 98.75 125 PRO B N 1
ATOM 2769 C CA . PRO B 1 125 ? 3.988 15.68 -4.949 1 98.75 125 PRO B CA 1
ATOM 2770 C C . PRO B 1 125 ? 2.857 16.047 -3.99 1 98.75 125 PRO B C 1
ATOM 2772 O O . PRO B 1 125 ? 2.662 17.219 -3.682 1 98.75 125 PRO B O 1
ATOM 2775 N N . ILE B 1 126 ? 2.092 15.109 -3.498 1 98.88 126 ILE B N 1
ATOM 2776 C CA . ILE B 1 126 ? 0.963 15.391 -2.619 1 98.88 126 ILE B CA 1
ATOM 2777 C C . ILE B 1 126 ? 1.469 15.961 -1.295 1 98.88 126 ILE B C 1
ATOM 2779 O O . ILE B 1 126 ? 0.781 16.75 -0.651 1 98.88 126 ILE B O 1
ATOM 2783 N N . CYS B 1 127 ? 2.705 15.586 -0.895 1 98.88 127 CYS B N 1
ATOM 2784 C CA . CYS B 1 127 ? 3.279 16.109 0.338 1 98.88 127 CYS B CA 1
ATOM 2785 C C . CYS B 1 127 ? 3.385 17.625 0.287 1 98.88 127 CYS B C 1
ATOM 2787 O O . CYS B 1 127 ? 3.141 18.312 1.287 1 98.88 127 CYS B O 1
ATOM 2789 N N . PHE B 1 128 ? 3.73 18.172 -0.847 1 98.81 128 PHE B N 1
ATOM 2790 C CA . PHE B 1 128 ? 3.828 19.625 -0.976 1 98.81 128 PHE B CA 1
ATOM 2791 C C . PHE B 1 128 ? 2.451 20.266 -0.89 1 98.81 128 PHE B C 1
ATOM 2793 O O . PHE B 1 128 ? 2.303 21.344 -0.325 1 98.81 128 PHE B O 1
ATOM 2800 N N . ALA B 1 129 ? 1.46 19.625 -1.478 1 98.88 129 ALA B N 1
ATOM 2801 C CA . ALA B 1 129 ? 0.086 20.094 -1.347 1 98.88 129 ALA B CA 1
ATOM 2802 C C . ALA B 1 129 ? -0.359 20.094 0.113 1 98.88 129 ALA B C 1
ATOM 2804 O O . ALA B 1 129 ? -1.063 21.016 0.553 1 98.88 129 ALA B O 1
ATOM 2805 N N . ILE B 1 130 ? 0.02 19.094 0.831 1 98.88 130 ILE B N 1
ATOM 2806 C CA . ILE B 1 130 ? -0.333 19 2.242 1 98.88 130 ILE B CA 1
ATOM 2807 C C . ILE B 1 130 ? 0.266 20.172 3.01 1 98.88 130 ILE B C 1
ATOM 2809 O O . ILE B 1 130 ? -0.392 20.75 3.873 1 98.88 130 ILE B O 1
ATOM 2813 N N . VAL B 1 131 ? 1.539 20.469 2.738 1 98.69 131 VAL B N 1
ATOM 2814 C CA . VAL B 1 131 ? 2.156 21.625 3.381 1 98.69 131 VAL B CA 1
ATOM 2815 C C . VAL B 1 131 ? 1.306 22.859 3.135 1 98.69 131 VAL B C 1
ATOM 2817 O O . VAL B 1 131 ? 1.014 23.625 4.066 1 98.69 131 VAL B O 1
ATOM 2820 N N . TYR B 1 132 ? 0.913 23.094 1.894 1 98.25 132 TYR B N 1
ATOM 2821 C CA . TYR B 1 132 ? 0.028 24.203 1.562 1 98.25 132 TYR B CA 1
ATOM 2822 C C . TYR B 1 132 ? -1.257 24.141 2.379 1 98.25 132 TYR B C 1
ATOM 2824 O O . TYR B 1 132 ? -1.715 25.156 2.908 1 98.25 132 TYR B O 1
ATOM 2832 N N . GLY B 1 133 ? -1.829 22.953 2.465 1 98.12 133 GLY B N 1
ATOM 2833 C CA . GLY B 1 133 ? -3.045 22.766 3.238 1 98.12 133 GLY B CA 1
ATOM 2834 C C . GLY B 1 133 ? -2.881 23.109 4.707 1 98.12 133 GLY B C 1
ATOM 2835 O O . GLY B 1 133 ? -3.779 23.688 5.316 1 98.12 133 GLY B O 1
ATOM 2836 N N . ILE B 1 134 ? -1.812 22.719 5.27 1 98 134 ILE B N 1
ATOM 2837 C CA . ILE B 1 134 ? -1.541 23 6.672 1 98 134 ILE B CA 1
ATOM 2838 C C . ILE B 1 134 ? -1.386 24.5 6.871 1 98 134 ILE B C 1
ATOM 2840 O O . ILE B 1 134 ? -2.01 25.094 7.758 1 98 134 ILE B O 1
ATOM 2844 N N . LEU B 1 135 ? -0.574 25.172 6.004 1 96.69 135 LEU B N 1
ATOM 2845 C CA . LEU B 1 135 ? -0.272 26.594 6.141 1 96.69 135 LEU B CA 1
ATOM 2846 C C . LEU B 1 135 ? -1.539 27.438 6.016 1 96.69 135 LEU B C 1
ATOM 2848 O O . LEU B 1 135 ? -1.662 28.484 6.656 1 96.69 135 LEU B O 1
ATOM 2852 N N . HIS B 1 136 ? -2.498 26.969 5.254 1 95.5 136 HIS B N 1
ATOM 2853 C CA . HIS B 1 136 ? -3.699 27.75 5 1 95.5 136 HIS B CA 1
ATOM 2854 C C . HIS B 1 136 ? -4.922 27.125 5.66 1 95.5 136 HIS B C 1
ATOM 2856 O O . HIS B 1 136 ? -6.059 27.484 5.344 1 95.5 136 HIS B O 1
ATOM 2862 N N . ARG B 1 137 ? -4.707 26.125 6.383 1 95.31 137 ARG B N 1
ATOM 2863 C CA . ARG B 1 137 ? -5.719 25.469 7.195 1 95.31 137 ARG B CA 1
ATOM 2864 C C . ARG B 1 137 ? -6.887 25 6.34 1 95.31 137 ARG B C 1
ATOM 2866 O O . ARG B 1 137 ? -8.047 25.25 6.664 1 95.31 137 ARG B O 1
ATOM 2873 N N . LYS B 1 138 ? -6.504 24.406 5.273 1 97.62 138 LYS B N 1
ATOM 2874 C CA . LYS B 1 138 ? -7.527 23.844 4.395 1 97.62 138 LYS B CA 1
ATOM 2875 C C . LYS B 1 138 ? -8.211 22.641 5.047 1 97.62 138 LYS B C 1
ATOM 2877 O O . LYS B 1 138 ? -7.566 21.859 5.738 1 97.62 138 LYS B O 1
ATOM 2882 N N . ALA B 1 139 ? -9.5 22.5 4.82 1 98.06 139 ALA B N 1
ATOM 2883 C CA . ALA B 1 139 ? -10.281 21.422 5.43 1 98.06 139 ALA B CA 1
ATOM 2884 C C . ALA B 1 139 ? -9.773 20.047 4.992 1 98.06 139 ALA B C 1
ATOM 2886 O O . ALA B 1 139 ? -9.836 19.078 5.754 1 98.06 139 ALA B O 1
ATOM 2887 N N . TRP B 1 140 ? -9.234 19.953 3.836 1 98.62 140 TRP B N 1
ATOM 2888 C CA . TRP B 1 140 ? -8.883 18.672 3.238 1 98.62 140 TRP B CA 1
ATOM 2889 C C . TRP B 1 140 ? -7.52 18.203 3.729 1 98.62 140 TRP B C 1
ATOM 2891 O O . TRP B 1 140 ? -7.066 17.109 3.371 1 98.62 140 TRP B O 1
ATOM 2901 N N . ARG B 1 141 ? -6.82 18.969 4.535 1 98.5 141 ARG B N 1
ATOM 2902 C CA . ARG B 1 141 ? -5.449 18.641 4.91 1 98.5 141 ARG B CA 1
ATOM 2903 C C . ARG B 1 141 ? -5.41 17.328 5.695 1 98.5 141 ARG B C 1
ATOM 2905 O O . ARG B 1 141 ? -4.488 16.531 5.523 1 98.5 141 ARG B O 1
ATOM 2912 N N . PHE B 1 142 ? -6.441 17.094 6.539 1 98.75 142 PHE B N 1
ATOM 2913 C CA . PHE B 1 142 ? -6.453 15.883 7.348 1 98.75 142 PHE B CA 1
ATOM 2914 C C . PHE B 1 142 ? -6.684 14.656 6.48 1 98.75 142 PHE B C 1
ATOM 2916 O O . PHE B 1 142 ? -6.047 13.617 6.684 1 98.75 142 PHE B O 1
ATOM 2923 N N . THR B 1 143 ? -7.59 14.797 5.516 1 98.88 143 THR B N 1
ATOM 2924 C CA . THR B 1 143 ? -7.844 13.688 4.602 1 98.88 143 THR B CA 1
ATOM 2925 C C . THR B 1 143 ? -6.59 13.344 3.807 1 98.88 143 THR B C 1
ATOM 2927 O O . THR B 1 143 ? -6.223 12.172 3.693 1 98.88 143 THR B O 1
ATOM 2930 N N . ALA B 1 144 ? -5.934 14.328 3.305 1 98.88 144 ALA B N 1
ATOM 2931 C CA . ALA B 1 144 ? -4.719 14.117 2.527 1 98.88 144 ALA B CA 1
ATOM 2932 C C . ALA B 1 144 ? -3.619 13.5 3.387 1 98.88 144 ALA B C 1
ATOM 2934 O O . ALA B 1 144 ? -2.932 12.57 2.955 1 98.88 144 ALA B O 1
ATOM 2935 N N . MET B 1 145 ? -3.471 14.016 4.598 1 98.94 145 MET B N 1
ATOM 2936 C CA . MET B 1 145 ? -2.453 13.492 5.508 1 98.94 145 MET B CA 1
ATOM 2937 C C . MET B 1 145 ? -2.748 12.039 5.875 1 98.94 145 MET B C 1
ATOM 2939 O O . MET B 1 145 ? -1.831 11.227 5.969 1 98.94 145 MET B O 1
ATOM 2943 N N . LEU B 1 146 ? -4.012 11.703 6.09 1 98.94 146 LEU B N 1
ATOM 2944 C CA . LEU B 1 146 ? -4.402 10.328 6.383 1 98.94 146 LEU B CA 1
ATOM 2945 C C . LEU B 1 146 ? -4.004 9.391 5.246 1 98.94 146 LEU B C 1
ATOM 2947 O O . LEU B 1 146 ? -3.375 8.359 5.477 1 98.94 146 LEU B O 1
ATOM 2951 N N . LEU B 1 147 ? -4.297 9.797 4.059 1 98.94 147 LEU B N 1
ATOM 2952 C CA . LEU B 1 147 ? -4.109 8.938 2.893 1 98.94 147 LEU B CA 1
ATOM 2953 C C . LEU B 1 147 ? -2.627 8.75 2.586 1 98.94 147 LEU B C 1
ATOM 2955 O O . LEU B 1 147 ? -2.162 7.621 2.41 1 98.94 147 LEU B O 1
ATOM 2959 N N . VAL B 1 148 ? -1.869 9.805 2.559 1 98.94 148 VAL B N 1
ATOM 2960 C CA . VAL B 1 148 ? -0.453 9.703 2.225 1 98.94 148 VAL B CA 1
ATOM 2961 C C . VAL B 1 148 ? 0.289 8.969 3.34 1 98.94 148 VAL B C 1
ATOM 2963 O O . VAL B 1 148 ? 1.21 8.195 3.074 1 98.94 148 VAL B O 1
ATOM 2966 N N . SER B 1 149 ? -0.106 9.219 4.602 1 98.94 149 SER B N 1
ATOM 2967 C CA . SER B 1 149 ? 0.513 8.508 5.715 1 98.94 149 SER B CA 1
ATOM 2968 C C . SER B 1 149 ? 0.292 7.004 5.598 1 98.94 149 SER B C 1
ATOM 2970 O O . SER B 1 149 ? 1.218 6.215 5.805 1 98.94 149 SER B O 1
ATOM 2972 N N . LEU B 1 150 ? -0.895 6.598 5.277 1 98.94 150 LEU B N 1
ATOM 2973 C CA . LEU B 1 150 ? -1.127 5.168 5.102 1 98.94 150 LEU B CA 1
ATOM 2974 C C . LEU B 1 150 ? -0.314 4.629 3.928 1 98.94 150 LEU B C 1
ATOM 2976 O O . LEU B 1 150 ? 0.194 3.506 3.986 1 98.94 150 LEU B O 1
ATOM 2980 N N . GLY B 1 151 ? -0.297 5.398 2.865 1 98.75 151 GLY B N 1
ATOM 2981 C CA . GLY B 1 151 ? 0.538 4.992 1.746 1 98.75 151 GLY B CA 1
ATOM 2982 C C . GLY B 1 151 ? 1.98 4.738 2.139 1 98.75 151 GLY B C 1
ATOM 2983 O O . GLY B 1 151 ? 2.564 3.723 1.754 1 98.75 151 GLY B O 1
ATOM 2984 N N . GLN B 1 152 ? 2.557 5.664 2.889 1 98.69 152 GLN B N 1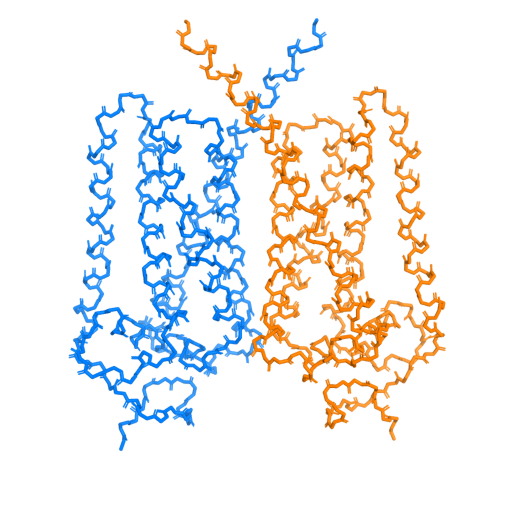
ATOM 2985 C CA . GLN B 1 152 ? 3.93 5.52 3.359 1 98.69 152 GLN B CA 1
ATOM 2986 C C . GLN B 1 152 ? 4.074 4.301 4.27 1 98.69 152 GLN B C 1
ATOM 2988 O O . GLN B 1 152 ? 4.996 3.5 4.098 1 98.69 152 GLN B O 1
ATOM 2993 N N . LEU B 1 153 ? 3.146 4.203 5.184 1 98.81 153 LEU B N 1
ATOM 2994 C CA . LEU B 1 153 ? 3.168 3.117 6.156 1 98.81 153 LEU B CA 1
ATOM 2995 C C . LEU B 1 153 ? 3.049 1.765 5.461 1 98.81 153 LEU B C 1
ATOM 2997 O O . LEU B 1 153 ? 3.85 0.86 5.711 1 98.81 153 LEU B O 1
ATOM 3001 N N . TYR B 1 154 ? 2.088 1.631 4.598 1 98.81 154 TYR B N 1
ATOM 3002 C CA . TYR B 1 154 ? 1.81 0.372 3.916 1 98.81 154 TYR B CA 1
ATOM 3003 C C . TYR B 1 154 ? 2.975 -0.035 3.021 1 98.81 154 TYR B C 1
ATOM 3005 O O . TYR B 1 154 ? 3.379 -1.199 3.008 1 98.81 154 TYR B O 1
ATOM 3013 N N . GLY B 1 155 ? 3.535 0.917 2.27 1 98.5 155 GLY B N 1
ATOM 3014 C CA . GLY B 1 155 ? 4.711 0.631 1.467 1 98.5 155 GLY B CA 1
ATOM 3015 C C . GLY B 1 155 ? 5.875 0.101 2.281 1 98.5 155 GLY B C 1
ATOM 3016 O O . GLY B 1 155 ? 6.543 -0.853 1.875 1 98.5 155 GLY B O 1
ATOM 3017 N N . ASP B 1 156 ? 6.098 0.71 3.41 1 98.5 156 ASP B N 1
ATOM 3018 C CA . ASP B 1 156 ? 7.219 0.319 4.258 1 98.5 156 ASP B CA 1
ATOM 3019 C C . ASP B 1 156 ? 6.98 -1.05 4.891 1 98.5 156 ASP B C 1
ATOM 3021 O O . ASP B 1 156 ? 7.91 -1.844 5.039 1 98.5 156 ASP B O 1
ATOM 3025 N N . VAL B 1 157 ? 5.746 -1.314 5.262 1 98.69 157 VAL B N 1
ATOM 3026 C CA . VAL B 1 157 ? 5.398 -2.619 5.812 1 98.69 157 VAL B CA 1
ATOM 3027 C C . VAL B 1 157 ? 5.656 -3.707 4.773 1 98.69 157 VAL B C 1
ATOM 3029 O O . VAL B 1 157 ? 6.285 -4.727 5.074 1 98.69 157 VAL B O 1
ATOM 3032 N N . LEU B 1 158 ? 5.227 -3.5 3.584 1 98.75 158 LEU B N 1
ATOM 3033 C CA . LEU B 1 158 ? 5.457 -4.477 2.523 1 98.75 158 LEU B CA 1
ATOM 3034 C C . LEU B 1 158 ? 6.945 -4.594 2.207 1 98.75 158 LEU B C 1
ATOM 3036 O O . LEU B 1 158 ? 7.426 -5.676 1.863 1 98.75 158 LEU B O 1
ATOM 3040 N N . TYR B 1 159 ? 7.68 -3.436 2.309 1 98.44 159 TYR B N 1
ATOM 3041 C CA . TYR B 1 159 ? 9.125 -3.439 2.117 1 98.44 159 TYR B CA 1
ATOM 3042 C C . TYR B 1 159 ? 9.797 -4.43 3.059 1 98.44 159 TYR B C 1
ATOM 3044 O O . TYR B 1 159 ? 10.562 -5.293 2.621 1 98.44 159 TYR B O 1
ATOM 3052 N N . TYR B 1 160 ? 9.445 -4.363 4.32 1 98.25 160 TYR B N 1
ATOM 3053 C CA . TYR B 1 160 ? 10.008 -5.266 5.316 1 98.25 160 TYR B CA 1
ATOM 3054 C C . TYR B 1 160 ? 9.523 -6.695 5.102 1 98.25 160 TYR B C 1
ATOM 3056 O O . TYR B 1 160 ? 10.32 -7.637 5.105 1 98.25 160 TYR B O 1
ATOM 3064 N N . LEU B 1 161 ? 8.25 -6.879 4.875 1 98.31 161 LEU B N 1
ATOM 3065 C CA . LEU B 1 161 ? 7.66 -8.211 4.816 1 98.31 161 LEU B CA 1
ATOM 3066 C C . LEU B 1 161 ? 8.195 -8.992 3.625 1 98.31 161 LEU B C 1
ATOM 3068 O O . LEU B 1 161 ? 8.43 -10.203 3.725 1 98.31 161 LEU B O 1
ATOM 3072 N N . THR B 1 162 ? 8.383 -8.32 2.514 1 98.19 162 THR B N 1
ATOM 3073 C CA . THR B 1 162 ? 8.883 -9.023 1.34 1 98.19 162 THR B CA 1
ATOM 3074 C C . THR B 1 162 ? 10.344 -9.43 1.537 1 98.19 162 THR B C 1
ATOM 3076 O O . THR B 1 162 ? 10.758 -10.508 1.097 1 98.19 162 THR B O 1
ATOM 3079 N N . CYS B 1 163 ? 11.094 -8.578 2.193 1 97 163 CYS B N 1
ATOM 3080 C CA . CYS B 1 163 ? 12.477 -8.93 2.496 1 97 163 CYS B CA 1
ATOM 3081 C C . CYS B 1 163 ? 12.539 -10.141 3.418 1 97 163 CYS B C 1
ATOM 3083 O O . CYS B 1 163 ? 13.336 -11.055 3.197 1 97 163 CYS B O 1
ATOM 3085 N N . PHE B 1 164 ? 11.68 -10.172 4.395 1 96.25 164 PHE B N 1
ATOM 3086 C CA . PHE B 1 164 ? 11.633 -11.297 5.312 1 96.25 164 PHE B CA 1
ATOM 3087 C C . PHE B 1 164 ? 11.195 -12.57 4.582 1 96.25 164 PHE B C 1
ATOM 3089 O O . PHE B 1 164 ? 11.719 -13.648 4.848 1 96.25 164 PHE B O 1
ATOM 3096 N N . HIS B 1 165 ? 10.336 -12.445 3.656 1 96.75 165 HIS B N 1
ATOM 3097 C CA . HIS B 1 165 ? 9.82 -13.57 2.875 1 96.75 165 HIS B CA 1
ATOM 3098 C C . HIS B 1 165 ? 10.922 -14.203 2.031 1 96.75 165 HIS B C 1
ATOM 3100 O O . HIS B 1 165 ? 11.039 -15.43 1.978 1 96.75 165 HIS B O 1
ATOM 3106 N N . ILE B 1 166 ? 11.711 -13.359 1.433 1 95.56 166 ILE B N 1
ATOM 3107 C CA . ILE B 1 166 ? 12.75 -13.828 0.521 1 95.56 166 ILE B CA 1
ATOM 3108 C C . ILE B 1 166 ? 13.961 -14.305 1.318 1 95.56 166 ILE B C 1
ATOM 3110 O O . ILE B 1 166 ? 14.641 -15.258 0.921 1 95.56 166 ILE B O 1
ATOM 3114 N N . GLY B 1 167 ? 14.172 -13.68 2.506 1 95.5 167 GLY B N 1
ATOM 3115 C CA . GLY B 1 167 ? 15.352 -13.898 3.322 1 95.5 167 GLY B CA 1
ATOM 3116 C C . GLY B 1 167 ? 16.25 -12.68 3.406 1 95.5 167 GLY B C 1
ATOM 3117 O O . GLY B 1 167 ? 16.891 -12.305 2.42 1 95.5 167 GLY B O 1
ATOM 3118 N N . VAL B 1 168 ? 16.344 -12.109 4.484 1 93.31 168 VAL B N 1
ATOM 3119 C CA . VAL B 1 168 ? 17.047 -10.852 4.727 1 93.31 168 VAL B CA 1
ATOM 3120 C C . VAL B 1 168 ? 18.516 -11 4.34 1 93.31 168 VAL B C 1
ATOM 3122 O O . VAL B 1 168 ? 19.125 -10.062 3.805 1 93.31 168 VAL B O 1
ATOM 3125 N N . GLU B 1 169 ? 19.062 -12.148 4.527 1 92.25 169 GLU B N 1
ATOM 3126 C CA . GLU B 1 169 ? 20.484 -12.391 4.312 1 92.25 169 GLU B CA 1
ATOM 3127 C C . GLU B 1 169 ? 20.812 -12.406 2.824 1 92.25 169 GLU B C 1
ATOM 3129 O O . GLU B 1 169 ? 21.984 -12.281 2.447 1 92.25 169 GLU B O 1
ATOM 3134 N N . LYS B 1 170 ? 19.797 -12.523 2.045 1 93.56 170 LYS B N 1
ATOM 3135 C CA . LYS B 1 170 ? 20.031 -12.617 0.607 1 93.56 170 LYS B CA 1
ATOM 3136 C C . LYS B 1 170 ? 20.297 -11.25 0.001 1 93.56 170 LYS B C 1
ATOM 3138 O O . LYS B 1 170 ? 20.891 -11.141 -1.075 1 93.56 170 LYS B O 1
ATOM 3143 N N . HIS B 1 171 ? 19.844 -10.172 0.741 1 93.88 171 HIS B N 1
ATOM 3144 C CA . HIS B 1 171 ? 19.891 -8.883 0.064 1 93.88 171 HIS B CA 1
ATOM 3145 C C . HIS B 1 171 ? 20.531 -7.816 0.944 1 93.88 171 HIS B C 1
ATOM 3147 O O . HIS B 1 171 ? 20.75 -6.691 0.496 1 93.88 171 HIS B O 1
ATOM 3153 N N . THR B 1 172 ? 20.812 -8.148 2.168 1 95.31 172 THR B N 1
ATOM 3154 C CA . THR B 1 172 ? 21.266 -7.137 3.117 1 95.31 172 THR B CA 1
ATOM 3155 C C . THR B 1 172 ? 22.625 -7.52 3.701 1 95.31 172 THR B C 1
ATOM 3157 O O . THR B 1 172 ? 22.844 -8.672 4.082 1 95.31 172 THR B O 1
ATOM 3160 N N . ARG B 1 173 ? 23.484 -6.566 3.82 1 95.44 173 ARG B N 1
ATOM 3161 C CA . ARG B 1 173 ? 24.75 -6.766 4.535 1 95.44 173 ARG B CA 1
ATOM 3162 C C . ARG B 1 173 ? 24.516 -6.84 6.039 1 95.44 173 ARG B C 1
ATOM 3164 O O . ARG B 1 173 ? 23.703 -6.094 6.586 1 95.44 173 ARG B O 1
ATOM 3171 N N . PRO B 1 174 ? 25.312 -7.664 6.73 1 94 174 PRO B N 1
ATOM 3172 C CA . PRO B 1 174 ? 25.031 -7.938 8.141 1 94 174 PRO B CA 1
ATOM 3173 C C . PRO B 1 174 ? 25.625 -6.895 9.078 1 94 174 PRO B C 1
ATOM 3175 O O . PRO B 1 174 ? 25.281 -6.852 10.258 1 94 174 PRO B O 1
ATOM 3178 N N . GLU B 1 175 ? 26.594 -6.086 8.586 1 95.81 175 GLU B N 1
ATOM 3179 C CA . GLU B 1 175 ? 27.25 -5.117 9.461 1 95.81 175 GLU B CA 1
ATOM 3180 C C . GLU B 1 175 ? 26.234 -4.188 10.109 1 95.81 175 GLU B C 1
ATOM 3182 O O . GLU B 1 175 ? 25.266 -3.775 9.469 1 95.81 175 GLU B O 1
ATOM 3187 N N . PRO B 1 176 ? 26.422 -3.775 11.297 1 96.5 176 PRO B N 1
ATOM 3188 C CA . PRO B 1 176 ? 25.453 -3.004 12.07 1 96.5 176 PRO B CA 1
ATOM 3189 C C . PRO B 1 176 ? 25.016 -1.725 11.359 1 96.5 176 PRO B C 1
ATOM 3191 O O . PRO B 1 176 ? 23.828 -1.37 11.398 1 96.5 176 PRO B O 1
ATOM 3194 N N . LEU B 1 177 ? 25.875 -1.061 10.742 1 95.75 177 LEU B N 1
ATOM 3195 C CA . LEU B 1 177 ? 25.5 0.172 10.055 1 95.75 177 LEU B CA 1
ATOM 3196 C C . LEU B 1 177 ? 24.484 -0.105 8.961 1 95.75 177 LEU B C 1
ATOM 3198 O O . LEU B 1 177 ? 23.484 0.601 8.852 1 95.75 177 LEU B O 1
ATOM 3202 N N . TYR B 1 178 ? 24.734 -1.125 8.211 1 96.31 178 TYR B N 1
ATOM 3203 C CA . TYR B 1 178 ? 23.906 -1.393 7.039 1 96.31 178 TYR B CA 1
ATOM 3204 C C . TYR B 1 178 ? 22.578 -2.037 7.445 1 96.31 178 TYR B C 1
ATOM 3206 O O . TYR B 1 178 ? 21.516 -1.616 6.996 1 96.31 178 TYR B O 1
ATOM 3214 N N . PHE B 1 179 ? 22.688 -2.998 8.336 1 96.44 179 PHE B N 1
ATOM 3215 C CA . PHE B 1 179 ? 21.469 -3.701 8.703 1 96.44 179 PHE B CA 1
ATOM 3216 C C . PHE B 1 179 ? 20.641 -2.877 9.688 1 96.44 179 PHE B C 1
ATOM 3218 O O . PHE B 1 179 ? 19.516 -2.494 9.383 1 96.44 179 PHE B O 1
ATOM 3225 N N . TRP B 1 180 ? 21.141 -2.494 10.82 1 96.88 180 TRP B N 1
ATOM 3226 C CA . TRP B 1 180 ? 20.375 -1.812 11.859 1 96.88 180 TRP B CA 1
ATOM 3227 C C . TRP B 1 180 ? 20.219 -0.33 11.539 1 96.88 180 TRP B C 1
ATOM 3229 O O . TRP B 1 180 ? 19.172 0.261 11.797 1 96.88 180 TRP B O 1
ATOM 3239 N N . GLY B 1 181 ? 21.266 0.235 11.031 1 96.5 181 GLY B N 1
ATOM 3240 C CA . GLY B 1 181 ? 21.234 1.656 10.727 1 96.5 181 GLY B CA 1
ATOM 3241 C C . GLY B 1 181 ? 20.375 1.983 9.508 1 96.5 181 GLY B C 1
ATOM 3242 O O . GLY B 1 181 ? 19.406 2.732 9.617 1 96.5 181 GLY B O 1
ATOM 3243 N N . TYR B 1 182 ? 20.734 1.379 8.375 1 96.44 182 TYR B N 1
ATOM 3244 C CA . TYR B 1 182 ? 20.078 1.713 7.117 1 96.44 182 TYR B CA 1
ATOM 3245 C C . TYR B 1 182 ? 18.797 0.909 6.945 1 96.44 182 TYR B C 1
ATOM 3247 O O . TYR B 1 182 ? 17.703 1.479 6.848 1 96.44 182 TYR B O 1
ATOM 3255 N N . PHE B 1 183 ? 18.906 -0.352 6.961 1 97.38 183 PHE B N 1
ATOM 3256 C CA . PHE B 1 183 ? 17.781 -1.224 6.633 1 97.38 183 PHE B CA 1
ATOM 3257 C C . PHE B 1 183 ? 16.656 -1.066 7.648 1 97.38 183 PHE B C 1
ATOM 3259 O O . PHE B 1 183 ? 15.508 -0.857 7.277 1 97.38 183 PHE B O 1
ATOM 3266 N N . VAL B 1 184 ? 16.953 -1.127 8.938 1 97.19 184 VAL B N 1
ATOM 3267 C CA . VAL B 1 184 ? 15.922 -1.064 9.969 1 97.19 184 VAL B CA 1
ATOM 3268 C C . VAL B 1 184 ? 15.656 0.391 10.352 1 97.19 184 VAL B C 1
ATOM 3270 O O . VAL B 1 184 ? 14.523 0.868 10.258 1 97.19 184 VAL B O 1
ATOM 3273 N N . GLY B 1 185 ? 16.688 1.104 10.742 1 96.19 185 GLY B N 1
ATOM 3274 C CA . GLY B 1 185 ? 16.562 2.426 11.336 1 96.19 185 GLY B CA 1
ATOM 3275 C C . GLY B 1 185 ? 16.047 3.469 10.359 1 96.19 185 GLY B C 1
ATOM 3276 O O . GLY B 1 185 ? 15.086 4.188 10.664 1 96.19 185 GLY B O 1
ATOM 3277 N N . ALA B 1 186 ? 16.656 3.594 9.234 1 93.69 186 ALA B N 1
ATOM 3278 C CA . ALA B 1 186 ? 16.281 4.621 8.258 1 93.69 186 ALA B CA 1
ATOM 3279 C C . ALA B 1 186 ? 14.875 4.398 7.73 1 93.69 186 ALA B C 1
ATOM 3281 O O . ALA B 1 186 ? 14.203 5.348 7.32 1 93.69 186 ALA B O 1
ATOM 3282 N N . ASN B 1 187 ? 14.414 3.166 7.777 1 96.44 187 ASN B N 1
ATOM 3283 C CA . ASN B 1 187 ? 13.078 2.855 7.277 1 96.44 187 ASN B CA 1
ATOM 3284 C C . ASN B 1 187 ? 12.039 2.9 8.391 1 96.44 187 ASN B C 1
ATOM 3286 O O . ASN B 1 187 ? 10.867 3.199 8.141 1 96.44 187 ASN B O 1
ATOM 3290 N N . ALA B 1 188 ? 12.422 2.688 9.617 1 97.44 188 ALA B N 1
ATOM 3291 C CA . ALA B 1 188 ? 11.5 2.619 10.75 1 97.44 188 ALA B CA 1
ATOM 3292 C C . ALA B 1 188 ? 10.797 3.955 10.961 1 97.44 188 ALA B C 1
ATOM 3294 O O . ALA B 1 188 ? 9.664 3.992 11.445 1 97.44 188 ALA B O 1
ATOM 3295 N N . ILE B 1 189 ? 11.461 5.02 10.57 1 96.38 189 ILE B N 1
ATOM 3296 C CA . ILE B 1 189 ? 10.875 6.348 10.711 1 96.38 189 ILE B CA 1
ATOM 3297 C C . ILE B 1 189 ? 9.586 6.434 9.898 1 96.38 189 ILE B C 1
ATOM 3299 O O . ILE B 1 189 ? 8.633 7.109 10.297 1 96.38 189 ILE B O 1
ATOM 3303 N N . TRP B 1 190 ? 9.492 5.695 8.789 1 97.19 190 TRP B N 1
ATOM 3304 C CA . TRP B 1 190 ? 8.328 5.707 7.906 1 97.19 190 TRP B CA 1
ATOM 3305 C C . TRP B 1 190 ? 7.238 4.777 8.43 1 97.19 190 TRP B C 1
ATOM 3307 O O . TRP B 1 190 ? 6.18 4.641 7.805 1 97.19 190 TRP B O 1
ATOM 3317 N N . ILE B 1 191 ? 7.457 4.16 9.492 1 98.31 191 ILE B N 1
ATOM 3318 C CA . ILE B 1 191 ? 6.426 3.428 10.211 1 98.31 191 ILE B CA 1
ATOM 3319 C C . ILE B 1 191 ? 5.895 4.281 11.359 1 98.31 191 ILE B C 1
ATOM 3321 O O . ILE B 1 191 ? 4.684 4.492 11.477 1 98.31 191 ILE B O 1
ATOM 3325 N N . VAL B 1 192 ? 6.773 4.84 12.117 1 98.5 192 VAL B N 1
ATOM 3326 C CA . VAL B 1 192 ? 6.426 5.508 13.367 1 98.5 192 VAL B CA 1
ATOM 3327 C C . VAL B 1 192 ? 5.695 6.812 13.07 1 98.5 192 VAL B C 1
ATOM 3329 O O . VAL B 1 192 ? 4.594 7.047 13.57 1 98.5 192 VAL B O 1
ATOM 3332 N N . VAL B 1 193 ? 6.266 7.629 12.25 1 98.5 193 VAL B N 1
ATOM 3333 C CA . VAL B 1 193 ? 5.73 8.969 12.055 1 98.5 193 VAL B CA 1
ATOM 3334 C C . VAL B 1 193 ? 4.383 8.891 11.336 1 98.5 193 VAL B C 1
ATOM 3336 O O . VAL B 1 193 ? 3.406 9.516 11.766 1 98.5 193 VAL B O 1
ATOM 3339 N N . PRO B 1 194 ? 4.234 8.102 10.289 1 98.81 194 PRO B N 1
ATOM 3340 C CA . PRO B 1 194 ? 2.924 7.984 9.641 1 98.81 194 PRO B CA 1
ATOM 3341 C C . PRO B 1 194 ? 1.851 7.434 10.578 1 98.81 194 PRO B C 1
ATOM 3343 O O . PRO B 1 194 ? 0.696 7.863 10.523 1 98.81 194 PRO B O 1
ATOM 3346 N N . VAL B 1 195 ? 2.213 6.504 11.414 1 98.88 195 VAL B N 1
ATOM 3347 C CA . VAL B 1 195 ? 1.243 5.98 12.375 1 98.88 195 VAL B CA 1
ATOM 3348 C C . VAL B 1 195 ? 0.767 7.102 13.297 1 98.88 195 VAL B C 1
ATOM 3350 O O . VAL B 1 195 ? -0.433 7.246 13.539 1 98.88 195 VAL B O 1
ATOM 3353 N N . THR B 1 196 ? 1.709 7.887 13.789 1 98.75 196 THR B N 1
ATOM 3354 C CA . THR B 1 196 ? 1.359 9.008 14.656 1 98.75 196 THR B CA 1
ATOM 3355 C C . THR B 1 196 ? 0.503 10.023 13.906 1 98.75 196 THR B C 1
ATOM 3357 O O . THR B 1 196 ? -0.42 10.609 14.477 1 98.75 196 THR B O 1
ATOM 3360 N N . CYS B 1 197 ? 0.804 10.242 12.672 1 98.81 197 CYS B N 1
ATOM 3361 C CA . CYS B 1 197 ? 0.026 11.172 11.852 1 98.81 197 CYS B CA 1
ATOM 3362 C C . CYS B 1 197 ? -1.398 10.664 11.664 1 98.81 197 CYS B C 1
ATOM 3364 O O . CYS B 1 197 ? -2.354 11.438 11.734 1 98.81 197 CYS B O 1
ATOM 3366 N N . ILE B 1 198 ? -1.545 9.406 11.398 1 98.88 198 ILE B N 1
ATOM 3367 C CA . ILE B 1 198 ? -2.859 8.805 11.203 1 98.88 198 ILE B CA 1
ATOM 3368 C C . ILE B 1 198 ? -3.695 8.977 12.469 1 98.88 198 ILE B C 1
ATOM 3370 O O . ILE B 1 198 ? -4.863 9.375 12.398 1 98.88 198 ILE B O 1
ATOM 3374 N N . ILE B 1 199 ? -3.119 8.75 13.602 1 98.81 199 ILE B N 1
ATOM 3375 C CA . ILE B 1 199 ? -3.826 8.898 14.875 1 98.81 199 ILE B CA 1
ATOM 3376 C C . ILE B 1 199 ? -4.23 10.359 15.07 1 98.81 199 ILE B C 1
ATOM 3378 O O . ILE B 1 199 ? -5.375 10.648 15.422 1 98.81 199 ILE B O 1
ATOM 3382 N N . TYR B 1 200 ? -3.305 11.266 14.836 1 98.62 200 TYR B N 1
ATOM 3383 C CA . TYR B 1 200 ? -3.543 12.695 14.961 1 98.62 200 TYR B CA 1
ATOM 3384 C C . TYR B 1 200 ? -4.707 13.133 14.078 1 98.62 200 TYR B C 1
ATOM 3386 O O . TYR B 1 200 ? -5.641 13.789 14.555 1 98.62 200 TYR B O 1
ATOM 3394 N N . CYS B 1 201 ? -4.656 12.75 12.844 1 98.81 201 CYS B N 1
ATOM 3395 C CA . CYS B 1 201 ? -5.66 13.18 11.875 1 98.81 201 CYS B CA 1
ATOM 3396 C C . CYS B 1 201 ? -7 12.508 12.148 1 98.81 201 CYS B C 1
ATOM 3398 O O . CYS B 1 201 ? -8.055 13.141 12.008 1 98.81 201 CYS B O 1
ATOM 3400 N N . ALA B 1 202 ? -6.961 11.234 12.5 1 98.81 202 ALA B N 1
ATOM 3401 C CA . ALA B 1 202 ? -8.195 10.516 12.797 1 98.81 202 ALA B CA 1
AT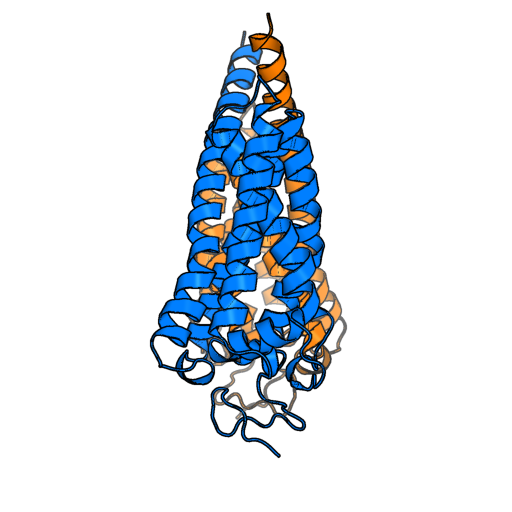OM 3402 C C . ALA B 1 202 ? -8.945 11.172 13.953 1 98.81 202 ALA B C 1
ATOM 3404 O O . ALA B 1 202 ? -10.172 11.297 13.914 1 98.81 202 ALA B O 1
ATOM 3405 N N . ARG B 1 203 ? -8.266 11.555 14.961 1 98.56 203 ARG B N 1
ATOM 3406 C CA . ARG B 1 203 ? -8.898 12.203 16.109 1 98.56 203 ARG B CA 1
ATOM 3407 C C . ARG B 1 203 ? -9.586 13.5 15.695 1 98.56 203 ARG B C 1
ATOM 3409 O O . ARG B 1 203 ? -10.711 13.766 16.109 1 98.56 203 ARG B O 1
ATOM 3416 N N . HIS B 1 204 ? -8.953 14.289 14.898 1 97.81 204 HIS B N 1
ATOM 3417 C CA . HIS B 1 204 ? -9.516 15.562 14.453 1 97.81 204 HIS B CA 1
ATOM 3418 C C . HIS B 1 204 ? -10.727 15.336 13.555 1 97.81 204 HIS B C 1
ATOM 3420 O O . HIS B 1 204 ? -11.758 15.992 13.727 1 97.81 204 HIS B O 1
ATOM 3426 N N . VAL B 1 205 ? -10.57 14.43 12.641 1 98.44 205 VAL B N 1
ATOM 3427 C CA . VAL B 1 205 ? -11.633 14.141 11.68 1 98.44 205 VAL B CA 1
ATOM 3428 C C . VAL B 1 205 ? -12.844 13.57 12.414 1 98.44 205 VAL B C 1
ATOM 3430 O O . VAL B 1 205 ? -13.977 14.023 12.203 1 98.44 205 VAL B O 1
ATOM 3433 N N . ASN B 1 206 ? -12.586 12.578 13.266 1 98.56 206 ASN B N 1
ATOM 3434 C CA . ASN B 1 206 ? -13.688 11.938 13.977 1 98.56 206 ASN B CA 1
ATOM 3435 C C . ASN B 1 206 ? -14.422 12.93 14.875 1 98.56 206 ASN B C 1
ATOM 3437 O O . ASN B 1 206 ? -15.648 12.883 14.984 1 98.56 206 ASN B O 1
ATOM 3441 N N . SER B 1 207 ? -13.711 13.797 15.516 1 98.12 207 SER B N 1
ATOM 3442 C CA . SER B 1 207 ? -14.328 14.828 16.359 1 98.12 207 SER B CA 1
ATOM 3443 C C . SER B 1 207 ? -15.188 15.773 15.523 1 98.12 207 SER B C 1
ATOM 3445 O O . SER B 1 207 ? -16.297 16.141 15.93 1 98.12 207 SER B O 1
ATOM 3447 N N . ALA B 1 208 ? -14.688 16.188 14.414 1 97.75 208 ALA B N 1
ATOM 3448 C CA . ALA B 1 208 ? -15.438 17.078 13.539 1 97.75 208 ALA B CA 1
ATOM 3449 C C . ALA B 1 208 ? -16.719 16.422 13.039 1 97.75 208 ALA B C 1
ATOM 3451 O O . ALA B 1 208 ? -17.781 17.047 13.031 1 97.75 208 ALA B O 1
ATOM 3452 N N . VAL B 1 209 ? -16.609 15.188 12.617 1 97.69 209 VAL B N 1
ATOM 3453 C CA . VAL B 1 209 ? -17.766 14.453 12.117 1 97.69 209 VAL B CA 1
ATOM 3454 C C . VAL B 1 209 ? -18.797 14.281 13.234 1 97.69 209 VAL B C 1
ATOM 3456 O O . VAL B 1 209 ? -20 14.445 13.016 1 97.69 209 VAL B O 1
ATOM 3459 N N . ALA B 1 210 ? -18.344 13.953 14.43 1 97 210 ALA B N 1
ATOM 3460 C CA . ALA B 1 210 ? -19.234 13.797 15.578 1 97 210 ALA B CA 1
ATOM 3461 C C . ALA B 1 210 ? -19.953 15.102 15.883 1 97 210 ALA B C 1
ATOM 3463 O O . ALA B 1 210 ? -21.125 15.102 16.25 1 97 210 ALA B O 1
ATOM 3464 N N . ALA B 1 211 ? -19.281 16.156 15.781 1 94.75 211 ALA B N 1
ATOM 3465 C CA . ALA B 1 211 ? -19.844 17.469 16.094 1 94.75 211 ALA B CA 1
ATOM 3466 C C . ALA B 1 211 ? -20.938 17.844 15.102 1 94.75 211 ALA B C 1
ATOM 3468 O O . ALA B 1 211 ? -21.906 18.516 15.469 1 94.75 211 ALA B O 1
ATOM 3469 N N . THR B 1 212 ? -20.844 17.453 13.898 1 90.06 212 THR B N 1
ATOM 3470 C CA . THR B 1 212 ? -21.828 17.797 12.875 1 90.06 212 THR B CA 1
ATOM 3471 C C . THR B 1 212 ? -23.047 16.875 12.953 1 90.06 212 THR B C 1
ATOM 3473 O O . THR B 1 212 ? -24.125 17.234 12.5 1 90.06 212 THR B O 1
ATOM 3476 N N . GLY B 1 213 ? -22.984 15.562 13.336 1 78 213 GLY B N 1
ATOM 3477 C CA . GLY B 1 213 ? -24.094 14.641 13.508 1 78 213 GLY B CA 1
ATOM 3478 C C . GLY B 1 213 ? -25 15.016 14.664 1 78 213 GLY B C 1
ATOM 3479 O O . GLY B 1 213 ? -26.203 14.758 14.617 1 78 213 GLY B O 1
ATOM 3480 N N . LYS B 1 214 ? -24.609 15.578 15.656 1 68 214 LYS 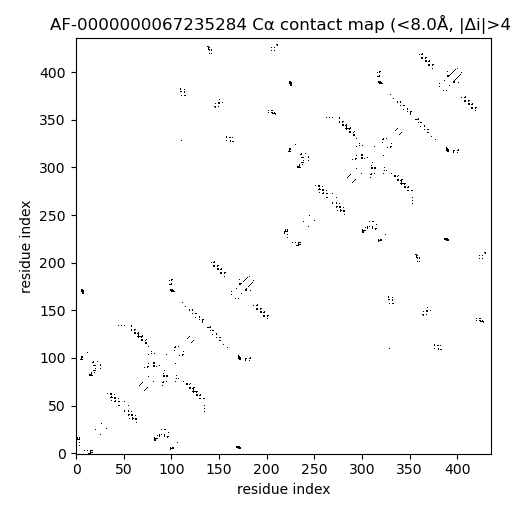B N 1
ATOM 3481 C CA . LYS B 1 214 ? -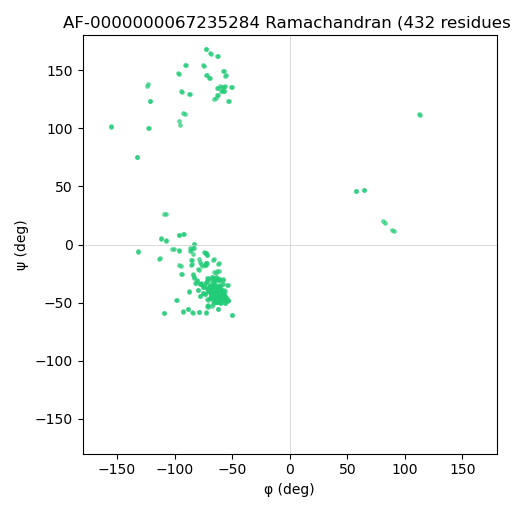25.391 16.031 16.812 1 68 214 LYS B CA 1
ATOM 3482 C C . LYS B 1 214 ? -26.25 17.234 16.438 1 68 214 LYS B C 1
ATOM 3484 O O . LYS B 1 214 ? -27.359 17.391 16.953 1 68 214 LYS B O 1
ATOM 3489 N N . VAL B 1 215 ? -25.875 18.016 15.555 1 53.69 215 VAL B N 1
ATOM 3490 C CA . VAL B 1 215 ? -26.609 19.219 15.219 1 53.69 215 VAL B CA 1
ATOM 3491 C C . VAL B 1 215 ? -27.828 18.859 14.359 1 53.69 215 VAL B C 1
ATOM 3493 O O . VAL B 1 215 ? -28.859 19.547 14.406 1 53.69 215 VAL B O 1
ATOM 3496 N N . LYS B 1 216 ? -27.781 17.859 13.492 1 51.97 216 LYS B N 1
ATOM 3497 C CA . LYS B 1 216 ? -28.891 17.578 12.578 1 51.97 216 LYS B CA 1
ATOM 3498 C C . LYS B 1 216 ? -30.016 16.844 13.289 1 51.97 216 LYS B C 1
ATOM 3500 O O . LYS B 1 216 ? -31.109 16.672 12.734 1 51.97 216 LYS B O 1
ATOM 3505 N N . SER B 1 217 ? -29.859 16.312 14.477 1 41.09 217 SER B N 1
ATOM 3506 C CA . SER B 1 217 ? -30.969 15.68 15.164 1 41.09 217 SER B CA 1
ATOM 3507 C C . SER B 1 217 ? -31.781 16.703 15.953 1 41.09 217 SER B C 1
ATOM 3509 O O . SER B 1 217 ? -32.781 16.344 16.609 1 41.09 217 SER B O 1
ATOM 3511 N N . HIS B 1 218 ? -31.422 17.969 16.016 1 36.69 218 HIS B N 1
ATOM 3512 C CA . HIS B 1 218 ? -32.406 18.844 16.641 1 36.69 218 HIS B CA 1
ATOM 3513 C C . HIS B 1 218 ? -33.312 19.469 15.594 1 36.69 218 HIS B C 1
ATOM 3515 O O . HIS B 1 218 ? -32.875 19.844 14.508 1 36.69 218 HIS B O 1
#